Protein AF-0000000079328829 (afdb_homodimer)

Foldseek 3Di:
DPPVDCPVPCPVFPQFAWDPVVQVVVCVVQVHREIETPQEEEAEEALEHEAEAAAYEYEARGDDDPAYHYAYAYALEYEYEYHYEYEHGLEYEHTAHNAYEYAYHCEYAYHNEYEATDHYEYHEYQEYHYYQEYEHQFPVDWDADPNRTDDGGAYEAHYACEYEAANEYEYHPEYEAHQEYEYHNEYEDYYHYHQFYWGDVPIDTDDHNHHDD/DPDVPPPDPVPPQVQFAWDPVVQVVQCVVQVHREIETPQEEEAEEALEHEAEAAAHEYAARGDDDPAYHYAYAYALEYEYEYHYEYEHGLEYEYTAHVAYEYAYHCEYAYHNEYEATHHYEYHYYQEYHYYLEYEHQFPVDWDADPNRIDDGGAYEAEYYCEYEAANEYHYHNEYEADQEYEYHNEYEDYYHYHQFYWGDVPIDTDDHNHHDD

InterPro domains:
  IPR001451 Hexapeptide repeat [PF00132] (156-189)
  IPR011004 Trimeric LpxA-like superfamily [SSF51161] (84-206)
  IPR018357 Hexapeptide transferase, conserved site [PS00101] (164-192)
  IPR051159 Hexapeptide-repeat containing acetyltransferases [PTHR23416] (76-207)

Sequence (426 aa):
MNTLKRITKKIYFVFCKISIIKSLYYSVKFKAKIFIGKGTKLNLHKNSKIIVNKGKLFIGCRFSLPFKTVVDIYENGKLIVNGRVEICKGTKVMIGNDAILKIGNNSYINENSRIQCREEIQVGEECAISWNVNILDTDEHILIIDGVKKQSVKKVVIGDKVWIGSKATILKGVEIGNGAVIAAGAFVSKNVSTNCLVGGIPAKTIYENVTWNMNTLKRITKKIYFVFCKISIIKSLYYSVKFKAKIFIGKGTKLNLHKNSKIIVNKGKLFIGCRFSLPFKTVVDIYENGKLIVNGRVEICKGTKVMIGNDAILKIGNNSYINENSRIQCREEIQVGEECAISWNVNILDTDEHILIIDGVKKQSVKKVVIGDKVWIGSKATILKGVEIGNGAVIAAGAFVSKNVSTNCLVGGIPAKTIYENVTWN

Nearest PDB structures (foldseek):
  3jqy-assembly1_C  TM=6.789E-01  e=5.423E-12  Escherichia coli
  3jqy-assembly1_A  TM=6.643E-01  e=2.915E-12  Escherichia coli
  2ic7-assembly1_B  TM=8.152E-01  e=1.033E-08  Geobacillus kaustophilus
  3hjj-assembly1_A  TM=7.940E-01  e=2.300E-07  Bacillus anthracis
  6ag8-assembly1_C  TM=5.847E-01  e=2.359E-06  Escherichia coli K-12

Solvent-accessible surface area (backbone atoms only — not comparable to full-atom values): 19356 Å² total; per-residue (Å²): 133,79,76,81,67,75,84,69,74,76,62,79,63,42,82,34,56,63,31,63,66,57,14,50,51,50,14,60,74,47,72,31,55,39,43,31,8,59,66,44,44,76,47,75,38,65,74,36,45,58,45,57,46,82,44,35,40,35,37,20,33,44,49,88,54,72,43,51,15,37,39,37,27,27,43,48,5,35,42,38,34,34,23,39,34,38,38,20,21,29,21,38,36,40,28,27,61,64,5,39,40,37,38,22,36,57,18,39,38,30,36,48,17,37,38,43,27,57,50,32,35,40,39,28,32,48,20,46,34,36,37,42,25,39,41,28,14,46,65,91,49,79,50,68,58,94,83,40,77,44,85,35,65,31,51,26,40,38,32,36,40,24,38,36,28,39,49,16,34,42,33,41,55,20,40,37,28,41,33,14,33,38,34,59,56,12,32,34,70,55,66,40,57,58,14,24,29,30,34,21,76,68,42,40,81,75,45,65,56,33,43,71,95,142,71,72,99,65,65,76,77,67,75,59,79,68,40,80,33,54,63,30,64,67,58,14,50,50,50,15,61,75,47,70,29,56,38,43,32,8,58,66,46,44,76,47,75,38,63,74,37,48,58,44,54,45,82,42,36,40,36,38,17,33,45,45,81,55,90,41,39,15,37,40,39,28,27,43,48,4,34,41,39,35,33,24,38,33,38,37,21,22,29,21,37,36,39,28,26,59,64,4,40,41,36,39,21,35,59,18,40,38,30,38,48,17,37,36,43,27,57,49,32,36,38,38,28,32,46,20,46,35,35,36,41,24,36,42,28,14,46,68,90,39,40,44,23,50,74,85,40,75,46,86,34,66,33,51,25,39,36,33,36,41,24,38,37,27,40,47,15,33,39,33,41,53,20,40,36,26,42,34,16,34,38,33,59,53,12,32,34,69,57,68,41,56,58,15,22,30,30,33,42,55,64,43,39,81,74,46,69,83,46,78,83,135

Structure (mmCIF, N/CA/C/O backbone):
data_AF-0000000079328829-model_v1
#
loop_
_entity.id
_entity.type
_entity.pdbx_description
1 polymer 'Hexapeptide transferase'
#
loop_
_atom_site.group_PDB
_atom_site.id
_atom_site.type_symbol
_atom_site.label_atom_id
_atom_site.label_alt_id
_atom_site.label_comp_id
_atom_site.label_asym_id
_atom_site.label_entity_id
_atom_site.label_seq_id
_atom_site.pdbx_PDB_ins_code
_atom_site.Cartn_x
_atom_site.Cartn_y
_atom_site.Cartn_z
_atom_site.occupancy
_atom_site.B_iso_or_equiv
_atom_site.auth_seq_id
_atom_site.auth_comp_id
_atom_site.auth_asym_id
_atom_site.auth_atom_id
_atom_site.pdbx_PDB_model_num
ATOM 1 N N . MET A 1 1 ? -9.664 13.109 -30.281 1 24.39 1 MET A N 1
ATOM 2 C CA . MET A 1 1 ? -11.047 12.922 -29.844 1 24.39 1 MET A CA 1
ATOM 3 C C . MET A 1 1 ? -11.234 11.547 -29.219 1 24.39 1 MET A C 1
ATOM 5 O O . MET A 1 1 ? -11.969 11.406 -28.234 1 24.39 1 MET A O 1
ATOM 9 N N . ASN A 1 2 ? -10.859 10.5 -29.953 1 25.45 2 ASN A N 1
ATOM 10 C CA . ASN A 1 2 ? -10.922 9.047 -29.875 1 25.45 2 ASN A CA 1
ATOM 11 C C . ASN A 1 2 ? -10.141 8.523 -28.672 1 25.45 2 ASN A C 1
ATOM 13 O O . ASN A 1 2 ? -10.336 7.383 -28.25 1 25.45 2 ASN A O 1
ATOM 17 N N . THR A 1 3 ? -8.953 9.047 -28.531 1 24.91 3 THR A N 1
ATOM 18 C CA . THR A 1 3 ? -7.82 8.57 -27.75 1 24.91 3 THR A CA 1
ATOM 19 C C . THR A 1 3 ? -8.109 8.695 -26.25 1 24.91 3 THR A C 1
ATOM 21 O O . THR A 1 3 ? -7.281 8.305 -25.422 1 24.91 3 THR A O 1
ATOM 24 N N . LEU A 1 4 ? -8.805 9.703 -25.828 1 23.83 4 LEU A N 1
ATOM 25 C CA . LEU A 1 4 ? -9.086 9.953 -24.422 1 23.83 4 LEU A CA 1
ATOM 26 C C . LEU A 1 4 ? -9.914 8.82 -23.828 1 23.83 4 LEU A C 1
ATOM 28 O O . LEU A 1 4 ? -11.133 8.961 -23.672 1 23.83 4 LEU A O 1
ATOM 32 N N . LYS A 1 5 ? -10.211 7.645 -24.547 1 27.16 5 LYS A N 1
ATOM 33 C CA . LYS A 1 5 ? -10.664 6.328 -24.109 1 27.16 5 LYS A CA 1
ATOM 34 C C . LYS A 1 5 ? -10.242 6.047 -22.672 1 27.16 5 LYS A C 1
ATOM 36 O O . LYS A 1 5 ? -9.133 6.41 -22.266 1 27.16 5 LYS A O 1
ATOM 41 N N . ARG A 1 6 ? -11.164 5.59 -21.75 1 27.27 6 ARG A N 1
ATOM 42 C CA . ARG A 1 6 ? -11.961 5.105 -20.641 1 27.27 6 ARG A CA 1
ATOM 43 C C . ARG A 1 6 ? -11.258 3.961 -19.922 1 27.27 6 ARG A C 1
ATOM 45 O O . ARG A 1 6 ? -11.68 2.807 -20 1 27.27 6 ARG A O 1
ATOM 52 N N . ILE A 1 7 ? -10.07 3.701 -20.172 1 25.78 7 ILE A N 1
ATOM 53 C CA . ILE A 1 7 ? -9.297 2.816 -19.312 1 25.78 7 ILE A CA 1
ATOM 54 C C . ILE A 1 7 ? -9.656 3.068 -17.844 1 25.78 7 ILE A C 1
ATOM 56 O O . ILE A 1 7 ? -9.266 4.086 -17.266 1 25.78 7 ILE A O 1
ATOM 60 N N . THR A 1 8 ? -10.875 3.412 -17.516 1 27.41 8 THR A N 1
ATOM 61 C CA . THR A 1 8 ? -11.742 3.283 -16.344 1 27.41 8 THR A CA 1
ATOM 62 C C . THR A 1 8 ? -11.312 2.102 -15.477 1 27.41 8 THR A C 1
ATOM 64 O O . THR A 1 8 ? -11.414 0.949 -15.898 1 27.41 8 THR A O 1
ATOM 67 N N . LYS A 1 9 ? -10.219 2.123 -14.938 1 29.95 9 LYS A N 1
ATOM 68 C CA . LYS A 1 9 ? -9.586 1.535 -13.758 1 29.95 9 LYS A CA 1
ATOM 69 C C . LYS A 1 9 ? -10.633 1.024 -12.766 1 29.95 9 LYS A C 1
ATOM 71 O O . LYS A 1 9 ? -11.367 1.813 -12.172 1 29.95 9 LYS A O 1
ATOM 76 N N . LYS A 1 10 ? -11.359 -0.016 -12.992 1 32.34 10 LYS A N 1
ATOM 77 C CA . LYS A 1 10 ? -12.086 -0.918 -12.102 1 32.34 10 LYS A CA 1
ATOM 78 C C . LYS A 1 10 ? -11.398 -1.014 -10.742 1 32.34 10 LYS A C 1
ATOM 80 O O . LYS A 1 10 ? -10.391 -1.701 -10.594 1 32.34 10 LYS A O 1
ATOM 85 N N . ILE A 1 11 ? -10.977 0.03 -10.25 1 36.12 11 ILE A N 1
ATOM 86 C CA . ILE A 1 11 ? -10.695 -0.001 -8.82 1 36.12 11 ILE A CA 1
ATOM 87 C C . ILE A 1 11 ? -11.688 -0.923 -8.117 1 36.12 11 ILE A C 1
ATOM 89 O O . ILE A 1 11 ? -12.898 -0.702 -8.172 1 36.12 11 ILE A O 1
ATOM 93 N N . TYR A 1 12 ? -11.469 -2.109 -8.211 1 36.09 12 TYR A N 1
ATOM 94 C CA . TYR A 1 12 ? -12.219 -3.1 -7.441 1 36.09 12 TYR A CA 1
ATOM 95 C C . TYR A 1 12 ? -12.781 -2.49 -6.164 1 36.09 12 TYR A C 1
ATOM 97 O O . TYR A 1 12 ? -12.055 -2.301 -5.188 1 36.09 12 TYR A O 1
ATOM 105 N N . PHE A 1 13 ? -13.633 -1.47 -6.414 1 39.47 13 PHE A N 1
ATOM 106 C CA . PHE A 1 13 ? -14.367 -0.847 -5.324 1 39.47 13 PHE A CA 1
ATOM 107 C C . PHE A 1 13 ? -15.172 -1.887 -4.551 1 39.47 13 PHE A C 1
ATOM 109 O O . PHE A 1 13 ? -16.188 -2.393 -5.047 1 39.47 13 PHE A O 1
ATOM 116 N N . VAL A 1 14 ? -14.438 -2.617 -3.848 1 45.09 14 VAL A N 1
ATOM 117 C CA . VAL A 1 14 ? -15.266 -3.326 -2.877 1 45.09 14 VAL A CA 1
ATOM 118 C C . VAL A 1 14 ? -16.219 -2.348 -2.207 1 45.09 14 VAL A C 1
ATOM 120 O O . VAL A 1 14 ? -15.828 -1.254 -1.802 1 45.09 14 VAL A O 1
ATOM 123 N N . PHE A 1 15 ? -17.453 -2.537 -2.568 1 48.88 15 PHE A N 1
ATOM 124 C CA . PHE A 1 15 ? -18.578 -1.752 -2.068 1 48.88 15 PHE A CA 1
ATOM 125 C C . PHE A 1 15 ? -18.391 -1.428 -0.59 1 48.88 15 PHE A C 1
ATOM 127 O O . PHE A 1 15 ? -18.328 -2.332 0.246 1 48.88 15 PHE A O 1
ATOM 134 N N . CYS A 1 16 ? -17.781 -0.294 -0.402 1 57.69 16 CYS A N 1
ATOM 135 C CA . CYS A 1 16 ? -17.672 0.332 0.911 1 57.69 16 CYS A CA 1
ATOM 136 C C . CYS A 1 16 ? -19.047 0.66 1.479 1 57.69 16 CYS A C 1
ATOM 138 O O . CYS A 1 16 ? -19.906 1.167 0.763 1 57.69 16 CYS A O 1
ATOM 140 N N . LYS A 1 17 ? -19.312 0.078 2.547 1 73.81 17 LYS A N 1
ATOM 141 C CA . LYS A 1 17 ? -20.562 0.432 3.213 1 73.81 17 LYS A CA 1
ATOM 142 C C . LYS A 1 17 ? -20.5 1.854 3.766 1 73.81 17 LYS A C 1
ATOM 144 O O . LYS A 1 17 ? -19.641 2.176 4.578 1 73.81 17 LYS A O 1
ATOM 149 N N . ILE A 1 18 ? -21.203 2.777 3.064 1 89 18 ILE A N 1
ATOM 150 C CA . ILE A 1 18 ? -21.375 4.164 3.48 1 89 18 ILE A CA 1
ATOM 151 C C . ILE A 1 18 ? -22.344 4.242 4.656 1 89 18 ILE A C 1
ATOM 153 O O . ILE A 1 18 ? -23.359 3.531 4.68 1 89 18 ILE A O 1
ATOM 157 N N . SER A 1 19 ? -21.953 5.008 5.664 1 92.12 19 SER A N 1
ATOM 158 C CA . SER A 1 19 ? -22.875 5.359 6.734 1 92.12 19 SER A CA 1
ATOM 159 C C . SER A 1 19 ? -23.766 6.539 6.34 1 92.12 19 SER A C 1
ATOM 161 O O . SER A 1 19 ? -23.344 7.695 6.422 1 92.12 19 SER A O 1
ATOM 163 N N . ILE A 1 20 ? -24.922 6.301 6.082 1 94.44 20 ILE A N 1
ATOM 164 C CA . ILE A 1 20 ? -25.844 7.316 5.57 1 94.44 20 ILE A CA 1
ATOM 165 C C . ILE A 1 20 ? -26.078 8.391 6.633 1 94.44 20 ILE A C 1
ATOM 167 O O . ILE A 1 20 ? -26.047 9.586 6.336 1 94.44 20 ILE A O 1
ATOM 171 N N . ILE A 1 21 ? -26.219 7.969 7.77 1 96.12 21 ILE A N 1
ATOM 172 C CA . ILE A 1 21 ? -26.547 8.867 8.867 1 96.12 21 ILE A CA 1
ATOM 173 C C . ILE A 1 21 ? -25.391 9.828 9.117 1 96.12 21 ILE A C 1
ATOM 175 O O . ILE A 1 21 ? -25.578 11.039 9.203 1 96.12 21 ILE A O 1
ATOM 179 N N . LYS A 1 22 ? -24.219 9.328 9.172 1 95.56 22 LYS A N 1
ATOM 180 C CA . LYS A 1 22 ? -23.047 10.18 9.398 1 95.56 22 LYS A CA 1
ATOM 181 C C . LYS A 1 22 ? -22.812 11.117 8.211 1 95.56 22 LYS A C 1
ATOM 183 O O . LYS A 1 22 ? -22.469 12.281 8.398 1 95.56 22 LYS A O 1
ATOM 188 N N . SER A 1 23 ? -22.953 10.531 7.102 1 96.94 23 SER A N 1
ATOM 189 C CA . SER A 1 23 ? -22.75 11.344 5.902 1 96.94 23 SER A CA 1
ATOM 190 C C . SER A 1 23 ? -23.703 12.531 5.867 1 96.94 23 SER A C 1
ATOM 192 O O . SER A 1 23 ? -23.281 13.656 5.586 1 96.94 23 SER A O 1
ATOM 194 N N . LEU A 1 24 ? -24.922 12.281 6.203 1 97.31 24 LEU A N 1
ATOM 195 C CA . LEU A 1 24 ? -25.906 13.352 6.242 1 97.31 24 LEU A CA 1
ATOM 196 C C . LEU A 1 24 ? -25.578 14.359 7.34 1 97.31 24 LEU A C 1
ATOM 198 O O . LEU A 1 24 ? -25.625 15.57 7.117 1 97.31 24 LEU A O 1
ATOM 202 N N . TYR A 1 25 ? -25.281 13.883 8.469 1 97.94 25 TYR A N 1
ATOM 203 C CA . TYR A 1 25 ? -24.953 14.734 9.609 1 97.94 25 TYR A CA 1
ATOM 204 C C . TYR A 1 25 ? -23.844 15.711 9.266 1 97.94 25 TYR A C 1
ATOM 206 O O . TYR A 1 25 ? -23.984 16.922 9.438 1 97.94 25 TYR A O 1
ATOM 214 N N . TYR A 1 26 ? -22.75 15.188 8.75 1 97.75 26 TYR A N 1
ATOM 215 C CA . TYR A 1 26 ? -21.578 16.031 8.516 1 97.75 26 TYR A CA 1
ATOM 216 C C . TYR A 1 26 ? -21.781 16.922 7.301 1 97.75 26 TYR A C 1
ATOM 218 O O . TYR A 1 26 ? -21.266 18.047 7.246 1 97.75 26 TYR A O 1
ATOM 226 N N . SER A 1 27 ? -22.516 16.438 6.336 1 98 27 SER A N 1
ATOM 227 C CA . SER A 1 27 ? -22.828 17.281 5.188 1 98 27 SER A CA 1
ATOM 228 C C . SER A 1 27 ? -23.625 18.516 5.605 1 98 27 SER A C 1
ATOM 230 O O . SER A 1 27 ? -23.391 19.609 5.094 1 98 27 SER A O 1
ATOM 232 N N . VAL A 1 28 ? -24.547 18.297 6.488 1 98.12 28 VAL A N 1
ATOM 233 C CA . VAL A 1 28 ? -25.344 19.406 6.984 1 98.12 28 VAL A CA 1
ATOM 234 C C . VAL A 1 28 ? -24.484 20.312 7.863 1 98.12 28 VAL A C 1
ATOM 236 O O . VAL A 1 28 ? -24.5 21.531 7.699 1 98.12 28 VAL A O 1
ATOM 239 N N . LYS A 1 29 ? -23.766 19.734 8.75 1 97.5 29 LYS A N 1
ATOM 240 C CA . LYS A 1 29 ? -22.969 20.484 9.703 1 97.5 29 LYS A CA 1
ATOM 241 C C . LYS A 1 29 ? -22.016 21.438 8.984 1 97.5 29 LYS A C 1
ATOM 243 O O . LYS A 1 29 ? -21.812 22.578 9.422 1 97.5 29 LYS A O 1
ATOM 248 N N . PHE A 1 30 ? -21.484 20.891 7.906 1 98 30 PHE A N 1
ATOM 249 C CA . PHE A 1 30 ? -20.438 21.672 7.273 1 98 30 PHE A CA 1
ATOM 250 C C . PHE A 1 30 ? -20.906 22.266 5.953 1 98 30 PHE A C 1
ATOM 252 O O . PHE A 1 30 ? -20.141 22.875 5.219 1 98 30 PHE A O 1
ATOM 259 N N . LYS A 1 31 ? -22.141 22.047 5.637 1 97.62 31 LYS A N 1
ATOM 260 C CA . LYS A 1 31 ? -22.766 22.562 4.418 1 97.62 31 LYS A CA 1
ATOM 261 C C . LYS A 1 31 ? -21.969 22.156 3.184 1 97.62 31 LYS A C 1
ATOM 263 O O . LYS A 1 31 ? -21.609 23 2.357 1 97.62 31 LYS A O 1
ATOM 268 N N . ALA A 1 32 ? -21.672 20.906 3.145 1 97.94 32 ALA A N 1
ATOM 269 C CA . ALA A 1 32 ? -20.859 20.328 2.076 1 97.94 32 ALA A CA 1
ATOM 270 C C . ALA A 1 32 ? -21.234 18.875 1.823 1 97.94 32 ALA A C 1
ATOM 272 O O . ALA A 1 32 ? -21.875 18.234 2.662 1 97.94 32 ALA A O 1
ATOM 273 N N . LYS A 1 33 ? -20.844 18.359 0.633 1 97.88 33 LYS A N 1
ATOM 274 C CA . LYS A 1 33 ? -21.078 16.953 0.331 1 97.88 33 LYS A CA 1
ATOM 275 C C . LYS A 1 33 ? -19.969 16.078 0.922 1 97.88 33 LYS A C 1
ATOM 277 O O . LYS A 1 33 ? -18.875 15.984 0.359 1 97.88 33 LYS A O 1
ATOM 282 N N . ILE A 1 34 ? -20.297 15.43 1.987 1 98.06 34 ILE A N 1
ATOM 283 C CA . ILE A 1 34 ? -19.344 14.602 2.709 1 98.06 34 ILE A CA 1
ATOM 284 C C . ILE A 1 34 ? -19.906 13.195 2.889 1 98.06 34 ILE A C 1
ATOM 286 O O . ILE A 1 34 ? -21.016 13.023 3.391 1 98.06 34 ILE A O 1
ATOM 290 N N . PHE A 1 35 ? -19.172 12.234 2.451 1 96.75 35 PHE A N 1
ATOM 291 C CA . PHE A 1 35 ? -19.547 10.828 2.566 1 96.75 35 PHE A CA 1
ATOM 292 C C . PHE A 1 35 ? -18.625 10.102 3.535 1 96.75 35 PHE A C 1
ATOM 294 O O . PHE A 1 35 ? -17.406 10.148 3.395 1 96.75 35 PHE A O 1
ATOM 301 N N . ILE A 1 36 ? -19.234 9.406 4.449 1 95.81 36 ILE A N 1
ATOM 302 C CA . ILE A 1 36 ? -18.469 8.742 5.512 1 95.81 36 ILE A CA 1
ATOM 303 C C . ILE A 1 36 ? -18.688 7.234 5.43 1 95.81 36 ILE A C 1
ATOM 305 O O . ILE A 1 36 ? -19.828 6.762 5.371 1 95.81 36 ILE A O 1
ATOM 309 N N . GLY A 1 37 ? -17.516 6.609 5.406 1 92.62 37 GLY A N 1
ATOM 310 C CA . GLY A 1 37 ? -17.609 5.156 5.422 1 92.62 37 GLY A CA 1
ATOM 311 C C . GLY A 1 37 ? -17.938 4.594 6.789 1 92.62 37 GLY A C 1
ATOM 312 O O . GLY A 1 37 ? -17.656 5.223 7.809 1 92.62 37 GLY A O 1
ATOM 313 N N . LYS A 1 38 ? -18.5 3.354 6.75 1 88.5 38 LYS A N 1
ATOM 314 C CA . LYS A 1 38 ? -18.75 2.68 8.023 1 88.5 38 LYS A CA 1
ATOM 315 C C . LYS A 1 38 ? -17.453 2.449 8.789 1 88.5 38 LYS A C 1
ATOM 317 O O . LYS A 1 38 ? -16.438 2.088 8.195 1 88.5 38 LYS A O 1
ATOM 322 N N . GLY A 1 39 ? -17.469 2.734 10.047 1 86.19 39 GLY A N 1
ATOM 323 C CA . GLY A 1 39 ? -16.312 2.512 10.891 1 86.19 39 GLY A CA 1
ATOM 324 C C . GLY A 1 39 ? -15.391 3.721 10.977 1 86.19 39 GLY A C 1
ATOM 325 O O . GLY A 1 39 ? -14.375 3.686 11.664 1 86.19 39 GLY A O 1
ATOM 326 N N . THR A 1 40 ? -15.766 4.715 10.328 1 92.69 40 THR A N 1
ATOM 327 C CA . THR A 1 40 ? -14.953 5.926 10.328 1 92.69 40 THR A CA 1
ATOM 328 C C . THR A 1 40 ? -15.32 6.82 11.516 1 92.69 40 THR A C 1
ATOM 330 O O . THR A 1 40 ? -16.5 6.988 11.828 1 92.69 40 THR A O 1
ATOM 333 N N . LYS A 1 41 ? -14.328 7.352 12.133 1 94.94 41 LYS A N 1
ATOM 334 C CA . LYS A 1 41 ? -14.516 8.258 13.258 1 94.94 41 LYS A CA 1
ATOM 335 C C . LYS A 1 41 ? -13.961 9.648 12.953 1 94.94 41 LYS A C 1
ATOM 337 O O . LYS A 1 41 ? -12.797 9.773 12.555 1 94.94 41 LYS A O 1
ATOM 342 N N . LEU A 1 42 ? -14.742 10.641 13.164 1 97.06 42 LEU A N 1
ATOM 343 C CA . LEU A 1 42 ? -14.32 12.039 13.109 1 97.06 42 LEU A CA 1
ATOM 344 C C . LEU A 1 42 ? -14.344 12.672 14.492 1 97.06 42 LEU A C 1
ATOM 346 O O . LEU A 1 42 ? -15.398 12.781 15.109 1 97.06 42 LEU A O 1
ATOM 350 N N . ASN A 1 43 ? -13.18 13.023 14.93 1 98.25 43 ASN A N 1
ATOM 351 C CA . ASN A 1 43 ? -13.07 13.766 16.188 1 98.25 43 ASN A CA 1
ATOM 352 C C . ASN A 1 43 ? -12.828 15.25 15.945 1 98.25 43 ASN A C 1
ATOM 354 O O . ASN A 1 43 ? -11.734 15.648 15.531 1 98.25 43 ASN A O 1
ATOM 358 N N . LEU A 1 44 ? -13.852 16.031 16.281 1 98.5 44 LEU A N 1
ATOM 359 C CA . LEU A 1 44 ? -13.828 17.453 15.977 1 98.5 44 LEU A CA 1
ATOM 360 C C . LEU A 1 44 ? -13.789 18.281 17.25 1 98.5 44 LEU A C 1
ATOM 362 O O . LEU A 1 44 ? -14.664 18.141 18.109 1 98.5 44 LEU A O 1
ATOM 366 N N . HIS A 1 45 ? -12.766 19.125 17.344 1 98.5 45 HIS A N 1
ATOM 367 C CA . HIS A 1 45 ? -12.633 20 18.516 1 98.5 45 HIS A CA 1
ATOM 368 C C . HIS A 1 45 ? -13.195 21.391 18.219 1 98.5 45 HIS A C 1
ATOM 370 O O . HIS A 1 45 ? -13.781 21.609 17.156 1 98.5 45 HIS A O 1
ATOM 376 N N . LYS A 1 46 ? -13.023 22.25 19.219 1 98.38 46 LYS A N 1
ATOM 377 C CA . LYS A 1 46 ? -13.633 23.578 19.156 1 98.38 46 LYS A CA 1
ATOM 378 C C . LYS A 1 46 ? -13.211 24.312 17.906 1 98.38 46 LYS A C 1
ATOM 380 O O . LYS A 1 46 ? -12.023 24.391 17.578 1 98.38 46 LYS A O 1
ATOM 385 N N . ASN A 1 47 ? -14.188 24.719 17.109 1 98.38 47 ASN A N 1
ATOM 386 C CA . ASN A 1 47 ? -14.016 25.609 15.969 1 98.38 47 ASN A CA 1
ATOM 387 C C . ASN A 1 47 ? -13.289 24.906 14.82 1 98.38 47 ASN A C 1
ATOM 389 O O . ASN A 1 47 ? -12.727 25.562 13.945 1 98.38 47 ASN A O 1
ATOM 393 N N . SER A 1 48 ? -13.188 23.609 14.93 1 98.44 48 SER A N 1
ATOM 394 C CA . SER A 1 48 ? -12.648 22.875 13.789 1 98.44 48 SER A CA 1
ATOM 395 C C . SER A 1 48 ? -13.586 22.953 12.586 1 98.44 48 SER A C 1
ATOM 397 O O . SER A 1 48 ? -14.797 23.141 12.75 1 98.44 48 SER A O 1
ATOM 399 N N . LYS A 1 49 ? -12.992 22.859 11.375 1 98.56 49 LYS A N 1
ATOM 400 C CA . LYS A 1 49 ? -13.82 23.031 10.18 1 98.56 49 LYS A CA 1
ATOM 401 C C . LYS A 1 49 ? -13.422 22.047 9.086 1 98.56 49 LYS A C 1
ATOM 403 O O . LYS A 1 49 ? -12.242 21.703 8.945 1 98.56 49 LYS A O 1
ATOM 408 N N . ILE A 1 50 ? -14.359 21.594 8.352 1 98.75 50 ILE A N 1
ATOM 409 C CA . ILE A 1 50 ? -14.188 20.938 7.062 1 98.75 50 ILE A CA 1
ATOM 410 C C . ILE A 1 50 ? -14.828 21.781 5.957 1 98.75 50 ILE A C 1
ATOM 412 O O . ILE A 1 50 ? -16.016 22.078 6.008 1 98.75 50 ILE A O 1
ATOM 416 N N . ILE A 1 51 ? -14.023 22.141 5.09 1 98.75 51 ILE A N 1
ATOM 417 C CA . ILE A 1 51 ? -14.477 22.984 3.992 1 98.75 51 ILE A CA 1
ATOM 418 C C . ILE A 1 51 ? -14.328 22.25 2.67 1 98.75 51 ILE A C 1
ATOM 420 O O . ILE A 1 51 ? -13.234 21.781 2.33 1 98.75 51 ILE A O 1
ATOM 424 N N . VAL A 1 52 ? -15.398 22.062 1.929 1 98.5 52 VAL A N 1
ATOM 425 C CA . VAL A 1 52 ? -15.391 21.422 0.617 1 98.5 52 VAL A CA 1
ATOM 426 C C . VAL A 1 52 ? -15.82 22.422 -0.45 1 98.5 52 VAL A C 1
ATOM 428 O O . VAL A 1 52 ? -16.984 22.828 -0.498 1 98.5 52 VAL A O 1
ATOM 431 N N . ASN A 1 53 ? -14.836 22.734 -1.258 1 97.62 53 ASN A N 1
ATOM 432 C CA . ASN A 1 53 ? -15.109 23.688 -2.32 1 97.62 53 ASN A CA 1
ATOM 433 C C . ASN A 1 53 ? -15.445 23 -3.635 1 97.62 53 ASN A C 1
ATOM 435 O O . ASN A 1 53 ? -14.586 22.359 -4.25 1 97.62 53 ASN A O 1
ATOM 439 N N . LYS A 1 54 ? -16.672 23.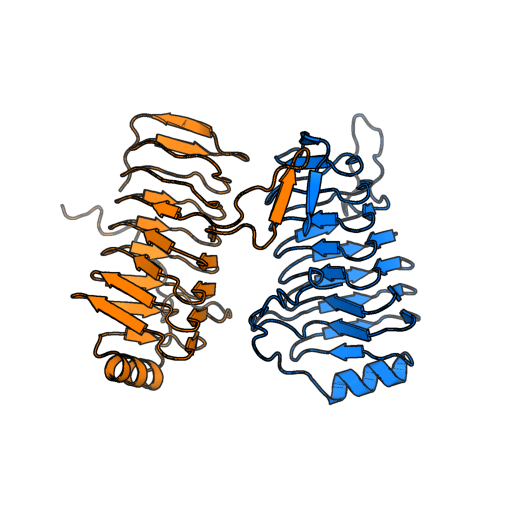125 -4.117 1 94.12 54 LYS A N 1
ATOM 440 C CA . LYS A 1 54 ? -17.141 22.656 -5.418 1 94.12 54 LYS A CA 1
ATOM 441 C C . LYS A 1 54 ? -16.828 21.188 -5.625 1 94.12 54 LYS A C 1
ATOM 443 O O . LYS A 1 54 ? -16.281 20.797 -6.66 1 94.12 54 LYS A O 1
ATOM 448 N N . GLY A 1 55 ? -17.141 20.391 -4.734 1 96.69 55 GLY A N 1
ATOM 449 C CA . GLY A 1 55 ? -16.859 18.984 -4.914 1 96.69 55 GLY A CA 1
ATOM 450 C C . GLY A 1 55 ? -17.422 18.125 -3.799 1 96.69 55 GLY A C 1
ATOM 451 O O . GLY A 1 55 ? -18.5 18.406 -3.268 1 96.69 55 GLY A O 1
ATOM 452 N N . LYS A 1 56 ? -16.797 16.938 -3.625 1 97.88 56 LYS A N 1
ATOM 453 C CA . LYS A 1 56 ? -17.219 15.93 -2.654 1 97.88 56 LYS A CA 1
ATOM 454 C C . LYS A 1 56 ? -16.031 15.352 -1.898 1 97.88 56 LYS A C 1
ATOM 456 O O . LYS A 1 56 ? -14.945 15.18 -2.469 1 97.88 56 LYS A O 1
ATOM 461 N N . LEU A 1 57 ? -16.281 15.086 -0.662 1 98.06 57 LEU A N 1
ATOM 462 C CA . LEU A 1 57 ? -15.266 14.461 0.18 1 98.06 57 LEU A CA 1
ATOM 463 C C . LEU A 1 57 ? -15.719 13.078 0.645 1 98.06 57 LEU A C 1
ATOM 465 O O . LEU A 1 57 ? -16.812 12.938 1.214 1 98.06 57 LEU A O 1
ATOM 469 N N . PHE A 1 58 ? -14.891 12.117 0.28 1 96.81 58 PHE A N 1
ATOM 470 C CA . PHE A 1 58 ? -15.125 10.758 0.746 1 96.81 58 PHE A CA 1
ATOM 471 C C . PHE A 1 58 ? -14.109 10.367 1.815 1 96.81 58 PHE A C 1
ATOM 473 O O . PHE A 1 58 ? -12.906 10.453 1.592 1 96.81 58 PHE A O 1
ATOM 480 N N . ILE A 1 59 ? -14.586 9.906 2.957 1 96.56 59 ILE A N 1
ATOM 481 C CA . ILE A 1 59 ? -13.688 9.469 4.023 1 96.56 59 ILE A CA 1
ATOM 482 C C . ILE A 1 59 ? -14.039 8.047 4.445 1 96.56 59 ILE A C 1
ATOM 484 O O . ILE A 1 59 ? -15.133 7.793 4.961 1 96.56 59 ILE A O 1
ATOM 488 N N . GLY A 1 60 ? -13.039 7.207 4.203 1 93.19 60 GLY A N 1
ATOM 489 C CA . GLY A 1 60 ? -13.18 5.832 4.652 1 93.19 60 GLY A CA 1
ATOM 490 C C . GLY A 1 60 ? -14.227 5.055 3.873 1 93.19 60 GLY A C 1
ATOM 491 O O . GLY A 1 60 ? -14.883 4.16 4.418 1 93.19 60 GLY A O 1
ATOM 492 N N . CYS A 1 61 ? -14.453 5.406 2.699 1 89.12 61 CYS A N 1
ATOM 493 C CA . CYS A 1 61 ? -15.547 4.809 1.939 1 89.12 61 CYS A CA 1
ATOM 494 C C . CYS A 1 61 ? -15.047 3.65 1.083 1 89.12 61 CYS A C 1
ATOM 496 O O . CYS A 1 61 ? -15.82 2.76 0.725 1 89.12 61 CYS A O 1
ATOM 498 N N . ARG A 1 62 ? -13.82 3.699 0.83 1 77.19 62 ARG A N 1
ATOM 499 C CA . ARG A 1 62 ? -13.328 2.715 -0.126 1 77.19 62 ARG A CA 1
ATOM 500 C C . ARG A 1 62 ? -12.453 1.671 0.566 1 77.19 62 ARG A C 1
ATOM 502 O O . ARG A 1 62 ? -11.742 1.984 1.521 1 77.19 62 ARG A O 1
ATOM 509 N N . PHE A 1 63 ? -12.641 0.393 0.098 1 66.62 63 PHE A N 1
ATOM 510 C CA . PHE A 1 63 ? -11.875 -0.785 0.48 1 66.62 63 PHE A CA 1
ATOM 511 C C . PHE A 1 63 ? -12.445 -1.425 1.736 1 66.62 63 PHE A C 1
ATOM 513 O O . PHE A 1 63 ? -13.289 -0.828 2.416 1 66.62 63 PHE A O 1
ATOM 520 N N . SER A 1 64 ? -12.336 -2.695 1.781 1 56.94 64 SER A N 1
ATOM 521 C CA . SER A 1 64 ? -12.875 -3.471 2.893 1 56.94 64 SER A CA 1
ATOM 522 C C . SER A 1 64 ? -11.805 -3.764 3.938 1 56.94 64 SER A C 1
ATOM 524 O O . SER A 1 64 ? -11.039 -4.719 3.795 1 56.94 64 SER A O 1
ATOM 526 N N . LEU A 1 65 ? -11.461 -2.709 4.605 1 60.72 65 LEU A N 1
ATOM 527 C CA . LEU A 1 65 ? -10.492 -2.977 5.664 1 60.72 65 LEU A CA 1
ATOM 528 C C . LEU A 1 65 ? -11.148 -2.875 7.039 1 60.72 65 LEU A C 1
ATOM 530 O O . LEU A 1 65 ? -12.094 -2.098 7.227 1 60.72 65 LEU A O 1
ATOM 534 N N . PRO A 1 66 ? -10.758 -3.85 7.805 1 57.38 66 PRO A N 1
ATOM 535 C CA . PRO A 1 66 ? -11.336 -3.828 9.148 1 57.38 66 PRO A CA 1
ATOM 536 C C . PRO A 1 66 ? -10.875 -2.623 9.969 1 57.38 66 PRO A C 1
ATOM 538 O O . PRO A 1 66 ? -11.391 -2.387 11.062 1 57.38 66 PRO A O 1
ATOM 541 N N . PHE A 1 67 ? -10.016 -1.893 9.242 1 65.75 67 PHE A N 1
ATOM 542 C CA . PHE A 1 67 ? -9.453 -0.825 10.062 1 65.75 67 PHE A CA 1
ATOM 543 C C . PHE A 1 67 ? -10.328 0.42 10.008 1 65.75 67 PHE A C 1
ATOM 545 O O . PHE A 1 67 ? -10.953 0.7 8.977 1 65.75 67 PHE A O 1
ATOM 552 N N . LYS A 1 68 ? -10.336 0.925 11.195 1 78.75 68 LYS A N 1
ATOM 553 C CA . LYS A 1 68 ? -11.117 2.158 11.305 1 78.75 68 LYS A CA 1
ATOM 554 C C . LYS A 1 68 ? -10.344 3.342 10.727 1 78.75 68 LYS A C 1
ATOM 556 O O . LYS A 1 68 ? -9.125 3.428 10.867 1 78.75 68 LYS A O 1
ATOM 561 N N . THR A 1 69 ? -11.023 4.109 9.922 1 91 69 THR A N 1
ATOM 562 C CA . THR A 1 69 ? -10.516 5.406 9.492 1 91 69 THR A CA 1
ATOM 563 C C . THR A 1 69 ? -10.773 6.469 10.562 1 91 69 THR A C 1
ATOM 565 O O . THR A 1 69 ? -11.875 6.559 11.102 1 91 69 THR A O 1
ATOM 568 N N . VAL A 1 70 ? -9.719 7.215 10.945 1 96.06 70 VAL A N 1
ATOM 569 C CA . VAL A 1 70 ? -9.859 8.227 11.992 1 96.06 70 VAL A CA 1
ATOM 570 C C . VAL A 1 70 ? -9.352 9.57 11.469 1 96.06 70 VAL A C 1
ATOM 572 O O . VAL A 1 70 ? -8.25 9.656 10.922 1 96.06 70 VAL A O 1
ATOM 575 N N . VAL A 1 71 ? -10.133 10.586 11.633 1 98.06 71 VAL A N 1
ATOM 576 C CA . VAL A 1 71 ? -9.75 11.961 11.336 1 98.06 71 VAL A CA 1
ATOM 577 C C . VAL A 1 71 ? -9.922 12.828 12.586 1 98.06 71 VAL A C 1
ATOM 579 O O . VAL A 1 71 ? -11.039 13 13.086 1 98.06 71 VAL A O 1
ATOM 582 N N . ASP A 1 72 ? -8.828 13.305 13.086 1 98.75 72 ASP A N 1
ATOM 583 C CA . ASP A 1 72 ? -8.805 14.219 14.227 1 98.75 72 ASP A CA 1
ATOM 584 C C . ASP A 1 72 ? -8.523 15.648 13.773 1 98.75 72 ASP A C 1
ATOM 586 O O . ASP A 1 72 ? -7.473 15.922 13.195 1 98.75 72 ASP A O 1
ATOM 590 N N . ILE A 1 73 ? -9.477 16.484 14.062 1 98.81 73 ILE A N 1
ATOM 591 C CA . ILE A 1 73 ? -9.242 17.906 13.812 1 98.81 73 ILE A CA 1
ATOM 592 C C . ILE A 1 73 ? -9.312 18.688 15.133 1 98.81 73 ILE A C 1
ATOM 594 O O . ILE A 1 73 ? -10.375 18.812 15.727 1 98.81 73 ILE A O 1
ATOM 598 N N . TYR A 1 74 ? -8.195 19.203 15.508 1 98.81 74 TYR A N 1
ATOM 599 C CA . TYR A 1 74 ? -8.086 19.859 16.812 1 98.81 74 TYR A CA 1
ATOM 600 C C . TYR A 1 74 ? -8.547 21.312 16.719 1 98.81 74 TYR A C 1
ATOM 602 O O . TYR A 1 74 ? -9.133 21.719 15.719 1 98.81 74 TYR A O 1
ATOM 610 N N . GLU A 1 75 ? -8.352 22.062 17.828 1 98.88 75 GLU A N 1
ATOM 611 C CA . GLU A 1 75 ? -8.922 23.406 17.953 1 98.88 75 GLU A CA 1
ATOM 612 C C . GLU A 1 75 ? -8.492 24.297 16.797 1 98.88 75 GLU A C 1
ATOM 614 O O . GLU A 1 75 ? -7.305 24.391 16.484 1 98.88 75 GLU A O 1
ATOM 619 N N . ASN A 1 76 ? -9.445 24.781 16.125 1 98.81 76 ASN A N 1
ATOM 620 C CA . ASN A 1 76 ? -9.273 25.734 15.023 1 98.81 76 ASN A CA 1
ATOM 621 C C . ASN A 1 76 ? -8.609 25.078 13.812 1 98.81 76 ASN A C 1
ATOM 623 O O . ASN A 1 76 ? -8.172 25.766 12.891 1 98.81 76 ASN A O 1
ATOM 627 N N . GLY A 1 77 ? -8.469 23.781 13.828 1 98.88 77 GLY A N 1
ATOM 628 C CA . GLY A 1 77 ? -7.938 23.094 12.672 1 98.88 77 GLY A CA 1
ATOM 629 C C . GLY A 1 77 ? -8.891 23.062 11.492 1 98.88 77 GLY A C 1
ATOM 630 O O . GLY A 1 77 ? -10.109 23.156 11.672 1 98.88 77 GLY A O 1
ATOM 631 N N . LYS A 1 78 ? -8.297 22.891 10.297 1 98.94 78 LYS A N 1
ATOM 632 C CA . LYS A 1 78 ? -9.148 22.922 9.117 1 98.94 78 LYS A CA 1
ATOM 633 C C . LYS A 1 78 ? -8.719 21.875 8.094 1 98.94 78 LYS A C 1
ATOM 635 O O . LYS A 1 78 ? -7.535 21.75 7.789 1 98.94 78 LYS A O 1
ATOM 640 N N . LEU A 1 79 ? -9.656 21.156 7.633 1 98.88 79 LEU A N 1
ATOM 641 C CA . LEU A 1 79 ? -9.523 20.359 6.422 1 98.88 79 LEU A CA 1
ATOM 642 C C . LEU A 1 79 ? -10.188 21.047 5.238 1 98.88 79 LEU A C 1
ATOM 644 O O . LEU A 1 79 ? -11.398 21.266 5.238 1 98.88 79 LEU A O 1
ATOM 648 N N . ILE A 1 80 ? -9.398 21.422 4.285 1 98.88 80 ILE A N 1
ATOM 649 C CA . ILE A 1 80 ? -9.914 22.125 3.117 1 98.88 80 ILE A CA 1
ATOM 650 C C . ILE A 1 80 ? -9.75 21.25 1.875 1 98.88 80 ILE A C 1
ATOM 652 O O . ILE A 1 80 ? -8.633 20.875 1.525 1 98.88 80 ILE A O 1
ATOM 656 N N . VAL A 1 81 ? -10.836 20.984 1.188 1 98.31 81 VAL A N 1
ATOM 657 C CA . VAL A 1 81 ? -10.859 20.141 -0.007 1 98.31 81 VAL A CA 1
ATOM 658 C C . VAL A 1 81 ? -11.391 20.953 -1.189 1 98.31 81 VAL A C 1
ATOM 660 O O . VAL A 1 81 ? -12.391 21.672 -1.062 1 98.31 81 VAL A O 1
ATOM 663 N N . ASN A 1 82 ? -10.703 20.844 -2.244 1 98 82 ASN A N 1
ATOM 664 C CA . ASN A 1 82 ? -11.172 21.422 -3.496 1 98 82 ASN A CA 1
ATOM 665 C C . ASN A 1 82 ? -11.539 20.359 -4.516 1 98 82 ASN A C 1
ATOM 667 O O . ASN A 1 82 ? -10.688 19.562 -4.926 1 98 82 ASN A O 1
ATOM 671 N N . GLY A 1 83 ? -12.766 20.344 -4.895 1 97.88 83 GLY A N 1
ATOM 672 C CA . GLY A 1 83 ? -13.234 19.312 -5.809 1 97.88 83 GLY A CA 1
ATOM 673 C C . GLY A 1 83 ? -13.477 17.969 -5.133 1 97.88 83 GLY A C 1
ATOM 674 O O . GLY A 1 83 ? -13.977 17.938 -4.004 1 97.88 83 GLY A O 1
ATOM 675 N N . ARG A 1 84 ? -13.18 16.906 -5.867 1 98.31 84 ARG A N 1
ATOM 676 C CA . ARG A 1 84 ? -13.43 15.562 -5.363 1 98.31 84 ARG A CA 1
ATOM 677 C C . ARG A 1 84 ? -12.18 14.977 -4.715 1 98.31 84 ARG A C 1
ATOM 679 O O . ARG A 1 84 ? -11.125 14.891 -5.355 1 98.31 84 ARG A O 1
ATOM 686 N N . VAL A 1 85 ? -12.305 14.57 -3.492 1 98.19 85 VAL A N 1
ATOM 687 C CA . VAL A 1 85 ? -11.172 14.016 -2.771 1 98.19 85 VAL A CA 1
ATOM 688 C C . VAL A 1 85 ? -11.602 12.758 -2.018 1 98.19 85 VAL A C 1
ATOM 690 O O . VAL A 1 85 ? -12.711 12.688 -1.495 1 98.19 85 VAL A O 1
ATOM 693 N N . GLU A 1 86 ? -10.703 11.805 -1.98 1 97 86 GLU A N 1
ATOM 694 C CA . GLU A 1 86 ? -10.977 10.562 -1.262 1 97 86 GLU A CA 1
ATOM 695 C C . GLU A 1 86 ? -9.875 10.25 -0.254 1 97 86 GLU A C 1
ATOM 697 O O . GLU A 1 86 ? -8.695 10.219 -0.608 1 97 86 GLU A O 1
ATOM 702 N N . ILE A 1 87 ? -10.234 10.031 0.965 1 97.06 87 ILE A N 1
ATOM 703 C CA . ILE A 1 87 ? -9.391 9.477 2.02 1 97.06 87 ILE A CA 1
ATOM 704 C C . ILE A 1 87 ? -9.852 8.062 2.365 1 97.06 87 ILE A C 1
ATOM 706 O O . ILE A 1 87 ? -10.906 7.883 2.988 1 97.06 87 ILE A O 1
ATOM 710 N N . CYS A 1 88 ? -9.055 7.117 2.082 1 93.81 88 CYS A N 1
ATOM 711 C CA . CYS A 1 88 ? -9.523 5.738 2.061 1 93.81 88 CYS A CA 1
ATOM 712 C C . CYS A 1 88 ? -9.414 5.102 3.441 1 93.81 88 CYS A C 1
ATOM 714 O O . CYS A 1 88 ? -8.891 5.711 4.371 1 93.81 88 CYS A O 1
ATOM 716 N N . LYS A 1 89 ? -9.961 3.949 3.516 1 90.31 89 LYS A N 1
ATOM 717 C CA . LYS A 1 89 ? -10.148 3.262 4.789 1 90.31 89 LYS A CA 1
ATOM 718 C C . LYS A 1 89 ? -8.812 3.016 5.484 1 90.31 89 LYS A C 1
ATOM 720 O O . LYS A 1 89 ? -7.812 2.723 4.828 1 90.31 89 LYS A O 1
ATOM 725 N N . GLY A 1 90 ? -8.891 3.076 6.793 1 90.44 90 GLY A N 1
ATOM 726 C CA . GLY A 1 90 ? -7.73 2.766 7.613 1 90.44 90 GLY A CA 1
ATOM 727 C C . GLY A 1 90 ? -6.797 3.947 7.805 1 90.44 90 GLY A C 1
ATOM 728 O O . GLY A 1 90 ? -5.895 3.902 8.641 1 90.44 90 GLY A O 1
ATOM 729 N N . THR A 1 91 ? -6.984 4.977 7.023 1 94.69 91 THR A N 1
ATOM 730 C CA . THR A 1 91 ? -6.109 6.141 7.074 1 94.69 91 THR A CA 1
ATOM 731 C C . THR A 1 91 ? -6.352 6.945 8.352 1 94.69 91 THR A C 1
ATOM 733 O O . THR A 1 91 ? -7.496 7.121 8.766 1 94.69 91 THR A O 1
ATOM 736 N N . LYS A 1 92 ? -5.297 7.402 8.914 1 97.19 92 LYS A N 1
ATOM 737 C CA . LYS A 1 92 ? -5.34 8.273 10.078 1 97.19 92 LYS A CA 1
ATOM 738 C C . LYS A 1 92 ? -4.871 9.688 9.734 1 97.19 92 LYS A C 1
ATOM 740 O O . LYS A 1 92 ? -3.746 9.875 9.266 1 97.19 92 LYS A O 1
ATOM 745 N N . VAL A 1 93 ? -5.758 10.609 10 1 98.69 93 VAL A N 1
ATOM 746 C CA . VAL A 1 93 ? -5.445 12.008 9.742 1 98.69 93 VAL A CA 1
ATOM 747 C C . VAL A 1 93 ? -5.531 12.812 11.039 1 98.69 93 VAL A C 1
ATOM 749 O O . VAL A 1 93 ? -6.562 12.789 11.719 1 98.69 93 VAL A O 1
ATOM 752 N N . MET A 1 94 ? -4.48 13.43 11.375 1 98.88 94 MET A N 1
ATOM 753 C CA . MET A 1 94 ? -4.465 14.336 12.516 1 98.88 94 MET A CA 1
ATOM 754 C C . MET A 1 94 ? -4.137 15.758 12.07 1 98.88 94 MET A C 1
ATOM 756 O O . MET A 1 94 ? -3.084 16 11.477 1 98.88 94 MET A O 1
ATOM 760 N N . ILE A 1 95 ? -5.047 16.656 12.328 1 98.88 95 ILE A N 1
ATOM 761 C CA . ILE A 1 95 ? -4.852 18.078 12.094 1 98.88 95 ILE A CA 1
ATOM 762 C C . ILE A 1 95 ? -4.801 18.828 13.422 1 98.88 95 ILE A C 1
ATOM 764 O O . ILE A 1 95 ? -5.816 18.953 14.117 1 98.88 95 ILE A O 1
ATOM 768 N N . GLY A 1 96 ? -3.686 19.312 13.703 1 98.81 96 GLY A N 1
ATOM 769 C CA . GLY A 1 96 ? -3.436 19.922 15 1 98.81 96 GLY A CA 1
ATOM 770 C C . GLY A 1 96 ? -4.109 21.266 15.172 1 98.81 96 GLY A C 1
ATOM 771 O O . GLY A 1 96 ? -4.852 21.719 14.297 1 98.81 96 GLY A O 1
ATOM 772 N N . ASN A 1 97 ? -3.867 21.859 16.375 1 98.81 97 ASN A N 1
ATOM 773 C CA . ASN A 1 97 ? -4.422 23.188 16.672 1 98.81 97 ASN A CA 1
ATOM 774 C C . ASN A 1 97 ? -3.979 24.219 15.633 1 98.81 97 ASN A C 1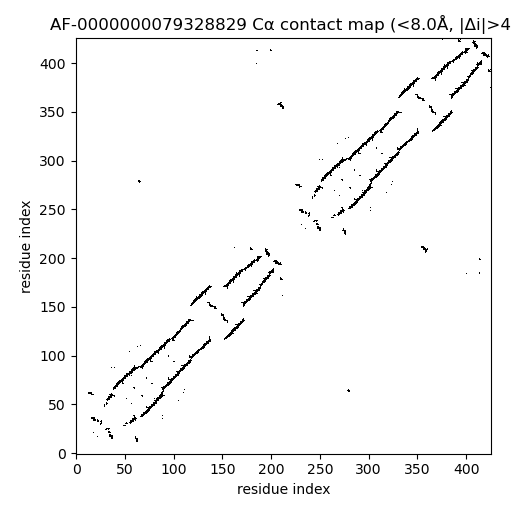
ATOM 776 O O . ASN A 1 97 ? -2.789 24.328 15.328 1 98.81 97 ASN A O 1
ATOM 780 N N . ASP A 1 98 ? -4.926 24.844 15.039 1 98.88 98 ASP A N 1
ATOM 781 C CA . ASP A 1 98 ? -4.707 25.953 14.109 1 98.88 98 ASP A CA 1
ATOM 782 C C . ASP A 1 98 ? -4.047 25.469 12.82 1 98.88 98 ASP A C 1
ATOM 784 O O . ASP A 1 98 ? -3.594 26.281 12.008 1 98.88 98 ASP A O 1
ATOM 788 N N . ALA A 1 99 ? -3.914 24.156 12.641 1 98.94 99 ALA A N 1
ATOM 789 C CA . ALA A 1 99 ? -3.26 23.594 11.461 1 98.94 99 ALA A CA 1
ATOM 790 C C . ALA A 1 99 ? -4.227 23.5 10.289 1 98.94 99 ALA A C 1
ATOM 792 O O . ALA A 1 99 ? -5.445 23.578 10.469 1 98.94 99 ALA A O 1
ATOM 793 N N . ILE A 1 100 ? -3.65 23.375 9.086 1 98.94 100 ILE A N 1
ATOM 794 C CA . ILE A 1 100 ? -4.473 23.328 7.883 1 98.94 100 ILE A CA 1
ATOM 795 C C . ILE A 1 100 ? -3.992 22.203 6.965 1 98.94 100 ILE A C 1
ATOM 797 O O . ILE A 1 100 ? -2.814 22.156 6.602 1 98.94 100 ILE A O 1
ATOM 801 N N . LEU A 1 101 ? -4.84 21.328 6.648 1 98.94 101 LEU A N 1
ATOM 802 C CA . LEU A 1 101 ? -4.625 20.344 5.598 1 98.94 101 LEU A CA 1
ATOM 803 C C . LEU A 1 101 ? -5.441 20.688 4.355 1 98.94 101 LEU A C 1
ATOM 805 O O . LEU A 1 101 ? -6.668 20.797 4.422 1 98.94 101 LEU A O 1
ATOM 809 N N . LYS A 1 102 ? -4.773 20.875 3.262 1 98.94 102 LYS A N 1
ATOM 810 C CA . LYS A 1 102 ? -5.426 21.188 1.99 1 98.94 102 LYS A CA 1
ATOM 811 C C . LYS A 1 102 ? -5.207 20.062 0.977 1 98.94 102 LYS A C 1
ATOM 813 O O . LYS A 1 102 ? -4.082 19.594 0.801 1 98.94 102 LYS A O 1
ATOM 818 N N . ILE A 1 103 ? -6.234 19.641 0.346 1 98.88 103 ILE A N 1
ATOM 819 C CA . ILE A 1 103 ? -6.129 18.625 -0.688 1 98.88 103 ILE A CA 1
ATOM 820 C C . ILE A 1 103 ? -6.879 19.078 -1.939 1 98.88 103 ILE A C 1
ATOM 822 O O . ILE A 1 103 ? -8.039 19.5 -1.86 1 98.88 103 ILE A O 1
ATOM 826 N N . GLY A 1 104 ? -6.215 18.922 -3.109 1 98.88 104 GLY A N 1
ATOM 827 C CA . GLY A 1 104 ? -6.762 19.422 -4.363 1 98.88 104 GLY A CA 1
ATOM 828 C C . GLY A 1 104 ? -7.633 18.406 -5.078 1 98.88 104 GLY A C 1
ATOM 829 O O . GLY A 1 104 ? -7.719 17.25 -4.656 1 98.88 104 GLY A O 1
ATOM 830 N N . ASN A 1 105 ? -8.172 18.859 -6.203 1 98.75 105 ASN A N 1
ATOM 831 C CA . ASN A 1 105 ? -9.188 18.125 -6.949 1 98.75 105 ASN A CA 1
ATOM 832 C C . ASN A 1 105 ? -8.641 16.812 -7.508 1 98.75 105 ASN A C 1
ATOM 834 O O . ASN A 1 105 ? -7.535 16.781 -8.055 1 98.75 105 ASN A O 1
ATOM 838 N N . ASN A 1 106 ? -9.445 15.727 -7.289 1 98.44 106 ASN A N 1
ATOM 839 C CA . ASN A 1 106 ? -9.18 14.414 -7.859 1 98.44 106 ASN A CA 1
ATOM 840 C C . ASN A 1 106 ? -7.93 13.781 -7.258 1 98.44 106 ASN A C 1
ATOM 842 O O . ASN A 1 106 ? -7.211 13.047 -7.938 1 98.44 106 ASN A O 1
ATOM 846 N N . SER A 1 107 ? -7.555 14.18 -6.109 1 98.69 107 SER A N 1
ATOM 847 C CA . SER A 1 107 ? -6.5 13.516 -5.344 1 98.69 107 SER A CA 1
ATOM 848 C C . SER A 1 107 ? -7.086 12.516 -4.352 1 98.69 107 SER A C 1
ATOM 850 O O . SER A 1 107 ? -8.219 12.688 -3.885 1 98.69 107 SER A O 1
ATOM 852 N N . TYR A 1 108 ? -6.312 11.5 -4.133 1 97.69 108 TYR A N 1
ATOM 853 C CA . TYR A 1 108 ? -6.758 10.531 -3.133 1 97.69 108 TYR A CA 1
ATOM 854 C C . TYR A 1 108 ? -5.594 10.062 -2.273 1 97.69 108 TYR A C 1
ATOM 856 O O . TYR A 1 108 ? -4.438 10.109 -2.703 1 97.69 108 TYR A O 1
ATOM 864 N N . ILE A 1 109 ? -5.914 9.672 -1.054 1 97.75 109 ILE A N 1
ATOM 865 C CA . ILE A 1 109 ? -5.008 9.016 -0.113 1 97.75 109 ILE A CA 1
ATOM 866 C C . ILE A 1 109 ? -5.488 7.594 0.161 1 97.75 109 ILE A C 1
ATOM 868 O O . ILE A 1 109 ? -6.531 7.395 0.784 1 97.75 109 ILE A O 1
ATOM 872 N N . ASN A 1 110 ? -4.695 6.68 -0.233 1 94.94 110 ASN A N 1
ATOM 873 C CA . ASN A 1 110 ? -5.121 5.281 -0.186 1 94.94 110 ASN A CA 1
ATOM 874 C C . ASN A 1 110 ? -4.973 4.699 1.216 1 94.94 110 ASN A C 1
ATOM 876 O O . ASN A 1 110 ? -4.59 5.406 2.15 1 94.94 110 ASN A O 1
ATOM 880 N N . GLU A 1 111 ? -5.25 3.52 1.368 1 91.25 111 GLU A N 1
ATOM 881 C CA . GLU A 1 111 ? -5.559 2.861 2.635 1 91.25 111 GLU A CA 1
ATOM 882 C C . GLU A 1 111 ? -4.363 2.902 3.584 1 91.25 111 GLU A C 1
ATOM 884 O O . GLU A 1 111 ? -3.213 2.891 3.143 1 91.25 111 GLU A O 1
ATOM 889 N N . ASN A 1 112 ? -4.68 2.953 4.84 1 92.38 112 ASN A N 1
ATOM 890 C CA . ASN A 1 112 ? -3.766 2.756 5.961 1 92.38 112 ASN A CA 1
ATOM 891 C C . ASN A 1 112 ? -2.619 3.762 5.934 1 92.38 112 ASN A C 1
ATOM 893 O O . ASN A 1 112 ? -1.494 3.439 6.316 1 92.38 112 ASN A O 1
ATOM 897 N N . SER A 1 113 ? -2.869 4.895 5.402 1 96.44 113 SER A N 1
ATOM 8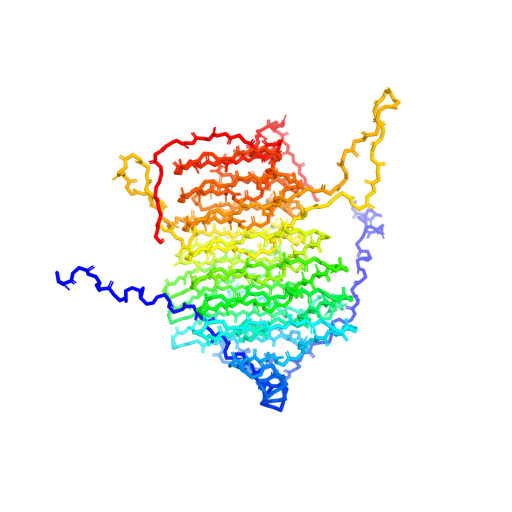98 C CA . SER A 1 113 ? -1.868 5.957 5.406 1 96.44 113 SER A CA 1
ATOM 899 C C . SER A 1 113 ? -2.018 6.855 6.629 1 96.44 113 SER A C 1
ATOM 901 O O . SER A 1 113 ? -2.961 6.703 7.406 1 96.44 113 SER A O 1
ATOM 903 N N . ARG A 1 114 ? -1.016 7.699 6.805 1 98.38 114 ARG A N 1
ATOM 904 C CA . ARG A 1 114 ? -1.021 8.586 7.965 1 98.38 114 ARG A CA 1
ATOM 905 C C . ARG A 1 114 ? -0.623 10.008 7.57 1 98.38 114 ARG A C 1
ATOM 907 O O . ARG A 1 114 ? 0.401 10.211 6.914 1 98.38 114 ARG A O 1
ATOM 914 N N . ILE A 1 115 ? -1.451 10.93 7.965 1 98.88 115 ILE A N 1
ATOM 915 C CA . ILE A 1 115 ? -1.15 12.352 7.824 1 98.88 115 ILE A CA 1
ATOM 916 C C . ILE A 1 115 ? -1.07 13 9.203 1 98.88 115 ILE A C 1
ATOM 918 O O . ILE A 1 115 ? -2.047 12.992 9.961 1 98.88 115 ILE A O 1
ATOM 922 N N . GLN A 1 116 ? 0.051 13.461 9.539 1 98.88 116 GLN A N 1
ATOM 923 C CA . GLN A 1 116 ? 0.258 14.242 10.758 1 98.88 116 GLN A CA 1
ATOM 924 C C . GLN A 1 116 ? 0.547 15.703 10.43 1 98.88 116 GLN A C 1
ATOM 926 O O . GLN A 1 116 ? 1.651 16.047 10 1 98.88 116 GLN A O 1
ATOM 931 N N . CYS A 1 117 ? -0.434 16.5 10.68 1 98.88 117 CYS A N 1
ATOM 932 C CA . CYS A 1 117 ? -0.385 17.906 10.289 1 98.88 117 CYS A CA 1
ATOM 933 C C . CYS A 1 117 ? -0.399 18.812 11.516 1 98.88 117 CYS A C 1
ATOM 935 O O . CYS A 1 117 ? -1.433 18.969 12.172 1 98.88 117 CYS A O 1
ATOM 937 N N . ARG A 1 118 ? 0.721 19.391 11.766 1 98.81 118 ARG A N 1
ATOM 938 C CA . ARG A 1 118 ? 0.825 20.25 12.945 1 98.81 118 ARG A CA 1
ATOM 939 C C . ARG A 1 118 ? 0.802 21.719 12.555 1 98.81 118 ARG A C 1
ATOM 941 O O . ARG A 1 118 ? 0.54 22.594 13.391 1 98.81 118 ARG A O 1
ATOM 948 N N . GLU A 1 119 ? 1.11 21.984 11.336 1 98.69 119 GLU A N 1
ATOM 949 C CA . GLU A 1 119 ? 1.073 23.344 10.844 1 98.69 119 GLU A CA 1
ATOM 950 C C . GLU A 1 119 ? 0.314 23.438 9.516 1 98.69 119 GLU A C 1
ATOM 952 O O . GLU A 1 119 ? -0.805 23.953 9.469 1 98.69 119 GLU A O 1
ATOM 957 N N . GLU A 1 120 ? 0.956 22.828 8.461 1 98.94 120 GLU A N 1
ATOM 958 C CA . GLU A 1 120 ? 0.3 22.891 7.16 1 98.94 120 GLU A CA 1
ATOM 959 C C . GLU A 1 120 ? 0.822 21.797 6.227 1 98.94 120 GLU A C 1
ATOM 961 O O . GLU A 1 120 ? 2.035 21.625 6.078 1 98.94 120 GLU A O 1
ATOM 966 N N . ILE A 1 121 ? -0.037 21.062 5.672 1 98.94 121 ILE A N 1
ATOM 967 C CA . ILE A 1 121 ? 0.24 20.125 4.586 1 98.94 121 ILE A CA 1
ATOM 968 C C . ILE A 1 121 ? -0.674 20.422 3.4 1 98.94 121 ILE A C 1
ATOM 970 O O . ILE A 1 121 ? -1.887 20.578 3.566 1 98.94 121 ILE A O 1
ATOM 974 N N . GLN A 1 122 ? -0.086 20.594 2.24 1 98.94 122 GLN A N 1
ATOM 975 C CA . GLN A 1 122 ? -0.828 20.812 1.004 1 98.94 122 GLN A CA 1
ATOM 976 C C . GLN A 1 122 ? -0.583 19.688 0 1 98.94 122 GLN A C 1
ATOM 978 O O . GLN A 1 122 ? 0.566 19.344 -0.284 1 98.94 122 GLN A O 1
ATOM 983 N N . VAL A 1 123 ? -1.619 19.125 -0.476 1 98.94 123 VAL A N 1
ATOM 984 C CA . VAL A 1 123 ? -1.586 18.156 -1.574 1 98.94 123 VAL A CA 1
ATOM 985 C C . VAL A 1 123 ? -2.271 18.75 -2.803 1 98.94 123 VAL A C 1
ATOM 987 O O . VAL A 1 123 ? -3.424 19.188 -2.73 1 98.94 123 VAL A O 1
ATOM 990 N N . GLY A 1 124 ? -1.62 18.797 -3.889 1 98.88 124 GLY A N 1
ATOM 991 C CA . GLY A 1 124 ? -2.148 19.391 -5.109 1 98.88 124 GLY A CA 1
ATOM 992 C C . GLY A 1 124 ? -3.266 18.578 -5.73 1 98.88 124 GLY A C 1
ATOM 993 O O . GLY A 1 124 ? -3.906 17.766 -5.051 1 98.88 124 GLY A O 1
ATOM 994 N N . GLU A 1 125 ? -3.529 18.875 -7.027 1 98.81 125 GLU A N 1
ATOM 995 C CA . GLU A 1 125 ? -4.59 18.203 -7.777 1 98.81 125 GLU A CA 1
ATOM 996 C C . GLU A 1 125 ? -4.066 16.953 -8.484 1 98.81 125 GLU A C 1
ATOM 998 O O . GLU A 1 125 ? -2.879 16.875 -8.805 1 98.81 125 GLU A O 1
ATOM 1003 N N . GLU A 1 126 ? -4.984 15.969 -8.633 1 98.69 126 GLU A N 1
ATOM 1004 C CA . GLU A 1 126 ? -4.719 14.773 -9.43 1 98.69 126 GLU A CA 1
ATOM 1005 C C . GLU A 1 126 ? -3.535 13.992 -8.867 1 98.69 126 GLU A C 1
ATOM 1007 O O . GLU A 1 126 ? -2.711 13.477 -9.625 1 98.69 126 GLU A O 1
ATOM 1012 N N . CYS A 1 127 ? -3.408 14.008 -7.574 1 98.88 127 CYS A N 1
ATOM 1013 C CA . CYS A 1 127 ? -2.352 13.234 -6.934 1 98.88 127 CYS A CA 1
ATOM 1014 C C . CYS A 1 127 ? -2.832 11.828 -6.594 1 98.88 127 CYS A C 1
ATOM 1016 O O . CYS A 1 127 ? -3.998 11.633 -6.238 1 98.88 127 CYS A O 1
ATOM 1018 N N . ALA A 1 128 ? -1.954 10.891 -6.777 1 98.69 128 ALA A N 1
ATOM 1019 C CA . ALA A 1 128 ? -2.16 9.5 -6.379 1 98.69 128 ALA A CA 1
ATOM 1020 C C . ALA A 1 128 ? -1.246 9.125 -5.219 1 98.69 128 ALA A C 1
ATOM 1022 O O . ALA A 1 128 ? -0.053 8.883 -5.414 1 98.69 128 ALA A O 1
ATOM 1023 N N . ILE A 1 129 ? -1.801 9.047 -4.035 1 98.69 129 ILE A N 1
ATOM 1024 C CA . ILE A 1 129 ? -1.053 8.633 -2.854 1 98.69 129 ILE A CA 1
ATOM 1025 C C . ILE A 1 129 ? -1.405 7.191 -2.498 1 98.69 129 ILE A C 1
ATOM 1027 O O . ILE A 1 129 ? -2.531 6.906 -2.086 1 98.69 129 ILE A O 1
ATOM 1031 N N . SER A 1 130 ? -0.446 6.32 -2.658 1 97.69 130 SER A N 1
ATOM 1032 C CA . SER A 1 130 ? -0.684 4.891 -2.494 1 97.69 130 SER A CA 1
ATOM 1033 C C . SER A 1 130 ? -0.913 4.531 -1.03 1 97.69 130 SER A C 1
ATOM 1035 O O . SER A 1 130 ? -1.234 5.402 -0.216 1 97.69 130 SER A O 1
ATOM 1037 N N . TRP A 1 131 ? -0.904 3.168 -0.738 1 94.31 131 TRP A N 1
ATOM 1038 C CA . TRP A 1 131 ? -1.244 2.713 0.606 1 94.31 131 TRP A CA 1
ATOM 1039 C C . TRP A 1 131 ? -0.026 2.766 1.522 1 94.31 131 TRP A C 1
ATOM 1041 O O . TRP A 1 131 ? 1.114 2.736 1.053 1 94.31 131 TRP A O 1
ATOM 1051 N N . ASN A 1 132 ? -0.294 2.914 2.811 1 96.31 132 ASN A N 1
ATOM 1052 C CA . ASN A 1 132 ? 0.721 2.887 3.859 1 96.31 132 ASN A CA 1
ATOM 1053 C C . ASN A 1 132 ? 1.736 4.016 3.686 1 96.31 132 ASN A C 1
ATOM 1055 O O . ASN A 1 132 ? 2.928 3.824 3.932 1 96.31 132 ASN A O 1
ATOM 1059 N N . VAL A 1 133 ? 1.287 5.148 3.246 1 98.56 133 VAL A N 1
ATOM 1060 C CA . VAL A 1 133 ? 2.145 6.32 3.092 1 98.56 133 VAL A CA 1
ATOM 1061 C C . VAL A 1 133 ? 2.064 7.188 4.348 1 98.56 133 VAL A C 1
ATOM 1063 O O . VAL A 1 133 ? 1.001 7.309 4.961 1 98.56 133 VAL A O 1
ATOM 1066 N N . ASN A 1 134 ? 3.189 7.773 4.715 1 98.88 134 ASN A N 1
ATOM 1067 C CA . ASN A 1 134 ? 3.242 8.758 5.789 1 98.88 134 ASN A CA 1
ATOM 1068 C C . ASN A 1 134 ? 3.576 10.148 5.254 1 98.88 134 ASN A C 1
ATOM 1070 O O . ASN A 1 134 ? 4.562 10.32 4.535 1 98.88 134 ASN A O 1
ATOM 1074 N N . ILE A 1 135 ? 2.76 11.102 5.59 1 98.94 135 ILE A N 1
ATOM 1075 C CA . ILE A 1 135 ? 3.064 12.508 5.34 1 98.94 135 ILE A CA 1
ATOM 1076 C C . ILE A 1 135 ? 3.07 13.281 6.656 1 98.94 135 ILE A C 1
ATOM 1078 O O . ILE A 1 135 ? 2.025 13.445 7.289 1 98.94 135 ILE A O 1
ATOM 1082 N N . LEU A 1 136 ? 4.258 13.734 7.051 1 98.88 136 LEU A N 1
ATOM 1083 C CA . LEU A 1 136 ? 4.477 14.312 8.375 1 98.88 136 LEU A CA 1
ATOM 1084 C C . LEU A 1 136 ? 5.117 15.695 8.266 1 98.88 136 LEU A C 1
ATOM 1086 O O . LEU A 1 136 ? 6.219 15.828 7.723 1 98.88 136 LEU A O 1
ATOM 1090 N N . ASP A 1 137 ? 4.477 16.672 8.828 1 98.88 137 ASP A N 1
ATOM 1091 C CA . ASP A 1 137 ? 5.121 17.984 8.828 1 98.88 137 ASP A CA 1
ATOM 1092 C C . ASP A 1 137 ? 5.785 18.266 10.172 1 98.88 137 ASP A C 1
ATOM 1094 O O . ASP A 1 137 ? 6.039 19.422 10.516 1 98.88 137 ASP A O 1
ATOM 1098 N N . THR A 1 138 ? 6.027 17.172 10.906 1 98.69 138 THR A N 1
ATOM 1099 C CA . THR A 1 138 ? 6.535 17.328 12.258 1 98.69 138 THR A CA 1
ATOM 1100 C C . THR A 1 138 ? 7.434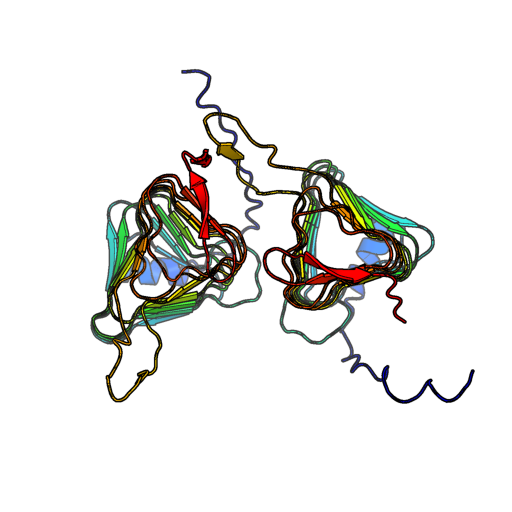 16.156 12.641 1 98.69 138 THR A C 1
ATOM 1102 O O . THR A 1 138 ? 7.238 15.039 12.164 1 98.69 138 THR A O 1
ATOM 1105 N N . ASP A 1 139 ? 8.344 16.516 13.516 1 97 139 ASP A N 1
ATOM 1106 C CA . ASP A 1 139 ? 9.125 15.469 14.164 1 97 139 ASP A CA 1
ATOM 1107 C C . ASP A 1 139 ? 8.5 15.07 15.508 1 97 139 ASP A C 1
ATOM 1109 O O . ASP A 1 139 ? 8.922 14.094 16.125 1 97 139 ASP A O 1
ATOM 1113 N N . GLU A 1 140 ? 7.531 15.812 15.961 1 94.62 140 GLU A N 1
ATOM 1114 C CA . GLU A 1 140 ? 6.793 15.625 17.203 1 94.62 140 GLU A CA 1
ATOM 1115 C C . GLU A 1 140 ? 7.664 15.938 18.422 1 94.62 140 GLU A C 1
ATOM 1117 O O . GLU A 1 140 ? 7.152 16.141 19.516 1 94.62 140 GLU A O 1
ATOM 1122 N N . HIS A 1 141 ? 8.977 15.844 18.234 1 96.06 141 HIS A N 1
ATOM 1123 C CA . HIS A 1 141 ? 9.93 16.188 19.281 1 96.06 141 HIS A CA 1
ATOM 1124 C C . HIS A 1 141 ? 10.977 17.172 18.781 1 96.06 141 HIS A C 1
ATOM 1126 O O . HIS A 1 141 ? 11.18 17.297 17.578 1 96.06 141 HIS A O 1
ATOM 1132 N N . ILE A 1 142 ? 11.578 17.797 19.703 1 96.06 142 ILE A N 1
ATOM 1133 C CA . ILE A 1 142 ? 12.602 18.781 19.359 1 96.06 142 ILE A CA 1
ATOM 1134 C C . ILE A 1 142 ? 13.969 18.094 19.344 1 96.06 142 ILE A C 1
ATOM 1136 O O . ILE A 1 142 ? 14.391 17.484 20.328 1 96.06 142 ILE A O 1
ATOM 1140 N N . LEU A 1 143 ? 14.648 18.188 18.219 1 95.94 143 LEU A N 1
ATOM 1141 C CA . LEU A 1 143 ? 16.016 17.688 18.078 1 95.94 143 LEU A CA 1
ATOM 1142 C C . LEU A 1 143 ? 17.016 18.797 18.312 1 95.94 143 LEU A C 1
ATOM 1144 O O . LEU A 1 143 ? 16.875 19.906 17.781 1 95.94 143 LEU A O 1
ATOM 1148 N N . ILE A 1 144 ? 18.016 18.562 19.172 1 97.19 144 ILE A N 1
ATOM 1149 C CA . ILE A 1 144 ? 19.094 19.516 19.438 1 97.19 144 ILE A CA 1
ATOM 1150 C C . ILE A 1 144 ? 20.422 18.922 18.969 1 97.19 144 ILE A C 1
ATOM 1152 O O . ILE A 1 144 ? 20.828 17.859 19.422 1 97.19 144 ILE A O 1
ATOM 1156 N N . ILE A 1 145 ? 21.016 19.656 18.062 1 96.19 145 ILE A N 1
ATOM 1157 C CA . ILE A 1 145 ? 22.328 19.25 17.547 1 96.19 145 ILE A CA 1
ATOM 1158 C C . ILE A 1 145 ? 23.359 20.328 17.891 1 96.19 145 ILE A C 1
ATOM 1160 O O . ILE A 1 145 ? 23.25 21.469 17.453 1 96.19 145 ILE A O 1
ATOM 1164 N N . ASP A 1 146 ? 24.359 19.859 18.625 1 97.25 146 ASP A N 1
ATOM 1165 C CA . ASP A 1 146 ? 25.406 20.766 19.047 1 97.25 146 ASP A CA 1
ATOM 1166 C C . ASP A 1 146 ? 24.828 22.016 19.719 1 97.25 146 ASP A C 1
ATOM 1168 O O . ASP A 1 146 ? 25.219 23.141 19.391 1 97.25 146 ASP A O 1
ATOM 1172 N N . GLY A 1 147 ? 23.828 21.797 20.406 1 96.44 147 GLY A N 1
ATOM 1173 C CA . GLY A 1 147 ? 23.219 22.844 21.203 1 96.44 147 GLY A CA 1
ATOM 1174 C C . GLY A 1 147 ? 22.219 23.688 20.406 1 96.44 147 GLY A C 1
ATOM 1175 O O . GLY A 1 147 ? 21.625 24.609 20.953 1 96.44 147 GLY A O 1
ATOM 1176 N N . VAL A 1 148 ? 22.125 23.422 19.25 1 96.56 148 VAL A N 1
ATOM 1177 C CA . VAL A 1 148 ? 21.234 24.219 18.391 1 96.56 148 VAL A CA 1
ATOM 1178 C C . VAL A 1 148 ? 19.922 23.469 18.188 1 96.56 148 VAL A C 1
ATOM 1180 O O . VAL A 1 148 ? 19.922 22.344 17.703 1 96.56 148 VAL A O 1
ATOM 1183 N N . LYS A 1 149 ? 18.875 24.109 18.594 1 96.19 149 LYS A N 1
ATOM 1184 C CA . LYS A 1 149 ? 17.547 23.547 18.391 1 96.19 149 LYS A CA 1
ATOM 1185 C C . LYS A 1 149 ? 17.172 23.531 16.906 1 96.19 149 LYS A C 1
ATOM 1187 O O . LYS A 1 149 ? 17.297 24.547 16.219 1 96.19 149 LYS A O 1
ATOM 1192 N N . LYS A 1 150 ? 16.672 22.328 16.531 1 95.06 150 LYS A N 1
ATOM 1193 C CA . LYS A 1 150 ? 16.234 22.203 15.141 1 95.06 150 LYS A CA 1
ATOM 1194 C C . LYS A 1 150 ? 14.727 22.422 15.023 1 95.06 150 LYS A C 1
ATOM 1196 O O . LYS A 1 150 ? 13.977 22.094 15.945 1 95.06 150 LYS A O 1
ATOM 1201 N N . GLN A 1 151 ? 14.344 23.031 13.969 1 95 151 GLN A N 1
ATOM 1202 C CA . GLN A 1 151 ? 12.914 23.203 13.719 1 95 151 GLN A CA 1
ATOM 1203 C C . GLN A 1 151 ? 12.203 21.859 13.664 1 95 151 GLN A C 1
ATOM 1205 O O . GLN A 1 151 ? 12.594 20.969 12.906 1 95 151 GLN A O 1
ATOM 1210 N N . SER A 1 152 ? 11.18 21.719 14.492 1 96.88 152 SER A N 1
ATO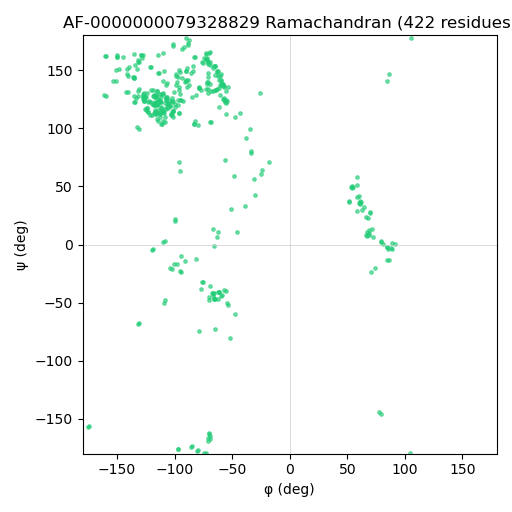M 1211 C CA . SER A 1 152 ? 10.516 20.422 14.617 1 96.88 152 SER A CA 1
ATOM 1212 C C . SER A 1 152 ? 9.258 20.359 13.758 1 96.88 152 SER A C 1
ATOM 1214 O O . SER A 1 152 ? 8.711 19.281 13.539 1 96.88 152 SER A O 1
ATOM 1216 N N . VAL A 1 153 ? 8.719 21.469 13.305 1 98.44 153 VAL A N 1
ATOM 1217 C CA . VAL A 1 153 ? 7.535 21.547 12.461 1 98.44 153 VAL A CA 1
ATOM 1218 C C . VAL A 1 153 ? 7.836 22.391 11.227 1 98.44 153 VAL A C 1
ATOM 1220 O O . VAL A 1 153 ? 8.414 23.484 11.336 1 98.44 153 VAL A O 1
ATOM 1223 N N . LYS A 1 154 ? 7.551 21.828 10.07 1 98.62 154 LYS A N 1
ATOM 1224 C CA . LYS A 1 154 ? 7.73 22.562 8.828 1 98.62 154 LYS A CA 1
ATOM 1225 C C . LYS A 1 154 ? 6.75 22.094 7.762 1 98.62 154 LYS A C 1
ATOM 1227 O O . LYS A 1 154 ? 6.547 20.891 7.586 1 98.62 154 LYS A O 1
ATOM 1232 N N . LYS A 1 155 ? 6.281 23.062 7.062 1 98.75 155 LYS A N 1
ATOM 1233 C CA . LYS A 1 155 ? 5.23 22.828 6.082 1 98.75 155 LYS A CA 1
ATOM 1234 C C . LYS A 1 155 ? 5.684 21.828 5.02 1 98.75 155 LYS A C 1
ATOM 1236 O O . LYS A 1 155 ? 6.848 21.828 4.613 1 98.75 155 LYS A O 1
ATOM 1241 N N . VAL A 1 156 ? 4.754 20.938 4.605 1 98.94 156 VAL A N 1
ATOM 1242 C CA . VAL A 1 156 ? 4.965 20.031 3.48 1 98.94 156 VAL A CA 1
ATOM 1243 C C . VAL A 1 156 ? 4.078 20.453 2.311 1 98.94 156 VAL A C 1
ATOM 1245 O O . VAL A 1 156 ? 2.883 20.688 2.484 1 98.94 156 VAL A O 1
ATOM 1248 N N . VAL A 1 157 ? 4.656 20.578 1.146 1 99 157 VAL A N 1
ATOM 1249 C CA . VAL A 1 157 ? 3.908 20.953 -0.049 1 99 157 VAL A CA 1
ATOM 1250 C C . VAL A 1 157 ? 4.109 19.906 -1.136 1 99 157 VAL A C 1
ATOM 1252 O O . VAL A 1 157 ? 5.23 19.672 -1.588 1 99 157 VAL A O 1
ATOM 1255 N N . ILE A 1 158 ? 3.053 19.266 -1.534 1 98.94 158 ILE A N 1
ATOM 1256 C CA . ILE A 1 158 ? 3.027 18.328 -2.65 1 98.94 158 ILE A CA 1
ATOM 1257 C C . ILE A 1 158 ? 2.338 18.984 -3.852 1 98.94 158 ILE A C 1
ATOM 1259 O O . ILE A 1 158 ? 1.172 19.375 -3.768 1 98.94 158 ILE A O 1
ATOM 1263 N N . GLY A 1 159 ? 3.016 19.078 -4.938 1 98.94 159 GLY A N 1
ATOM 1264 C CA . GLY A 1 159 ? 2.477 19.719 -6.129 1 98.94 159 GLY A CA 1
ATOM 1265 C C . GLY A 1 159 ? 1.38 18.906 -6.793 1 98.94 159 GLY A C 1
ATOM 1266 O O . GLY A 1 159 ? 0.823 17.984 -6.184 1 98.94 159 GLY A O 1
ATOM 1267 N N . ASP A 1 160 ? 1.045 19.312 -8.07 1 98.94 160 ASP A N 1
ATOM 1268 C CA . ASP A 1 160 ? -0.012 18.656 -8.828 1 98.94 160 ASP A CA 1
ATOM 1269 C C . ASP A 1 160 ? 0.519 17.406 -9.531 1 98.94 160 ASP A C 1
ATOM 1271 O O . ASP A 1 160 ? 1.693 17.344 -9.906 1 98.94 160 ASP A O 1
ATOM 1275 N N . LYS A 1 161 ? -0.398 16.422 -9.68 1 98.81 161 LYS A N 1
ATOM 1276 C CA . LYS A 1 161 ? -0.103 15.227 -10.469 1 98.81 161 LYS A CA 1
ATOM 1277 C C . LYS A 1 161 ? 1.118 14.492 -9.922 1 98.81 161 LYS A C 1
ATOM 1279 O O . LYS A 1 161 ? 2.016 14.125 -10.68 1 98.81 161 LYS A O 1
ATOM 1284 N N . VAL A 1 162 ? 1.207 14.406 -8.656 1 98.94 162 VAL A N 1
ATOM 1285 C CA . VAL A 1 162 ? 2.283 13.664 -8.008 1 98.94 162 VAL A CA 1
ATOM 1286 C C . VAL A 1 162 ? 1.809 12.258 -7.668 1 98.94 162 VAL A C 1
ATOM 1288 O O . VAL A 1 162 ? 0.685 12.07 -7.199 1 98.94 162 VAL A O 1
ATOM 1291 N N . TRP A 1 163 ? 2.654 11.297 -7.961 1 98.88 163 TRP A N 1
ATOM 1292 C CA . TRP A 1 163 ? 2.445 9.914 -7.562 1 98.88 163 TRP A CA 1
ATOM 1293 C C . TRP A 1 163 ? 3.389 9.523 -6.43 1 98.88 163 TRP A C 1
ATOM 1295 O O . TRP A 1 163 ? 4.609 9.578 -6.586 1 98.88 163 TRP A O 1
ATOM 1305 N N . ILE A 1 164 ? 2.789 9.133 -5.277 1 98.88 164 ILE A N 1
ATOM 1306 C CA . ILE A 1 164 ? 3.58 8.648 -4.148 1 98.88 164 ILE A CA 1
ATOM 1307 C C . ILE A 1 164 ? 3.363 7.148 -3.969 1 98.88 164 ILE A C 1
ATOM 1309 O O . ILE A 1 164 ? 2.256 6.711 -3.646 1 98.88 164 ILE A O 1
ATOM 1313 N N . GLY A 1 165 ? 4.418 6.418 -4.141 1 98.5 165 GLY A N 1
ATOM 1314 C CA . GLY A 1 165 ? 4.344 4.969 -4.062 1 98.5 165 GLY A CA 1
ATOM 1315 C C . GLY A 1 165 ? 4.086 4.457 -2.66 1 98.5 165 GLY A C 1
ATOM 1316 O O . GLY A 1 165 ? 4.27 5.188 -1.684 1 98.5 165 GLY A O 1
ATOM 1317 N N . SER A 1 166 ? 3.723 3.193 -2.652 1 97.62 166 SER A N 1
ATOM 1318 C CA . SER A 1 166 ? 3.322 2.604 -1.379 1 97.62 166 SER A CA 1
ATOM 1319 C C . SER A 1 166 ? 4.473 2.617 -0.378 1 97.62 166 SER A C 1
ATOM 1321 O O . SER A 1 166 ? 5.637 2.473 -0.76 1 97.62 166 SER A O 1
ATOM 1323 N N . LYS A 1 167 ? 4.137 2.814 0.922 1 97.88 167 LYS A N 1
ATOM 1324 C CA . LYS A 1 167 ? 5.035 2.725 2.07 1 97.88 167 LYS A CA 1
ATOM 1325 C C . LYS A 1 167 ? 6.074 3.842 2.041 1 97.88 167 LYS A C 1
ATOM 1327 O O . LYS A 1 167 ? 7.059 3.801 2.783 1 97.88 167 LYS A O 1
ATOM 1332 N N . ALA A 1 168 ? 5.934 4.828 1.197 1 98.75 168 ALA A N 1
ATOM 1333 C CA . ALA A 1 168 ? 6.832 5.977 1.213 1 98.75 168 ALA A CA 1
ATOM 1334 C C . ALA A 1 168 ? 6.527 6.898 2.393 1 98.75 168 ALA A C 1
ATOM 1336 O O . ALA A 1 168 ? 5.441 6.832 2.973 1 98.75 168 ALA A O 1
ATOM 1337 N N . THR A 1 169 ? 7.488 7.703 2.715 1 98.88 169 THR A N 1
ATOM 1338 C CA . THR A 1 169 ? 7.352 8.695 3.779 1 98.88 169 THR A CA 1
ATOM 1339 C C . THR A 1 169 ? 7.84 10.062 3.312 1 98.88 169 THR A C 1
ATOM 1341 O O . THR A 1 169 ? 8.945 10.18 2.77 1 98.88 169 THR A O 1
ATOM 1344 N N . ILE A 1 170 ? 6.988 11.086 3.482 1 98.94 170 ILE A N 1
ATOM 1345 C CA . ILE A 1 170 ? 7.344 12.477 3.211 1 98.94 170 ILE A CA 1
ATOM 1346 C C . ILE A 1 170 ? 7.562 13.219 4.527 1 98.94 170 ILE A C 1
ATOM 1348 O O . ILE A 1 170 ? 6.656 13.297 5.363 1 98.94 170 ILE A O 1
ATOM 1352 N N . LEU A 1 171 ? 8.719 13.805 4.68 1 98.81 171 LEU A N 1
ATOM 1353 C CA . LEU A 1 171 ? 9.078 14.391 5.969 1 98.81 171 LEU A CA 1
ATOM 1354 C C . LEU A 1 171 ? 8.891 15.906 5.949 1 98.81 171 LEU A C 1
ATOM 1356 O O . LEU A 1 171 ? 8.688 16.5 4.883 1 98.81 171 LEU A O 1
ATOM 1360 N N . LYS A 1 172 ? 9.016 16.438 7.129 1 98.75 172 LYS A N 1
ATOM 1361 C CA . LYS A 1 172 ? 8.742 17.859 7.316 1 98.75 172 LYS A CA 1
ATOM 1362 C C . LYS A 1 172 ? 9.625 18.719 6.41 1 98.75 172 LYS A C 1
ATOM 1364 O O . LYS A 1 172 ? 10.781 18.375 6.16 1 98.75 172 LYS A O 1
ATOM 1369 N N . GLY A 1 173 ? 8.984 19.734 5.855 1 98.75 173 GLY A N 1
ATOM 1370 C CA . GLY A 1 173 ? 9.734 20.734 5.121 1 98.75 173 GLY A CA 1
ATOM 1371 C C . GLY A 1 173 ? 9.906 20.391 3.652 1 98.75 173 GLY A C 1
ATOM 1372 O O . GLY A 1 173 ? 10.414 21.203 2.875 1 98.75 173 GLY A O 1
ATOM 1373 N N . VAL A 1 174 ? 9.469 19.25 3.205 1 98.88 174 VAL A N 1
ATOM 1374 C CA . VAL A 1 174 ? 9.68 18.781 1.842 1 98.88 174 VAL A CA 1
ATOM 1375 C C . VAL A 1 174 ? 8.695 19.469 0.897 1 98.88 174 VAL A C 1
ATOM 1377 O O . VAL A 1 174 ? 7.512 19.594 1.215 1 98.88 174 VAL A O 1
ATOM 1380 N N . GLU A 1 175 ? 9.195 19.906 -0.187 1 98.94 175 GLU A N 1
ATOM 1381 C CA . GLU A 1 175 ? 8.398 20.344 -1.328 1 98.94 175 GLU A CA 1
ATOM 1382 C C . GLU A 1 175 ? 8.578 19.406 -2.518 1 98.94 175 GLU A C 1
ATOM 1384 O O . GLU A 1 175 ? 9.695 19.172 -2.971 1 98.94 175 GLU A O 1
ATOM 1389 N N . ILE A 1 176 ? 7.484 18.875 -2.998 1 98.94 176 ILE A N 1
ATOM 1390 C CA . ILE A 1 176 ? 7.516 17.969 -4.145 1 98.94 176 ILE A CA 1
ATOM 1391 C C . ILE A 1 176 ? 6.945 18.688 -5.371 1 98.94 176 ILE A C 1
ATOM 1393 O O . ILE A 1 176 ? 5.809 19.156 -5.352 1 98.94 176 ILE A O 1
ATOM 1397 N N . GLY A 1 177 ? 7.703 18.734 -6.43 1 98.94 177 GLY A N 1
ATOM 1398 C CA . GLY A 1 177 ? 7.289 19.406 -7.648 1 98.94 177 GLY A CA 1
ATOM 1399 C C . GLY A 1 177 ? 6.207 18.656 -8.406 1 98.94 177 GLY A C 1
ATOM 1400 O O . GLY A 1 177 ? 6.016 17.453 -8.203 1 98.94 177 GLY A O 1
ATOM 1401 N N . ASN A 1 178 ? 5.582 19.422 -9.367 1 98.88 178 ASN A N 1
ATOM 1402 C CA . ASN A 1 178 ? 4.504 18.859 -10.164 1 98.88 178 ASN A CA 1
ATOM 1403 C C . ASN A 1 178 ? 4.98 17.641 -10.961 1 98.88 178 ASN A C 1
ATOM 1405 O O . ASN A 1 178 ? 6.094 17.641 -11.484 1 98.88 178 ASN A O 1
ATOM 1409 N N . GLY A 1 179 ? 4.168 16.594 -11 1 98.81 179 GLY A N 1
ATOM 1410 C CA . GLY A 1 179 ? 4.414 15.461 -11.875 1 98.81 179 GLY A CA 1
ATOM 1411 C C . GLY A 1 179 ? 5.453 14.508 -11.328 1 98.81 179 GLY A C 1
ATOM 1412 O O . GLY A 1 179 ? 5.766 13.492 -11.961 1 98.81 179 GLY A O 1
ATOM 1413 N N . ALA A 1 180 ? 5.98 14.75 -10.172 1 98.94 180 ALA A N 1
ATOM 1414 C CA . ALA A 1 180 ? 7.027 13.914 -9.594 1 98.94 180 ALA A CA 1
ATOM 1415 C C . ALA A 1 180 ? 6.48 12.547 -9.195 1 98.94 180 ALA A C 1
ATOM 1417 O O . ALA A 1 180 ? 5.277 12.398 -8.969 1 98.94 180 ALA A O 1
ATOM 1418 N N . VAL A 1 181 ? 7.355 11.625 -9.172 1 98.88 181 VAL A N 1
ATOM 1419 C CA . VAL A 1 181 ? 7.047 10.273 -8.734 1 98.88 181 VAL A CA 1
ATOM 1420 C C . VAL A 1 181 ? 7.961 9.883 -7.574 1 98.88 181 VAL A C 1
ATOM 1422 O O . VAL A 1 181 ? 9.188 9.977 -7.68 1 98.88 181 VAL A O 1
ATOM 1425 N N . ILE A 1 182 ? 7.352 9.508 -6.469 1 98.88 182 ILE A N 1
ATOM 1426 C CA . ILE A 1 182 ? 8.078 8.977 -5.32 1 98.88 182 ILE A CA 1
ATOM 1427 C C . ILE A 1 182 ? 7.988 7.449 -5.324 1 98.88 182 ILE A C 1
ATOM 1429 O O . ILE A 1 182 ? 6.898 6.883 -5.223 1 98.88 182 ILE A O 1
ATOM 1433 N N . ALA A 1 183 ? 9.117 6.785 -5.422 1 98.38 183 ALA A N 1
ATOM 1434 C CA . ALA A 1 183 ? 9.141 5.324 -5.484 1 98.38 183 ALA A CA 1
ATOM 1435 C C . ALA A 1 183 ? 8.625 4.711 -4.188 1 98.38 183 ALA A C 1
ATOM 1437 O O . ALA A 1 183 ? 8.703 5.332 -3.125 1 98.38 183 ALA A O 1
ATOM 1438 N N . ALA A 1 184 ? 8.117 3.525 -4.371 1 97.94 184 ALA A N 1
ATOM 1439 C CA . ALA A 1 184 ? 7.672 2.781 -3.199 1 97.94 184 ALA A CA 1
ATOM 1440 C C . ALA A 1 184 ? 8.781 2.672 -2.16 1 97.94 184 ALA A C 1
ATOM 1442 O O . ALA A 1 184 ? 9.945 2.439 -2.508 1 97.94 184 ALA A O 1
ATOM 1443 N N . GLY A 1 185 ? 8.414 2.902 -0.883 1 97.88 185 GLY A N 1
ATOM 1444 C CA . GLY A 1 185 ? 9.328 2.699 0.231 1 97.88 185 GLY A CA 1
ATOM 1445 C C . GLY A 1 185 ? 10.289 3.855 0.431 1 97.88 185 GLY A C 1
ATOM 1446 O O . GLY A 1 185 ? 11.094 3.844 1.364 1 97.88 185 GLY A O 1
ATOM 1447 N N . ALA A 1 186 ? 10.211 4.848 -0.354 1 98.56 186 ALA A N 1
ATOM 1448 C CA . ALA A 1 186 ? 11.172 5.941 -0.295 1 98.56 186 ALA A CA 1
ATOM 1449 C C . ALA A 1 186 ? 10.969 6.789 0.956 1 98.56 186 ALA A C 1
ATOM 1451 O O . ALA A 1 186 ? 9.836 6.965 1.412 1 98.56 186 ALA A O 1
ATOM 1452 N N . PHE A 1 187 ? 12.023 7.316 1.456 1 98.69 187 PHE A N 1
ATOM 1453 C CA . PHE A 1 187 ? 12.008 8.312 2.521 1 98.69 187 PHE A CA 1
ATOM 1454 C C . PHE A 1 187 ? 12.5 9.664 2.01 1 98.69 187 PHE A C 1
ATOM 1456 O O . PHE A 1 187 ? 13.695 9.844 1.763 1 98.69 187 PHE A O 1
ATOM 1463 N N . VAL A 1 188 ? 11.609 10.609 1.908 1 98.88 188 VAL A N 1
ATOM 1464 C CA . VAL A 1 188 ? 11.906 11.883 1.264 1 98.88 188 VAL A CA 1
ATOM 1465 C C . VAL A 1 188 ? 12.148 12.953 2.324 1 98.88 188 VAL A C 1
ATOM 1467 O O . VAL A 1 188 ? 11.227 13.359 3.031 1 98.88 188 VAL A O 1
ATOM 1470 N N . SER A 1 189 ? 13.352 13.398 2.338 1 98.5 189 SER A N 1
ATOM 1471 C CA . SER A 1 189 ? 13.719 14.398 3.334 1 98.5 189 SER A CA 1
ATOM 1472 C C . SER A 1 189 ? 14.188 15.695 2.674 1 98.5 189 SER A C 1
ATOM 1474 O O . SER A 1 189 ? 14.469 16.672 3.359 1 98.5 189 SER A O 1
ATOM 1476 N N . LYS A 1 190 ? 14.266 15.641 1.389 1 98.62 190 LYS A N 1
ATOM 1477 C CA . LYS A 1 190 ? 14.648 16.812 0.618 1 98.62 190 LYS A CA 1
ATOM 1478 C C . LYS A 1 190 ? 13.656 17.078 -0.507 1 98.62 190 LYS A C 1
ATOM 1480 O O . LYS A 1 190 ? 12.906 16.188 -0.906 1 98.62 190 LYS A O 1
ATOM 1485 N N . ASN A 1 191 ? 13.781 18.281 -0.972 1 98.88 191 ASN A N 1
ATOM 1486 C CA . ASN A 1 191 ? 12.852 18.688 -2.027 1 98.88 191 ASN A CA 1
ATOM 1487 C C . ASN A 1 191 ? 13.023 17.828 -3.275 1 98.88 191 ASN A C 1
ATOM 1489 O O . ASN A 1 191 ? 14.125 17.344 -3.555 1 98.88 191 ASN A O 1
ATOM 1493 N N . VAL A 1 192 ? 11.977 17.625 -4.004 1 98.94 192 VAL A N 1
ATOM 1494 C CA . VAL A 1 192 ? 11.961 16.859 -5.242 1 98.94 192 VAL A CA 1
ATOM 1495 C C . VAL A 1 192 ? 11.562 17.75 -6.41 1 98.94 192 VAL A C 1
ATOM 1497 O O . VAL A 1 192 ? 10.539 18.438 -6.359 1 98.94 192 VAL A O 1
ATOM 1500 N N . SER A 1 193 ? 12.289 17.75 -7.418 1 98.81 193 SER A N 1
ATOM 1501 C CA . SER A 1 193 ? 12.031 18.594 -8.578 1 98.81 193 SER A CA 1
ATOM 1502 C C . SER A 1 193 ? 10.836 18.078 -9.375 1 98.81 193 SER A C 1
ATOM 1504 O O . SER A 1 193 ? 10.469 16.906 -9.266 1 98.81 193 SER A O 1
ATOM 1506 N N . THR A 1 194 ? 10.273 19 -10.172 1 98.81 194 THR A N 1
ATOM 1507 C CA . THR A 1 194 ? 9.18 18.656 -11.078 1 98.81 194 THR A CA 1
ATOM 1508 C C . THR A 1 194 ? 9.602 17.531 -12.023 1 98.81 194 THR A C 1
ATOM 1510 O O . THR A 1 194 ? 10.719 17.516 -12.531 1 98.81 194 THR A O 1
ATOM 1513 N N . ASN A 1 195 ? 8.703 16.594 -12.188 1 98.75 195 ASN A N 1
ATOM 1514 C CA . ASN A 1 195 ? 8.859 15.523 -13.164 1 98.75 195 ASN A CA 1
ATOM 1515 C C . ASN A 1 195 ? 10.109 14.688 -12.898 1 98.75 195 ASN A C 1
ATOM 1517 O O . ASN A 1 195 ? 10.789 14.273 -13.836 1 98.75 195 ASN A O 1
ATOM 1521 N N . CYS A 1 196 ? 10.438 14.484 -11.672 1 98.75 196 CYS A N 1
ATOM 1522 C CA . CYS A 1 196 ? 11.531 13.602 -11.289 1 98.75 196 CYS A CA 1
ATOM 1523 C C . CYS A 1 196 ? 11.016 12.383 -10.531 1 98.75 196 CYS A C 1
ATOM 1525 O O . CYS A 1 196 ? 9.984 12.461 -9.852 1 98.75 196 CYS A O 1
ATOM 1527 N N . LEU A 1 197 ? 11.672 11.391 -10.719 1 98.75 197 LEU A N 1
ATOM 1528 C CA . LEU A 1 197 ? 11.461 10.195 -9.906 1 98.75 197 LEU A CA 1
ATOM 1529 C C . LEU A 1 197 ? 12.547 10.055 -8.852 1 98.75 197 LEU A C 1
ATOM 1531 O O . LEU A 1 197 ? 13.742 10.07 -9.172 1 98.75 197 LEU A O 1
ATOM 1535 N N . VAL A 1 198 ? 12.125 9.922 -7.613 1 98.88 198 VAL A N 1
ATOM 1536 C CA . VAL A 1 198 ? 13.094 9.727 -6.543 1 98.88 198 VAL A CA 1
ATOM 1537 C C . VAL A 1 198 ? 12.805 8.414 -5.816 1 98.88 198 VAL A C 1
ATOM 1539 O O . VAL A 1 198 ? 11.672 7.926 -5.832 1 98.88 198 VAL A O 1
ATOM 1542 N N . GLY A 1 199 ? 13.797 7.781 -5.23 1 98.25 199 GLY A N 1
ATOM 1543 C CA . GLY A 1 199 ? 13.648 6.562 -4.457 1 98.25 199 GLY A CA 1
ATOM 1544 C C . GLY A 1 199 ? 14.812 6.312 -3.512 1 98.25 199 GLY A C 1
ATOM 1545 O O . GLY A 1 199 ? 15.844 6.984 -3.598 1 98.25 199 GLY A O 1
ATOM 1546 N N . GLY A 1 200 ? 14.539 5.418 -2.521 1 97.44 200 GLY A N 1
ATOM 1547 C CA . GLY A 1 200 ? 15.586 5.027 -1.586 1 97.44 200 GLY A CA 1
ATOM 1548 C C . GLY A 1 200 ? 15.43 5.672 -0.221 1 97.44 200 GLY A C 1
ATOM 1549 O O . GLY A 1 200 ? 14.469 6.402 0.022 1 97.44 200 GLY A O 1
ATOM 1550 N N . ILE A 1 201 ? 16.422 5.332 0.714 1 97.31 201 ILE A N 1
ATOM 1551 C CA . ILE A 1 201 ? 16.484 5.863 2.07 1 97.31 201 ILE A CA 1
ATOM 1552 C C . ILE A 1 201 ? 17.906 6.336 2.379 1 97.31 201 ILE A C 1
ATOM 1554 O O . ILE A 1 201 ? 18.797 5.523 2.641 1 97.31 201 ILE A O 1
ATOM 1558 N N . PRO A 1 202 ? 18.156 7.512 2.332 1 97.38 202 PRO A N 1
ATOM 1559 C CA . PRO A 1 202 ? 17.25 8.586 1.929 1 97.38 202 PRO A CA 1
ATOM 1560 C C . PRO A 1 202 ? 16.984 8.602 0.426 1 97.38 202 PRO A C 1
ATOM 1562 O O . PRO A 1 202 ? 17.766 8.055 -0.351 1 97.38 202 PRO A O 1
ATOM 1565 N N . ALA A 1 203 ? 15.898 9.242 0.097 1 98.38 203 ALA A N 1
ATOM 1566 C CA . ALA A 1 203 ? 15.516 9.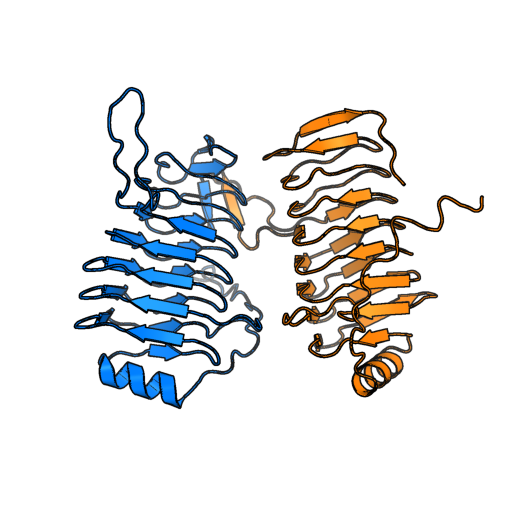281 -1.312 1 98.38 203 ALA A CA 1
ATOM 1567 C C . ALA A 1 203 ? 16.484 10.141 -2.123 1 98.38 203 ALA A C 1
ATOM 1569 O O . ALA A 1 203 ? 16.906 11.203 -1.666 1 98.38 203 ALA A O 1
ATOM 1570 N N . LYS A 1 204 ? 16.797 9.633 -3.283 1 98.19 204 LYS A N 1
ATOM 1571 C CA . LYS A 1 204 ? 17.609 10.344 -4.266 1 98.19 204 LYS A CA 1
ATOM 1572 C C . LYS A 1 204 ? 16.953 10.289 -5.648 1 98.19 204 LYS A C 1
ATOM 1574 O O . LYS A 1 204 ? 16.141 9.406 -5.926 1 98.19 204 LYS A O 1
ATOM 1579 N N . THR A 1 205 ? 17.359 11.289 -6.457 1 98.31 205 THR A N 1
ATOM 1580 C CA . THR A 1 205 ? 16.828 11.305 -7.82 1 98.31 205 THR A CA 1
ATOM 1581 C C . THR A 1 205 ? 17.297 10.078 -8.594 1 98.31 205 THR A C 1
ATOM 1583 O O . THR A 1 205 ? 18.484 9.758 -8.594 1 98.31 205 THR A O 1
ATOM 1586 N N . ILE A 1 206 ? 16.453 9.43 -9.258 1 97.5 206 ILE A N 1
ATOM 1587 C CA . ILE A 1 206 ? 16.75 8.266 -10.078 1 97.5 206 ILE A CA 1
ATOM 1588 C C . ILE A 1 206 ? 16.625 8.625 -11.555 1 97.5 206 ILE A C 1
ATOM 1590 O O . ILE A 1 206 ? 17.469 8.258 -12.375 1 97.5 206 ILE A O 1
ATOM 1594 N N . TYR A 1 207 ? 15.516 9.227 -11.867 1 97.56 207 TYR A N 1
ATOM 1595 C CA . TYR A 1 207 ? 15.266 9.648 -13.234 1 97.56 207 TYR A CA 1
ATOM 1596 C C . TYR A 1 207 ? 14.758 11.086 -13.273 1 97.56 207 TYR A C 1
ATOM 1598 O O . TYR A 1 207 ? 14.109 11.555 -12.328 1 97.56 207 TYR A O 1
ATOM 1606 N N . GLU A 1 208 ? 15.062 11.719 -14.344 1 97.62 208 GLU A N 1
ATOM 1607 C CA . GLU A 1 208 ? 14.477 13.016 -14.672 1 97.62 208 GLU A CA 1
ATOM 1608 C C . GLU A 1 208 ? 13.523 12.906 -15.859 1 97.62 208 GLU A C 1
ATOM 1610 O O . GLU A 1 208 ? 13.461 11.867 -16.516 1 97.62 208 GLU A O 1
ATOM 1615 N N . ASN A 1 209 ? 12.727 13.883 -16.047 1 97.69 209 ASN A N 1
ATOM 1616 C CA . ASN A 1 209 ? 11.797 13.945 -17.156 1 97.69 209 ASN A CA 1
ATOM 1617 C C . ASN A 1 209 ? 10.844 12.758 -17.172 1 97.69 209 ASN A C 1
ATOM 1619 O O . ASN A 1 209 ? 10.727 12.055 -18.172 1 97.69 209 ASN A O 1
ATOM 1623 N N . VAL A 1 210 ? 10.117 12.594 -16.125 1 98.31 210 VAL A N 1
ATOM 1624 C CA . VAL A 1 210 ? 9.156 11.508 -16.016 1 98.31 210 VAL A CA 1
ATOM 1625 C C . VAL A 1 210 ? 7.734 12.062 -16.078 1 98.31 210 VAL A C 1
ATOM 1627 O O . VAL A 1 210 ? 7.5 13.219 -15.727 1 98.31 210 VAL A O 1
ATOM 1630 N N . THR A 1 211 ? 6.832 11.312 -16.578 1 97.88 211 THR A N 1
ATOM 1631 C CA . THR A 1 211 ? 5.391 11.5 -16.484 1 97.88 211 THR A CA 1
ATOM 1632 C C . THR A 1 211 ? 4.691 10.18 -16.156 1 97.88 211 THR A C 1
ATOM 1634 O O . THR A 1 211 ? 5.32 9.117 -16.172 1 97.88 211 THR A O 1
ATOM 1637 N N . TRP A 1 212 ? 3.445 10.305 -15.727 1 97.31 212 TRP A N 1
ATOM 1638 C CA . TRP A 1 212 ? 2.723 9.078 -15.398 1 97.31 212 TRP A CA 1
ATOM 1639 C C . TRP A 1 212 ? 1.228 9.25 -15.648 1 97.31 212 TRP A C 1
ATOM 1641 O O . TRP A 1 212 ? 0.738 10.367 -15.797 1 97.31 212 TRP A O 1
ATOM 1651 N N . ASN A 1 213 ? 0.55 8.148 -15.719 1 91.38 213 ASN A N 1
ATOM 1652 C CA . ASN A 1 213 ? -0.901 8.156 -15.867 1 91.38 213 ASN A CA 1
ATOM 1653 C C . ASN A 1 213 ? -1.554 7.023 -15.078 1 91.38 213 ASN A C 1
ATOM 1655 O O . ASN A 1 213 ? -0.912 6.012 -14.797 1 91.38 213 ASN A O 1
ATOM 1659 N N . MET B 1 1 ? 17.922 -35.719 15.68 1 28.73 1 MET B N 1
ATOM 1660 C CA . MET B 1 1 ? 16.562 -36.125 15.289 1 28.73 1 MET B CA 1
ATOM 1661 C C . MET B 1 1 ? 15.531 -35.469 16.203 1 28.73 1 MET B C 1
ATOM 1663 O O . MET B 1 1 ? 14.484 -35.031 15.75 1 28.73 1 MET B O 1
ATOM 1667 N N . ASN B 1 2 ? 15.617 -35.688 17.562 1 31.33 2 ASN B N 1
ATOM 1668 C CA . ASN B 1 2 ? 14.672 -35.656 18.688 1 31.33 2 ASN B CA 1
ATOM 1669 C C . ASN B 1 2 ? 14.398 -34.25 19.141 1 31.33 2 ASN B C 1
ATOM 1671 O O . ASN B 1 2 ? 13.242 -33.844 19.344 1 31.33 2 ASN B O 1
ATOM 1675 N N . THR B 1 3 ? 15.391 -33.625 19.844 1 32.25 3 THR B N 1
ATOM 1676 C CA . THR B 1 3 ? 15.289 -32.594 20.891 1 32.25 3 THR B CA 1
ATOM 1677 C C . THR B 1 3 ? 15.008 -31.234 20.266 1 32.25 3 THR B C 1
ATOM 1679 O O . THR B 1 3 ? 14.602 -30.312 20.969 1 32.25 3 THR B O 1
ATOM 1682 N N . LEU B 1 4 ? 15.57 -30.875 19.125 1 30 4 LEU B N 1
ATOM 1683 C CA . LEU B 1 4 ? 15.453 -29.594 18.453 1 30 4 LEU B CA 1
ATOM 1684 C C . LEU B 1 4 ? 14.023 -29.359 17.953 1 30 4 LEU B C 1
ATOM 1686 O O . LEU B 1 4 ? 13.727 -29.562 16.781 1 30 4 LEU B O 1
ATOM 1690 N N . LYS B 1 5 ? 12.898 -30.125 18.344 1 37.03 5 LYS B N 1
ATOM 1691 C CA . LYS B 1 5 ? 11.453 -30.234 18.547 1 37.03 5 LYS B CA 1
ATOM 1692 C C . LYS B 1 5 ? 10.914 -29.031 19.312 1 37.03 5 LYS B C 1
ATOM 1694 O O . LYS B 1 5 ? 9.82 -28.547 19.031 1 37.03 5 LYS B O 1
ATOM 1699 N N . ARG B 1 6 ? 11.414 -28.734 20.625 1 34.47 6 ARG B N 1
ATOM 1700 C CA . ARG B 1 6 ? 10.922 -28.047 21.812 1 34.47 6 ARG B CA 1
ATOM 1701 C C . ARG B 1 6 ? 10.719 -26.562 21.531 1 34.47 6 ARG B C 1
ATOM 1703 O O . ARG B 1 6 ? 9.758 -25.953 22.016 1 34.47 6 ARG B O 1
ATOM 1710 N N . ILE B 1 7 ? 11.883 -25.812 21.406 1 29.92 7 ILE B N 1
ATOM 1711 C CA . ILE B 1 7 ? 11.844 -24.359 21.516 1 29.92 7 ILE B CA 1
ATOM 1712 C C . ILE B 1 7 ? 10.789 -23.781 20.578 1 29.92 7 ILE B C 1
ATOM 1714 O O . ILE B 1 7 ? 9.953 -22.984 21 1 29.92 7 ILE B O 1
ATOM 1718 N N . THR B 1 8 ? 11.219 -23.688 19.359 1 29.81 8 THR B N 1
ATOM 1719 C CA . THR B 1 8 ? 10.758 -22.562 18.547 1 29.81 8 THR B CA 1
ATOM 1720 C C . THR B 1 8 ? 9.266 -22.672 18.266 1 29.81 8 THR B C 1
ATOM 1722 O O . THR B 1 8 ? 8.594 -21.672 18.031 1 29.81 8 THR B O 1
ATOM 1725 N N . LYS B 1 9 ? 8.812 -23.875 17.969 1 32.28 9 LYS B N 1
ATOM 1726 C CA . LYS B 1 9 ? 7.59 -23.922 17.172 1 32.28 9 LYS B CA 1
ATOM 1727 C C . LYS B 1 9 ? 6.359 -23.719 18.047 1 32.28 9 LYS B C 1
ATOM 1729 O O . LYS B 1 9 ? 5.242 -24.062 17.656 1 32.28 9 LYS B O 1
ATOM 1734 N N . LYS B 1 10 ? 6.469 -23.781 19.375 1 33.81 10 LYS B N 1
ATOM 1735 C CA . LYS B 1 10 ? 5.207 -23.516 20.062 1 33.81 10 LYS B CA 1
ATOM 1736 C C . LYS B 1 10 ? 4.574 -22.219 19.562 1 33.81 10 LYS B C 1
ATOM 1738 O O . LYS B 1 10 ? 4.91 -21.141 20.047 1 33.81 10 LYS B O 1
ATOM 1743 N N . ILE B 1 11 ? 4.711 -21.781 18.422 1 37.06 11 ILE B N 1
ATOM 1744 C CA . ILE B 1 11 ? 4.047 -20.688 17.719 1 37.06 11 ILE B CA 1
ATOM 1745 C C . ILE B 1 11 ? 2.588 -20.609 18.172 1 37.06 11 ILE B C 1
ATOM 1747 O O . ILE B 1 11 ? 1.851 -21.594 18.094 1 37.06 11 ILE B O 1
ATOM 1751 N N . TYR B 1 12 ? 2.25 -19.703 19.078 1 38.97 12 TYR B N 1
ATOM 1752 C CA . TYR B 1 12 ? 0.974 -19.281 19.656 1 38.97 12 TYR B CA 1
ATOM 1753 C C . TYR B 1 12 ? -0.151 -19.438 18.641 1 38.97 12 TYR B C 1
ATOM 1755 O O . TYR B 1 12 ? -0.292 -18.609 17.734 1 38.97 12 TYR B O 1
ATOM 1763 N N . PHE B 1 13 ? -0.283 -20.609 18.172 1 41.66 13 PHE B N 1
ATOM 1764 C CA . PHE B 1 13 ? -1.492 -20.906 17.406 1 41.66 13 PHE B CA 1
ATOM 1765 C C . PHE B 1 13 ? -2.732 -20.422 18.156 1 41.66 13 PHE B C 1
ATOM 1767 O O . PHE B 1 13 ? -3.203 -21.094 19.078 1 41.66 13 PHE B O 1
ATOM 1774 N N . VAL B 1 14 ? -2.75 -19.156 18.422 1 45.5 14 VAL B N 1
ATOM 1775 C CA . VAL B 1 14 ? -4.062 -18.719 18.875 1 45.5 14 VAL B CA 1
ATOM 1776 C C . VAL B 1 14 ? -5.152 -19.344 18.016 1 45.5 14 VAL B C 1
ATOM 1778 O O . VAL B 1 14 ? -5.016 -19.438 16.797 1 45.5 14 VAL B O 1
ATOM 1781 N N . PHE B 1 15 ? -5.945 -20.203 18.594 1 49.31 15 PHE B N 1
ATOM 1782 C CA . PHE B 1 15 ? -7.109 -20.891 18.047 1 49.31 15 PHE B CA 1
ATOM 1783 C C . PHE B 1 15 ? -7.848 -20 17.047 1 49.31 15 PHE B C 1
ATOM 1785 O O . PHE B 1 15 ? -8.406 -18.969 17.422 1 49.31 15 PHE B O 1
ATOM 1792 N N . CYS B 1 16 ? -7.344 -19.969 15.891 1 57.88 16 CYS B N 1
ATOM 1793 C CA . CYS B 1 16 ? -8.062 -19.359 14.773 1 57.88 16 CYS B CA 1
ATOM 1794 C C . CYS B 1 16 ? -9.438 -20 14.609 1 57.88 16 CYS B C 1
ATOM 1796 O O . CYS B 1 16 ? -9.578 -21.219 14.648 1 57.88 16 CYS B O 1
ATOM 1798 N N . LYS B 1 17 ? -10.398 -19.234 14.875 1 74.19 17 LYS B N 1
ATOM 1799 C CA . LYS B 1 17 ? -11.75 -19.75 14.672 1 74.19 17 LYS B CA 1
ATOM 1800 C C . LYS B 1 17 ? -12.047 -19.953 13.188 1 74.19 17 LYS B C 1
ATOM 1802 O O . LYS B 1 17 ? -11.938 -19.016 12.391 1 74.19 17 LYS B O 1
ATOM 1807 N N . ILE B 1 18 ? -12.047 -21.25 12.781 1 88.81 18 ILE B N 1
ATOM 1808 C CA . ILE B 1 18 ? -12.438 -21.672 11.445 1 88.81 18 ILE B CA 1
ATOM 1809 C C . ILE B 1 18 ? -13.945 -21.516 11.266 1 88.81 18 ILE B C 1
ATOM 1811 O O . ILE B 1 18 ? -14.719 -21.797 12.188 1 88.81 18 ILE B O 1
ATOM 1815 N N . SER B 1 19 ? -14.312 -20.875 10.156 1 92.31 19 SER B N 1
ATOM 1816 C CA . SER B 1 19 ? -15.711 -20.891 9.758 1 92.31 19 SER B CA 1
ATOM 1817 C C . SER B 1 19 ? -16.094 -22.188 9.062 1 92.31 19 SER B C 1
ATOM 1819 O O . SER B 1 19 ? -15.828 -22.359 7.863 1 92.31 19 SER B O 1
ATOM 1821 N N . ILE B 1 20 ? -16.734 -23 9.742 1 94.44 20 ILE B N 1
ATOM 1822 C CA . ILE B 1 20 ? -17.047 -24.328 9.242 1 94.44 20 ILE B CA 1
ATOM 1823 C C . ILE B 1 20 ? -17.938 -24.219 7.996 1 94.44 20 ILE B C 1
ATOM 1825 O O . ILE B 1 20 ? -17.703 -24.906 7 1 94.44 20 ILE B O 1
ATOM 1829 N N . ILE B 1 21 ? -18.828 -23.344 8.062 1 96.06 21 ILE B N 1
ATOM 1830 C CA . ILE B 1 21 ? -19.797 -23.188 6.992 1 96.06 21 ILE B CA 1
ATOM 1831 C C . ILE B 1 21 ? -19.094 -22.719 5.719 1 96.06 21 ILE B C 1
ATOM 1833 O O . ILE B 1 21 ? -19.297 -23.297 4.648 1 96.06 21 ILE B O 1
ATOM 1837 N N . LYS B 1 22 ? -18.281 -21.797 5.844 1 95.62 22 LYS B N 1
ATOM 1838 C CA . LYS B 1 22 ? -17.562 -21.281 4.676 1 95.62 22 LYS B CA 1
ATOM 1839 C C . LYS B 1 22 ? -16.594 -22.344 4.133 1 95.62 22 LYS B C 1
ATOM 1841 O O . LYS B 1 22 ? -16.453 -22.484 2.918 1 95.62 22 LYS B O 1
ATOM 1846 N N . SER B 1 23 ? -15.977 -22.953 5.055 1 96.88 23 SER B N 1
ATOM 1847 C CA . SER B 1 23 ? -15.016 -23.969 4.641 1 96.88 23 SER B CA 1
ATOM 1848 C C . SER B 1 23 ? -15.688 -25.078 3.836 1 96.88 23 SER B C 1
ATOM 1850 O O . SER B 1 23 ? -15.172 -25.484 2.789 1 96.88 23 SER B O 1
ATOM 1852 N N . LEU B 1 24 ? -16.797 -25.484 4.324 1 97.5 24 LEU B N 1
ATOM 1853 C CA . LEU B 1 24 ? -17.547 -26.516 3.613 1 97.5 24 LEU B CA 1
ATOM 1854 C C . LEU B 1 24 ? -18.031 -26 2.262 1 97.5 24 LEU B C 1
ATOM 1856 O O . LEU B 1 24 ? -17.906 -26.703 1.248 1 97.5 24 LEU B O 1
ATOM 1860 N N . TYR B 1 25 ? -18.578 -24.859 2.297 1 97.94 25 TYR B N 1
ATOM 1861 C CA . TYR B 1 25 ? -19.109 -24.266 1.073 1 97.94 25 TYR B CA 1
ATOM 1862 C C . TYR B 1 25 ? -18.031 -24.219 -0.017 1 97.94 25 TYR B C 1
ATOM 1864 O O . TYR B 1 25 ? -18.266 -24.703 -1.131 1 97.94 25 TYR B O 1
ATOM 1872 N N . TYR B 1 26 ? -16.891 -23.703 0.316 1 98 26 TYR B N 1
ATOM 1873 C CA . TYR B 1 26 ? -15.867 -23.5 -0.704 1 98 26 TYR B CA 1
ATOM 1874 C C . TYR B 1 26 ? -15.195 -24.812 -1.073 1 98 26 TYR B C 1
ATOM 1876 O O . TYR B 1 26 ? -14.773 -25 -2.217 1 98 26 TYR B O 1
ATOM 1884 N N . SER B 1 27 ? -15.07 -25.703 -0.149 1 97.94 27 SER B N 1
ATOM 1885 C CA . SER B 1 27 ? -14.523 -27.016 -0.466 1 97.94 27 SER B CA 1
ATOM 1886 C C . SER B 1 27 ? -15.391 -27.75 -1.486 1 97.94 27 SER B C 1
ATOM 1888 O O . SER B 1 27 ? -14.867 -28.406 -2.391 1 97.94 27 SER B O 1
ATOM 1890 N N . VAL B 1 28 ? -16.688 -27.625 -1.289 1 98.12 28 VAL B N 1
ATOM 1891 C CA . VAL B 1 28 ? -17.609 -28.25 -2.225 1 98.12 28 VAL B CA 1
ATOM 1892 C C . VAL B 1 28 ? -17.562 -27.516 -3.566 1 98.12 28 VAL B C 1
ATOM 1894 O O . VAL B 1 28 ? -17.453 -28.156 -4.621 1 98.12 28 VAL B O 1
ATOM 1897 N N . LYS B 1 29 ? -17.594 -26.234 -3.48 1 97.56 29 LYS B N 1
ATOM 1898 C CA . LYS B 1 29 ? -17.641 -25.422 -4.691 1 97.56 29 LYS B CA 1
ATOM 1899 C C . LYS B 1 29 ? -16.453 -25.719 -5.602 1 97.56 29 LYS B C 1
ATOM 1901 O O . LYS B 1 29 ? -16.594 -25.781 -6.824 1 97.56 29 LYS B O 1
ATOM 1906 N N . PHE B 1 30 ? -15.344 -25.906 -4.93 1 97.94 30 PHE B N 1
ATOM 1907 C CA . PHE B 1 30 ? -14.133 -26 -5.738 1 97.94 30 PHE B CA 1
ATOM 1908 C C . PHE B 1 30 ? -13.594 -27.422 -5.73 1 97.94 30 PHE B C 1
ATOM 1910 O O . PHE B 1 30 ? -12.516 -27.688 -6.27 1 97.94 30 PHE B O 1
ATOM 1917 N N . LYS B 1 31 ? -14.297 -28.297 -5.07 1 97.56 31 LYS B N 1
ATOM 1918 C CA . LYS B 1 31 ? -13.922 -29.703 -4.988 1 97.56 31 LYS B CA 1
ATOM 1919 C C . LYS B 1 31 ? -12.5 -29.859 -4.461 1 97.56 31 LYS B C 1
ATOM 1921 O O . LYS B 1 31 ? -11.672 -30.547 -5.078 1 97.56 31 LYS B O 1
ATOM 1926 N N . ALA B 1 32 ? -12.281 -29.203 -3.428 1 97.94 32 ALA B N 1
ATOM 1927 C CA . ALA B 1 32 ? -10.961 -29.172 -2.803 1 97.94 32 ALA B CA 1
ATOM 1928 C C . ALA B 1 32 ? -11.07 -28.969 -1.295 1 97.94 32 ALA B C 1
ATOM 1930 O O . ALA B 1 32 ? -12.117 -28.531 -0.798 1 97.94 32 ALA B O 1
ATOM 1931 N N . LYS B 1 33 ? -9.992 -29.297 -0.561 1 97.75 33 LYS B N 1
ATOM 1932 C CA . LYS B 1 33 ? -9.961 -29.047 0.875 1 97.75 33 LYS B CA 1
ATOM 1933 C C . LYS B 1 33 ? -9.555 -27.594 1.16 1 97.75 33 LYS B C 1
ATOM 1935 O O . LYS B 1 33 ? -8.367 -27.25 1.106 1 97.75 33 LYS B O 1
ATOM 1940 N N . ILE B 1 34 ? -10.492 -26.797 1.505 1 98.06 34 ILE B N 1
ATOM 1941 C CA . ILE B 1 34 ? -10.281 -25.375 1.755 1 98.06 34 ILE B CA 1
ATOM 1942 C C . ILE B 1 34 ? -10.828 -25 3.131 1 98.06 34 ILE B C 1
ATOM 1944 O O . ILE B 1 34 ? -11.984 -25.297 3.445 1 98.06 34 ILE B O 1
ATOM 1948 N N . PHE B 1 35 ? -10.039 -24.422 3.926 1 96.75 35 PHE B N 1
ATOM 1949 C CA . PHE B 1 35 ? -10.414 -23.984 5.266 1 96.75 35 PHE B CA 1
ATOM 1950 C C . PHE B 1 35 ? -10.383 -22.453 5.363 1 96.75 35 PHE B C 1
ATOM 1952 O O . PHE B 1 35 ? -9.383 -21.828 5.023 1 96.75 35 PHE B O 1
ATOM 1959 N N . ILE B 1 36 ? -11.445 -21.906 5.848 1 95.56 36 ILE B N 1
ATOM 1960 C CA . ILE B 1 36 ? -11.602 -20.453 5.898 1 95.56 36 ILE B CA 1
ATOM 1961 C C . ILE B 1 36 ? -11.703 -20 7.352 1 95.56 36 ILE B C 1
ATOM 1963 O O . ILE B 1 36 ? -12.508 -20.531 8.125 1 95.56 36 ILE B O 1
ATOM 1967 N N . GLY B 1 37 ? -10.836 -19.062 7.637 1 92.5 37 GLY B N 1
ATOM 1968 C CA . GLY B 1 37 ? -10.914 -18.484 8.969 1 92.5 37 GLY B CA 1
ATOM 1969 C C . GLY B 1 37 ? -12.086 -17.531 9.133 1 92.5 37 GLY B C 1
ATOM 1970 O O . GLY B 1 37 ? -12.555 -16.938 8.164 1 92.5 37 GLY B O 1
ATOM 1971 N N . LYS B 1 38 ? -12.484 -17.391 10.422 1 88.56 38 LYS B N 1
ATOM 1972 C CA . LYS B 1 38 ? -13.508 -16.391 10.703 1 88.56 38 LYS B CA 1
ATOM 1973 C C . LYS B 1 38 ? -13.047 -15 10.312 1 88.56 38 LYS B C 1
ATOM 1975 O O . LYS B 1 38 ? -11.883 -14.641 10.539 1 88.56 38 LYS B O 1
ATOM 1980 N N . GLY B 1 39 ? -13.914 -14.234 9.688 1 84.06 39 GLY B N 1
ATOM 1981 C CA . GLY B 1 39 ? -13.594 -12.875 9.297 1 84.06 39 GLY B CA 1
ATOM 1982 C C . GLY B 1 39 ? -12.961 -12.773 7.922 1 84.06 39 GLY B C 1
ATOM 1983 O O . GLY B 1 39 ? -12.625 -11.68 7.465 1 84.06 39 GLY B O 1
ATOM 1984 N N . THR B 1 40 ? -12.836 -13.883 7.309 1 90.94 40 THR B N 1
ATOM 1985 C CA . THR B 1 40 ? -12.242 -13.898 5.977 1 90.94 40 THR B CA 1
ATOM 1986 C C . THR B 1 40 ? -13.312 -13.703 4.906 1 90.94 40 THR B C 1
ATOM 1988 O O . THR B 1 40 ? -14.391 -14.297 4.988 1 90.94 40 THR B O 1
ATOM 1991 N N . LYS B 1 41 ? -12.984 -12.891 4.012 1 91.25 41 LYS B N 1
ATOM 1992 C CA . LYS B 1 41 ? -13.891 -12.641 2.896 1 91.25 41 LYS B CA 1
ATOM 1993 C C . LYS B 1 41 ? -13.273 -13.078 1.574 1 91.25 41 LYS B C 1
ATOM 1995 O O . LYS B 1 41 ? -12.156 -12.688 1.243 1 91.25 41 LYS B O 1
ATOM 2000 N N . LEU B 1 42 ? -13.977 -13.867 0.821 1 95.06 42 LEU B N 1
ATOM 2001 C CA . LEU B 1 42 ? -13.625 -14.242 -0.545 1 95.06 42 LEU B CA 1
ATOM 2002 C C . LEU B 1 42 ? -14.578 -13.594 -1.547 1 95.06 42 LEU B C 1
ATOM 2004 O O . LEU B 1 42 ? -15.773 -13.883 -1.539 1 95.06 42 LEU B O 1
ATOM 2008 N N . ASN B 1 43 ? -14.023 -12.727 -2.32 1 95.19 43 ASN B N 1
ATOM 2009 C CA . ASN B 1 43 ? -14.797 -12.141 -3.41 1 95.19 43 ASN B CA 1
ATOM 2010 C C . ASN B 1 43 ? -14.453 -12.789 -4.75 1 95.19 43 ASN B C 1
ATOM 2012 O O . ASN B 1 43 ? -13.375 -12.57 -5.293 1 95.19 43 ASN B O 1
ATOM 2016 N N . LEU B 1 44 ? -15.445 -13.547 -5.23 1 97.88 44 LEU B N 1
ATOM 2017 C CA . LEU B 1 44 ? -15.227 -14.344 -6.438 1 97.88 44 LEU B CA 1
ATOM 2018 C C . LEU B 1 44 ? -16.062 -13.82 -7.594 1 97.88 44 LEU B C 1
ATOM 2020 O O . LEU B 1 44 ? -17.297 -13.727 -7.484 1 97.88 44 LEU B O 1
ATOM 2024 N N . HIS B 1 45 ? -15.359 -13.484 -8.672 1 97.75 45 HIS B N 1
ATOM 2025 C CA . HIS B 1 45 ? -16.047 -12.992 -9.867 1 97.75 45 HIS B CA 1
ATOM 2026 C C . HIS B 1 45 ? -16.266 -14.109 -10.875 1 97.75 45 HIS B C 1
ATOM 2028 O O . HIS B 1 45 ? -15.969 -15.273 -10.594 1 97.75 45 HIS B O 1
ATOM 2034 N N . LYS B 1 46 ? -16.797 -13.719 -11.969 1 98.06 46 LYS B N 1
ATOM 2035 C CA . LYS B 1 46 ? -17.203 -14.688 -12.984 1 98.06 46 LYS B CA 1
ATOM 2036 C C . LYS B 1 46 ? -16.047 -15.586 -13.391 1 98.06 46 LYS B C 1
ATOM 2038 O O . LYS B 1 46 ? -14.953 -15.094 -13.695 1 98.06 46 LYS B O 1
ATOM 2043 N N . ASN B 1 47 ? -16.234 -16.875 -13.273 1 98.25 47 ASN B N 1
ATOM 2044 C CA . ASN B 1 47 ? -15.328 -17.906 -13.766 1 98.25 47 ASN B CA 1
ATOM 2045 C C . ASN B 1 47 ? -14.016 -17.922 -12.984 1 98.25 47 ASN B C 1
ATOM 2047 O O . ASN B 1 47 ? -13 -18.438 -13.469 1 98.25 47 ASN B O 1
ATOM 2051 N N . SER B 1 48 ? -14.031 -17.234 -11.898 1 98.31 48 SER B N 1
ATOM 2052 C CA . SER B 1 48 ? -12.867 -17.359 -11.031 1 98.31 48 SER B CA 1
ATOM 2053 C C . SER B 1 48 ? -12.742 -18.766 -10.469 1 98.31 48 SER B C 1
ATOM 2055 O O . SER B 1 48 ? -13.734 -19.484 -10.336 1 98.31 48 SER B O 1
ATOM 2057 N N . LYS B 1 49 ? -11.438 -19.203 -10.117 1 98.56 49 LYS B N 1
ATOM 2058 C CA . LYS B 1 49 ? -11.234 -20.562 -9.664 1 98.56 49 LYS B CA 1
ATOM 2059 C C . LYS B 1 49 ? -10.203 -20.625 -8.539 1 98.56 49 LYS B C 1
ATOM 2061 O O . LYS B 1 49 ? -9.25 -19.859 -8.523 1 98.56 49 LYS B O 1
ATOM 2066 N N . ILE B 1 50 ? -10.438 -21.516 -7.703 1 98.75 50 ILE B N 1
ATOM 2067 C CA . ILE B 1 50 ? -9.438 -21.984 -6.75 1 98.75 50 ILE B CA 1
ATOM 2068 C C . ILE B 1 50 ? -9.156 -23.469 -6.984 1 98.75 50 ILE B C 1
ATOM 2070 O O . ILE B 1 50 ? -10.07 -24.297 -6.926 1 98.75 50 ILE B O 1
ATOM 2074 N N . ILE B 1 51 ? -7.957 -23.734 -7.277 1 98.81 51 ILE B N 1
ATOM 2075 C CA . ILE B 1 51 ? -7.539 -25.094 -7.578 1 98.81 51 ILE B CA 1
ATOM 2076 C C . ILE B 1 51 ? -6.531 -25.562 -6.531 1 98.81 51 ILE B C 1
ATOM 2078 O O . ILE B 1 51 ? -5.496 -24.922 -6.328 1 98.81 51 ILE B O 1
ATOM 2082 N N . VAL B 1 52 ? -6.867 -26.641 -5.848 1 98.5 52 VAL B N 1
ATOM 2083 C CA . VAL B 1 52 ? -5.973 -27.234 -4.859 1 98.5 52 VAL B CA 1
ATOM 2084 C C . VAL B 1 52 ? -5.566 -28.641 -5.312 1 98.5 52 VAL B C 1
ATOM 2086 O O . VAL B 1 52 ? -6.391 -29.547 -5.328 1 98.5 52 VAL B O 1
ATOM 2089 N N . ASN B 1 53 ? -4.27 -28.672 -5.621 1 97.56 53 ASN B N 1
ATOM 2090 C CA . ASN B 1 53 ? -3.742 -29.953 -6.078 1 97.56 53 ASN B CA 1
ATOM 2091 C C . ASN B 1 53 ? -3.094 -30.719 -4.938 1 97.56 53 ASN B C 1
ATOM 2093 O O . ASN B 1 53 ? -2.043 -30.328 -4.426 1 97.56 53 ASN B O 1
ATOM 2097 N N . LYS B 1 54 ? -3.695 -31.859 -4.547 1 93.31 54 LYS B N 1
ATOM 2098 C CA . LYS B 1 54 ? -3.152 -32.812 -3.592 1 93.31 54 LYS B CA 1
ATOM 2099 C C . LYS B 1 54 ? -2.783 -32.125 -2.277 1 93.31 54 LYS B C 1
ATOM 2101 O O . LYS B 1 54 ? -1.678 -32.312 -1.764 1 93.31 54 LYS B O 1
ATOM 2106 N N . GLY B 1 55 ? -3.58 -31.438 -1.767 1 96.5 55 GLY B N 1
ATOM 2107 C CA . GLY B 1 55 ? -3.27 -30.781 -0.504 1 96.5 55 GLY B CA 1
ATOM 2108 C C . GLY B 1 55 ? -4.441 -30.016 0.073 1 96.5 55 GLY B C 1
ATOM 2109 O O . GLY B 1 55 ? -5.59 -30.438 -0.045 1 96.5 55 GLY B O 1
ATOM 2110 N N . LYS B 1 56 ? -4.105 -29.016 0.934 1 97.88 56 LYS B N 1
ATOM 2111 C CA . LYS B 1 56 ? -5.082 -28.219 1.658 1 97.88 56 LYS B CA 1
ATOM 2112 C C . LYS B 1 56 ? -4.723 -26.734 1.602 1 97.88 56 LYS B C 1
ATOM 2114 O O . LYS B 1 56 ? -3.543 -26.375 1.633 1 97.88 56 LYS B O 1
ATOM 2119 N N . LEU B 1 57 ? -5.719 -25.953 1.503 1 98.06 57 LEU B N 1
ATOM 2120 C CA . LEU B 1 57 ? -5.551 -24.5 1.522 1 98.06 57 LEU B CA 1
ATOM 2121 C C . LEU B 1 57 ? -6.207 -23.891 2.758 1 98.06 57 LEU B C 1
ATOM 2123 O O . LEU B 1 57 ? -7.391 -24.125 3.012 1 98.06 57 LEU B O 1
ATOM 2127 N N . PHE B 1 58 ? -5.391 -23.219 3.527 1 96.81 58 PHE B N 1
ATOM 2128 C CA . PHE B 1 58 ? -5.887 -22.484 4.684 1 96.81 58 PHE B CA 1
ATOM 2129 C C . PHE B 1 58 ? -5.855 -20.984 4.422 1 96.81 58 PHE B C 1
ATOM 2131 O O . PHE B 1 58 ? -4.809 -20.422 4.086 1 96.81 58 PHE B O 1
ATOM 2138 N N . ILE B 1 59 ? -6.957 -20.281 4.598 1 96.38 59 ILE B N 1
ATOM 2139 C CA . ILE B 1 59 ? -7.016 -18.844 4.41 1 96.38 59 ILE B CA 1
ATOM 2140 C C . ILE B 1 59 ? -7.555 -18.172 5.676 1 96.38 59 ILE B C 1
ATOM 2142 O O . ILE B 1 59 ? -8.703 -18.391 6.055 1 96.38 59 ILE B O 1
ATOM 2146 N N . GLY B 1 60 ? -6.684 -17.406 6.242 1 93.31 60 GLY B N 1
ATOM 2147 C CA . GLY B 1 60 ? -7.086 -16.609 7.395 1 93.31 60 GLY B CA 1
ATOM 2148 C C . GLY B 1 60 ? -7.344 -17.453 8.633 1 93.31 60 GLY B C 1
ATOM 2149 O O . GLY B 1 60 ? -8.195 -17.109 9.453 1 93.31 60 GLY B O 1
ATOM 2150 N N . CYS B 1 61 ? -6.75 -18.531 8.742 1 90.62 61 CYS B N 1
ATOM 2151 C CA . CYS B 1 61 ? -7.066 -19.469 9.82 1 90.62 61 CYS B CA 1
ATOM 2152 C C . CYS B 1 61 ? -6.133 -19.266 11.008 1 90.62 61 CYS B C 1
ATOM 2154 O O . CYS B 1 61 ? -6.473 -19.625 12.133 1 90.62 61 CYS B O 1
ATOM 2156 N N . ARG B 1 62 ? -5.09 -18.734 10.664 1 79.88 62 ARG B N 1
ATOM 2157 C CA . ARG B 1 62 ? -4.09 -18.656 11.727 1 79.88 62 ARG B CA 1
ATOM 2158 C C . ARG B 1 62 ? -3.941 -17.234 12.242 1 79.88 62 ARG B C 1
ATOM 2160 O O . ARG B 1 62 ? -4.031 -16.281 11.469 1 79.88 62 ARG B O 1
ATOM 2167 N N . PHE B 1 63 ? -3.801 -17.078 13.594 1 71.12 63 PHE B N 1
ATOM 2168 C CA . PHE B 1 63 ? -3.529 -15.867 14.344 1 71.12 63 PHE B CA 1
ATOM 2169 C C . PHE B 1 63 ? -4.816 -15.102 14.625 1 71.12 63 PHE B C 1
ATOM 2171 O O . PHE B 1 63 ? -5.84 -15.336 13.977 1 71.12 63 PHE B O 1
ATOM 2178 N N . SER B 1 64 ? -4.941 -14.539 15.797 1 59.91 64 SER B N 1
ATOM 2179 C CA . SER B 1 64 ? -6.121 -13.805 16.234 1 59.91 64 SER B CA 1
ATOM 2180 C C . SER B 1 64 ? -5.965 -12.305 15.992 1 59.91 64 SER B C 1
ATOM 2182 O O . SER B 1 64 ? -5.414 -11.586 16.828 1 59.91 64 SER B O 1
ATOM 2184 N N . LEU B 1 65 ? -5.855 -12.008 14.75 1 62.28 65 LEU B N 1
ATOM 2185 C CA . LEU B 1 65 ? -5.82 -10.562 14.523 1 62.28 65 LEU B CA 1
ATOM 2186 C C . LEU B 1 65 ? -7.191 -10.047 14.094 1 62.28 65 LEU B C 1
ATOM 2188 O O . LEU B 1 65 ? -7.961 -10.766 13.461 1 62.28 65 LEU B O 1
ATOM 2192 N N . PRO B 1 66 ? -7.445 -8.953 14.703 1 60.03 66 PRO B N 1
ATOM 2193 C CA . PRO B 1 66 ? -8.75 -8.359 14.383 1 60.03 66 PRO B CA 1
ATOM 2194 C C . PRO B 1 66 ? -8.883 -7.984 12.914 1 60.03 66 PRO B C 1
ATOM 2196 O O . PRO B 1 66 ? -9.922 -7.48 12.492 1 60.03 66 PRO B O 1
ATOM 2199 N N . PHE B 1 67 ? -7.855 -8.492 12.172 1 68.19 67 PHE B N 1
ATOM 2200 C CA . PHE B 1 67 ? -7.898 -8.031 10.789 1 68.19 67 PHE B CA 1
ATOM 2201 C C . PHE B 1 67 ? -8.555 -9.078 9.891 1 68.19 67 PHE B C 1
ATOM 2203 O O . PHE B 1 67 ? -8.375 -10.281 10.102 1 68.19 67 PHE B O 1
ATOM 2210 N N . LYS B 1 68 ? -9.344 -8.461 9.016 1 77.56 68 LYS B N 1
ATOM 2211 C CA . LYS B 1 68 ? -10.016 -9.344 8.062 1 77.56 68 LYS B CA 1
ATOM 2212 C C . LYS B 1 68 ? -9.07 -9.766 6.945 1 77.56 68 LYS B C 1
ATOM 2214 O O . LYS B 1 68 ? -8.25 -8.969 6.488 1 77.56 68 LYS B O 1
ATOM 2219 N N . THR B 1 69 ? -9.086 -11.031 6.641 1 89.31 69 THR B N 1
ATOM 2220 C CA . THR B 1 69 ? -8.414 -11.555 5.457 1 89.31 69 THR B CA 1
ATOM 2221 C C . THR B 1 69 ? -9.32 -11.438 4.23 1 89.31 69 THR B C 1
ATOM 2223 O O . THR B 1 69 ? -10.5 -11.781 4.293 1 89.31 69 THR B O 1
ATOM 2226 N N . VAL B 1 70 ? -8.781 -10.82 3.193 1 92.12 70 VAL B N 1
ATOM 2227 C CA . VAL B 1 70 ? -9.586 -10.641 1.99 1 92.12 70 VAL B CA 1
ATOM 2228 C C . VAL B 1 70 ? -8.867 -11.25 0.79 1 92.12 70 VAL B C 1
ATOM 2230 O O . VAL B 1 70 ? -7.68 -10.984 0.565 1 92.12 70 VAL B O 1
ATOM 2233 N N . VAL B 1 71 ? -9.562 -12.055 0.029 1 96.19 71 VAL B N 1
ATOM 2234 C CA . VAL B 1 71 ? -9.086 -12.602 -1.236 1 96.19 71 VAL B CA 1
ATOM 2235 C C . VAL B 1 71 ? -10.055 -12.234 -2.357 1 96.19 71 VAL B C 1
ATOM 2237 O O . VAL B 1 71 ? -11.211 -12.648 -2.346 1 96.19 71 VAL B O 1
ATOM 2240 N N . ASP B 1 72 ? -9.586 -11.438 -3.244 1 96.75 72 ASP B N 1
ATOM 2241 C CA . ASP B 1 72 ? -10.344 -11.047 -4.43 1 96.75 72 ASP B CA 1
ATOM 2242 C C . ASP B 1 72 ? -9.836 -11.781 -5.668 1 96.75 72 ASP B C 1
ATOM 2244 O O . ASP B 1 72 ? -8.664 -11.648 -6.039 1 96.75 72 ASP B O 1
ATOM 2248 N N . ILE B 1 73 ? -10.734 -12.539 -6.242 1 98.56 73 ILE B N 1
ATOM 2249 C CA . ILE B 1 73 ? -10.398 -13.172 -7.516 1 98.56 73 ILE B CA 1
ATOM 2250 C C . ILE B 1 73 ? -11.336 -12.664 -8.609 1 98.56 73 ILE B C 1
ATOM 2252 O O . ILE B 1 73 ? -12.531 -12.977 -8.602 1 98.56 73 ILE B O 1
ATOM 2256 N N . TYR B 1 74 ? -10.758 -11.961 -9.531 1 98.38 74 TYR B N 1
ATOM 2257 C CA . TYR B 1 74 ? -11.555 -11.312 -10.562 1 98.38 74 TYR B CA 1
ATOM 2258 C C . TYR B 1 74 ? -11.836 -12.266 -11.719 1 98.38 74 TYR B C 1
ATOM 2260 O O . TYR B 1 74 ? -11.586 -13.469 -11.609 1 98.38 74 TYR B O 1
ATOM 2268 N N . GLU B 1 75 ? -12.43 -11.711 -12.719 1 98.75 75 GLU B N 1
ATOM 2269 C CA . GLU B 1 75 ? -12.938 -12.539 -13.812 1 98.75 75 GLU B CA 1
ATOM 2270 C C . GLU B 1 75 ? -11.836 -13.43 -14.383 1 98.75 75 GLU B C 1
ATOM 2272 O O . GLU B 1 75 ? -10.742 -12.953 -14.695 1 98.75 75 GLU B O 1
ATOM 2277 N N . ASN B 1 76 ? -12.086 -14.688 -14.383 1 98.75 76 ASN B N 1
ATOM 2278 C CA . ASN B 1 76 ? -11.211 -15.711 -14.945 1 98.75 76 ASN B CA 1
ATOM 2279 C C . ASN B 1 76 ? -9.898 -15.82 -14.164 1 98.75 76 ASN B C 1
ATOM 2281 O O . ASN B 1 76 ? -8.945 -16.453 -14.625 1 98.75 76 ASN B O 1
ATOM 2285 N N . GLY B 1 77 ? -9.812 -15.141 -13.07 1 98.81 77 GLY B N 1
ATOM 2286 C CA . GLY B 1 77 ? -8.633 -15.281 -12.227 1 98.81 77 GLY B CA 1
ATOM 2287 C C . GLY B 1 77 ? -8.539 -16.641 -11.555 1 98.81 77 GLY B C 1
ATOM 2288 O O . GLY B 1 77 ? -9.555 -17.312 -11.344 1 98.81 77 GLY B O 1
ATOM 2289 N N . LYS B 1 78 ? -7.266 -17.031 -11.156 1 98.94 78 LYS B N 1
ATOM 2290 C CA . LYS B 1 78 ? -7.09 -18.359 -10.57 1 98.94 78 LYS B CA 1
ATOM 2291 C C . LYS B 1 78 ? -6.074 -18.328 -9.438 1 98.94 78 LYS B C 1
ATOM 2293 O O . LYS B 1 78 ? -5 -17.75 -9.57 1 98.94 78 LYS B O 1
ATOM 2298 N N . LEU B 1 79 ? -6.488 -18.906 -8.414 1 98.88 79 LEU B N 1
ATOM 2299 C CA . LEU B 1 79 ? -5.566 -19.297 -7.352 1 98.88 79 LEU B CA 1
ATOM 2300 C C . LEU B 1 79 ? -5.25 -20.797 -7.422 1 98.88 79 LEU B C 1
ATOM 2302 O O . LEU B 1 79 ? -6.137 -21.625 -7.262 1 98.88 79 LEU B O 1
ATOM 2306 N N . ILE B 1 80 ? -4.008 -21.109 -7.695 1 98.88 80 ILE B N 1
ATOM 2307 C CA . ILE B 1 80 ? -3.596 -22.516 -7.828 1 98.88 80 ILE B CA 1
ATOM 2308 C C . ILE B 1 80 ? -2.625 -22.875 -6.703 1 98.88 80 ILE B C 1
ATOM 2310 O O . ILE B 1 80 ? -1.563 -22.25 -6.574 1 98.88 80 ILE B O 1
ATOM 2314 N N . VAL B 1 81 ? -2.986 -23.844 -5.945 1 98.25 81 VAL B N 1
ATOM 2315 C CA . VAL B 1 81 ? -2.191 -24.312 -4.812 1 98.25 81 VAL B CA 1
ATOM 2316 C C . VAL B 1 81 ? -1.779 -25.766 -5.023 1 98.25 81 VAL B C 1
ATOM 2318 O O . VAL B 1 81 ? -2.598 -26.594 -5.422 1 98.25 81 VAL B O 1
ATOM 2321 N N . ASN B 1 82 ? -0.538 -26 -4.789 1 97.88 82 ASN B N 1
ATOM 2322 C CA . ASN B 1 82 ? -0.026 -27.359 -4.797 1 97.88 82 ASN B CA 1
ATOM 2323 C C . ASN B 1 82 ? 0.403 -27.812 -3.402 1 97.88 82 ASN B C 1
ATOM 2325 O O . ASN B 1 82 ? 1.312 -27.219 -2.811 1 97.88 82 ASN B O 1
ATOM 2329 N N . GLY B 1 83 ? -0.274 -28.828 -2.938 1 97.81 83 GLY B N 1
ATOM 2330 C CA . GLY B 1 83 ? 0.003 -29.297 -1.588 1 97.81 83 GLY B CA 1
ATOM 2331 C C . GLY B 1 83 ? -0.655 -28.438 -0.517 1 97.81 83 GLY B C 1
ATOM 2332 O O . GLY B 1 83 ? -1.79 -28 -0.685 1 97.81 83 GLY B O 1
ATOM 2333 N N . ARG B 1 84 ? 0.072 -28.328 0.596 1 98.25 84 ARG B N 1
ATOM 2334 C CA . ARG B 1 84 ? -0.46 -27.578 1.733 1 98.25 84 ARG B CA 1
ATOM 2335 C C . ARG B 1 84 ? 0.017 -26.125 1.712 1 98.25 84 ARG B C 1
ATOM 2337 O O . ARG B 1 84 ? 1.222 -25.859 1.7 1 98.25 84 ARG B O 1
ATOM 2344 N N . VAL B 1 85 ? -0.888 -25.188 1.739 1 98.06 85 VAL B N 1
ATOM 2345 C CA . VAL B 1 85 ? -0.546 -23.766 1.698 1 98.06 85 VAL B CA 1
ATOM 2346 C C . VAL B 1 85 ? -1.377 -23.016 2.729 1 98.06 85 VAL B C 1
ATOM 2348 O O . VAL B 1 85 ? -2.549 -23.328 2.945 1 98.06 85 VAL B O 1
ATOM 2351 N N . GLU B 1 86 ? -0.748 -22.031 3.311 1 96.94 86 GLU B N 1
ATOM 2352 C CA . GLU B 1 86 ? -1.438 -21.203 4.297 1 96.94 86 GLU B CA 1
ATOM 2353 C C . GLU B 1 86 ? -1.311 -19.719 3.959 1 96.94 86 GLU B C 1
ATOM 2355 O O . GLU B 1 86 ? -0.204 -19.219 3.756 1 96.94 86 GLU B O 1
ATOM 2360 N N . ILE B 1 87 ? -2.414 -19.031 3.889 1 96.75 87 ILE B N 1
ATOM 2361 C CA . ILE B 1 87 ? -2.502 -17.578 3.832 1 96.75 87 ILE B CA 1
ATOM 2362 C C . ILE B 1 87 ? -3.074 -17.047 5.145 1 96.75 87 ILE B C 1
ATOM 2364 O O . ILE B 1 87 ? -4.27 -17.188 5.414 1 96.75 87 ILE B O 1
ATOM 2368 N N . CYS B 1 88 ? -2.316 -16.359 5.859 1 93.75 88 CYS B N 1
ATOM 2369 C CA . CYS B 1 88 ? -2.656 -16.094 7.25 1 93.75 88 CYS B CA 1
ATOM 2370 C C . CYS B 1 88 ? -3.508 -14.828 7.359 1 93.75 88 CYS B C 1
ATOM 2372 O O . CYS B 1 88 ? -3.725 -14.133 6.367 1 93.75 88 CYS B O 1
ATOM 2374 N N . LYS B 1 89 ? -3.957 -14.617 8.531 1 90.81 89 LYS B N 1
ATOM 2375 C CA . LYS B 1 89 ? -4.961 -13.594 8.805 1 90.81 89 LYS B CA 1
ATOM 2376 C C . LYS B 1 89 ? -4.457 -12.203 8.422 1 90.81 89 LYS B C 1
ATOM 2378 O O . LYS B 1 89 ? -3.273 -11.898 8.594 1 90.81 89 LYS B O 1
ATOM 2383 N N . GLY B 1 90 ? -5.402 -11.398 7.945 1 89.38 90 GLY B N 1
ATOM 2384 C CA . GLY B 1 90 ? -5.098 -10.008 7.652 1 89.38 90 GLY B CA 1
ATOM 2385 C C . GLY B 1 90 ? -4.527 -9.805 6.262 1 89.38 90 GLY B C 1
ATOM 2386 O O . GLY B 1 90 ? -4.422 -8.672 5.793 1 89.38 90 GLY B O 1
ATOM 2387 N N . THR B 1 91 ? -4.137 -10.883 5.625 1 93.19 91 THR B N 1
ATOM 2388 C CA . THR B 1 91 ? -3.52 -10.797 4.309 1 93.19 91 THR B CA 1
ATOM 2389 C C . THR B 1 91 ? -4.555 -10.422 3.248 1 93.19 91 THR B C 1
ATOM 2391 O O . THR B 1 91 ? -5.68 -10.922 3.273 1 93.19 91 THR B O 1
ATOM 2394 N N . LYS B 1 92 ? -4.141 -9.555 2.377 1 93.62 92 LYS B N 1
ATOM 2395 C CA . LYS B 1 92 ? -4.957 -9.164 1.229 1 93.62 92 LYS B CA 1
ATOM 2396 C C . LYS B 1 92 ? -4.383 -9.727 -0.069 1 93.62 92 LYS B C 1
ATOM 2398 O O . LYS B 1 92 ? -3.23 -9.453 -0.416 1 93.62 92 LYS B O 1
ATOM 2403 N N . VAL B 1 93 ? -5.223 -10.492 -0.731 1 97.44 93 VAL B N 1
ATOM 2404 C CA . VAL B 1 93 ? -4.816 -11.07 -2.008 1 97.44 93 VAL B CA 1
ATOM 2405 C C . VAL B 1 93 ? -5.758 -10.594 -3.111 1 97.44 93 VAL B C 1
ATOM 2407 O O . VAL B 1 93 ? -6.977 -10.758 -3.014 1 97.44 93 VAL B O 1
ATOM 2410 N N . MET B 1 94 ? -5.215 -9.977 -4.047 1 97.56 94 MET B N 1
ATOM 2411 C CA . MET B 1 94 ? -5.98 -9.594 -5.234 1 97.56 94 MET B CA 1
ATOM 2412 C C . MET B 1 94 ? -5.434 -10.297 -6.477 1 97.56 94 MET B C 1
ATOM 2414 O O . MET B 1 94 ? -4.254 -10.156 -6.805 1 97.56 94 MET B O 1
ATOM 2418 N N . ILE B 1 95 ? -6.289 -11.062 -7.105 1 98.81 95 ILE B N 1
ATOM 2419 C CA . ILE B 1 95 ? -5.984 -11.711 -8.383 1 98.81 95 ILE B CA 1
ATOM 2420 C C . ILE B 1 95 ? -6.852 -11.102 -9.484 1 98.81 95 ILE B C 1
ATOM 2422 O O . ILE B 1 95 ? -8.062 -11.32 -9.516 1 98.81 95 ILE B O 1
ATOM 2426 N N . GLY B 1 96 ? -6.215 -10.438 -10.375 1 98.5 96 GLY B N 1
ATOM 2427 C CA . GLY B 1 96 ? -6.914 -9.672 -11.398 1 98.5 96 GLY B CA 1
ATOM 2428 C C . GLY B 1 96 ? -7.531 -10.539 -12.469 1 98.5 96 GLY B C 1
ATOM 2429 O O . GLY B 1 96 ? -7.48 -11.773 -12.391 1 98.5 96 GLY B O 1
ATOM 2430 N N . ASN B 1 97 ? -8.172 -9.82 -13.414 1 98.69 97 ASN B N 1
ATOM 2431 C CA . ASN B 1 97 ? -8.773 -10.539 -14.531 1 98.69 97 ASN B CA 1
ATOM 2432 C C . ASN B 1 97 ? -7.746 -11.391 -15.273 1 98.69 97 ASN B C 1
ATOM 2434 O O . ASN B 1 97 ? -6.664 -10.906 -15.617 1 98.69 97 ASN B O 1
ATOM 2438 N N . ASP B 1 98 ? -8.039 -12.664 -15.414 1 98.81 98 ASP B N 1
ATOM 2439 C CA . ASP B 1 98 ? -7.25 -13.617 -16.188 1 98.81 98 ASP B CA 1
ATOM 2440 C C . ASP B 1 98 ? -5.887 -13.859 -15.539 1 98.81 98 ASP B C 1
ATOM 2442 O O . ASP B 1 98 ? -5 -14.461 -16.141 1 98.81 98 ASP B O 1
ATOM 2446 N N . ALA B 1 99 ? -5.68 -13.32 -14.352 1 98.88 99 ALA B N 1
ATOM 2447 C CA . ALA B 1 99 ? -4.398 -13.461 -13.664 1 98.88 99 ALA B CA 1
ATOM 2448 C C . ALA B 1 99 ? -4.309 -14.797 -12.938 1 98.88 99 ALA B C 1
ATOM 2450 O O . ALA B 1 99 ? -5.324 -15.445 -12.695 1 98.88 99 ALA B O 1
ATOM 2451 N N . ILE B 1 100 ? -3.07 -15.227 -12.586 1 98.94 100 ILE B N 1
ATOM 2452 C CA . ILE B 1 100 ? -2.854 -16.516 -11.945 1 98.94 100 ILE B CA 1
ATOM 2453 C C . ILE B 1 100 ? -1.874 -16.359 -10.781 1 98.94 100 ILE B C 1
ATOM 2455 O O . ILE B 1 100 ? -0.758 -15.859 -10.969 1 98.94 100 ILE B O 1
ATOM 2459 N N . LEU B 1 101 ? -2.289 -16.719 -9.656 1 98.94 101 LEU B N 1
ATOM 2460 C CA . LEU B 1 101 ? -1.418 -16.859 -8.492 1 98.94 101 LEU B CA 1
ATOM 2461 C C . LEU B 1 101 ? -1.171 -18.344 -8.18 1 98.94 101 LEU B C 1
ATOM 2463 O O . LEU B 1 101 ? -2.115 -19.094 -7.93 1 98.94 101 LEU B O 1
ATOM 2467 N N . LYS B 1 102 ? 0.077 -18.75 -8.203 1 98.94 102 LYS B N 1
ATOM 2468 C CA . LYS B 1 102 ? 0.468 -20.125 -7.895 1 98.94 102 LYS B CA 1
ATOM 2469 C C . LYS B 1 102 ? 1.319 -20.172 -6.629 1 98.94 102 LYS B C 1
ATOM 2471 O O . LYS B 1 102 ? 2.266 -19.406 -6.473 1 98.94 102 LYS B O 1
ATOM 2476 N N . ILE B 1 103 ? 0.979 -21.062 -5.77 1 98.94 103 ILE B N 1
ATOM 2477 C CA . ILE B 1 103 ? 1.762 -21.25 -4.551 1 98.94 103 ILE B CA 1
ATOM 2478 C C . ILE B 1 103 ? 2.064 -22.734 -4.352 1 98.94 103 ILE B C 1
ATOM 2480 O O . ILE B 1 103 ? 1.164 -23.562 -4.422 1 98.94 103 ILE B O 1
ATOM 2484 N N . GLY B 1 104 ? 3.348 -23.031 -4.07 1 98.81 104 GLY B N 1
ATOM 2485 C CA . GLY B 1 104 ? 3.805 -24.406 -3.971 1 98.81 104 GLY B CA 1
ATOM 2486 C C . GLY B 1 104 ? 3.65 -25 -2.578 1 98.81 104 GLY B C 1
ATOM 2487 O O . GLY B 1 104 ? 3.309 -24.281 -1.636 1 98.81 104 GLY B O 1
ATOM 2488 N N . ASN B 1 105 ? 3.971 -26.266 -2.469 1 98.75 105 ASN B N 1
ATOM 2489 C CA . ASN B 1 105 ? 3.732 -27.078 -1.276 1 98.75 105 ASN B CA 1
ATOM 2490 C C . ASN B 1 105 ? 4.52 -26.547 -0.079 1 98.75 105 ASN B C 1
ATOM 2492 O O . ASN B 1 105 ? 5.699 -26.219 -0.205 1 98.75 105 ASN B O 1
ATOM 2496 N N . ASN B 1 106 ? 3.771 -26.469 1.046 1 98.31 106 ASN B N 1
ATOM 2497 C CA . ASN B 1 106 ? 4.359 -26.125 2.338 1 98.31 106 ASN B CA 1
ATOM 2498 C C . ASN B 1 106 ? 4.871 -24.688 2.361 1 98.31 106 ASN B C 1
ATOM 2500 O O . ASN B 1 106 ? 5.867 -24.391 3.025 1 98.31 106 ASN B O 1
ATOM 2504 N N . SER B 1 107 ? 4.379 -23.859 1.573 1 98.69 107 SER B N 1
ATOM 2505 C CA . SER B 1 107 ? 4.629 -22.422 1.637 1 98.69 107 SER B CA 1
ATOM 2506 C C . SER B 1 107 ? 3.521 -21.703 2.4 1 98.69 107 SER B C 1
ATOM 2508 O O . SER B 1 107 ? 2.375 -22.156 2.418 1 98.69 107 SER B O 1
ATOM 2510 N N . TYR B 1 108 ? 3.908 -20.609 3.033 1 97.75 108 TYR B N 1
ATOM 2511 C CA . TYR B 1 108 ? 2.898 -19.812 3.725 1 97.75 108 TYR B CA 1
ATOM 2512 C C . TYR B 1 108 ? 3.176 -18.328 3.562 1 97.75 108 TYR B C 1
ATOM 2514 O O . TYR B 1 108 ? 4.316 -17.922 3.328 1 97.75 108 TYR B O 1
ATOM 2522 N N . ILE B 1 109 ? 2.152 -17.578 3.59 1 97.62 109 ILE B N 1
ATOM 2523 C CA . ILE B 1 109 ? 2.188 -16.109 3.633 1 97.62 109 ILE B CA 1
ATOM 2524 C C . ILE B 1 109 ? 1.649 -15.625 4.977 1 97.62 109 ILE B C 1
ATOM 2526 O O . ILE B 1 109 ? 0.46 -15.773 5.266 1 97.62 109 ILE B O 1
ATOM 2530 N N . ASN B 1 110 ? 2.504 -15.039 5.719 1 95.12 110 ASN B N 1
ATOM 2531 C CA . ASN B 1 110 ? 2.15 -14.688 7.09 1 95.12 110 ASN B CA 1
ATOM 2532 C C . ASN B 1 110 ? 1.322 -13.406 7.145 1 95.12 110 ASN B C 1
ATOM 2534 O O . ASN B 1 110 ? 0.976 -12.836 6.105 1 95.12 110 ASN B O 1
ATOM 2538 N N . GLU B 1 111 ? 0.997 -12.938 8.258 1 92.31 111 GLU B N 1
ATOM 2539 C CA . GLU B 1 111 ? -0.096 -12.016 8.547 1 92.31 111 GLU B CA 1
ATOM 2540 C C . GLU B 1 111 ? 0.131 -10.656 7.887 1 92.31 111 GLU B C 1
ATOM 2542 O O . GLU B 1 111 ? 1.273 -10.227 7.727 1 92.31 111 GLU B O 1
ATOM 2547 N N . ASN B 1 112 ? -0.974 -10.062 7.477 1 91.38 112 ASN B N 1
ATOM 2548 C CA . ASN B 1 112 ? -1.045 -8.664 7.066 1 91.38 112 ASN B CA 1
ATOM 2549 C C . ASN B 1 112 ? -0.182 -8.398 5.836 1 91.38 112 ASN B C 1
ATOM 2551 O O . ASN B 1 112 ? 0.414 -7.328 5.711 1 91.38 112 ASN B O 1
ATOM 2555 N N . SER B 1 113 ? -0.036 -9.383 5.027 1 95.38 113 SER B N 1
ATOM 2556 C CA . SER B 1 113 ? 0.713 -9.219 3.787 1 95.38 113 SER B CA 1
ATOM 2557 C C . SER B 1 113 ? -0.209 -8.867 2.627 1 95.38 113 SER B C 1
ATOM 2559 O O . SER B 1 113 ? -1.432 -8.836 2.785 1 95.38 113 SER B O 1
ATOM 2561 N N . ARG B 1 114 ? 0.393 -8.469 1.553 1 96.69 114 ARG B N 1
ATOM 2562 C CA . ARG B 1 114 ? -0.384 -8.062 0.386 1 96.69 114 ARG B CA 1
ATOM 2563 C C . ARG B 1 114 ? 0.174 -8.688 -0.888 1 96.69 114 ARG B C 1
ATOM 2565 O O . ARG B 1 114 ? 1.374 -8.594 -1.155 1 96.69 114 ARG B O 1
ATOM 2572 N N . ILE B 1 115 ? -0.681 -9.344 -1.61 1 98.5 115 ILE B N 1
ATOM 2573 C CA . ILE B 1 115 ? -0.366 -9.859 -2.938 1 98.5 115 ILE B CA 1
ATOM 2574 C C . ILE B 1 115 ? -1.24 -9.172 -3.982 1 98.5 115 ILE B C 1
ATOM 2576 O O . ILE B 1 115 ? -2.469 -9.258 -3.93 1 98.5 115 ILE B O 1
ATOM 2580 N N 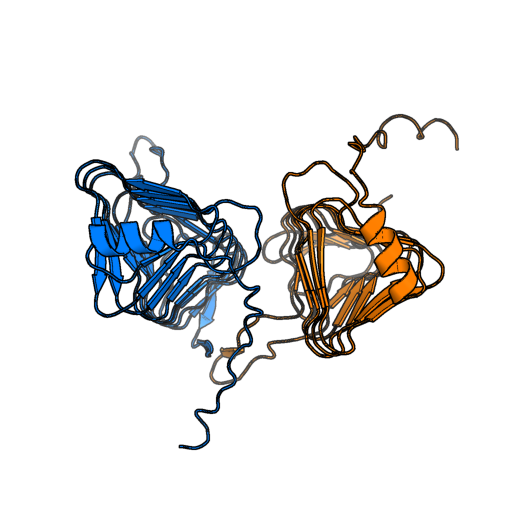. GLN B 1 116 ? -0.651 -8.43 -4.812 1 98.31 116 GLN B N 1
ATOM 2581 C CA . GLN B 1 116 ? -1.331 -7.832 -5.957 1 98.31 116 GLN B CA 1
ATOM 2582 C C . GLN B 1 116 ? -0.893 -8.484 -7.262 1 98.31 116 GLN B C 1
ATOM 2584 O O . GLN B 1 116 ? 0.212 -8.234 -7.75 1 98.31 116 GLN B O 1
ATOM 2589 N N . CYS B 1 117 ? -1.795 -9.312 -7.816 1 98.81 117 CYS B N 1
ATOM 2590 C CA . CYS B 1 117 ? -1.5 -10.133 -8.984 1 98.81 117 CYS B CA 1
ATOM 2591 C C . CYS B 1 117 ? -2.346 -9.703 -10.18 1 98.81 117 CYS B C 1
ATOM 2593 O O . CYS B 1 117 ? -3.551 -9.961 -10.211 1 98.81 117 CYS B O 1
ATOM 2595 N N . ARG B 1 118 ? -1.68 -9.047 -11.102 1 98.62 118 ARG B N 1
ATOM 2596 C CA . ARG B 1 118 ? -2.408 -8.562 -12.273 1 98.62 118 ARG B CA 1
ATOM 2597 C C . ARG B 1 118 ? -2.162 -9.461 -13.477 1 98.62 118 ARG B C 1
ATOM 2599 O O . ARG B 1 118 ? -2.922 -9.43 -14.453 1 98.62 118 ARG B O 1
ATOM 2606 N N . GLU B 1 119 ? -1.103 -10.18 -13.414 1 98.69 119 GLU B N 1
ATOM 2607 C CA . GLU B 1 119 ? -0.79 -11.117 -14.492 1 98.69 119 GLU B CA 1
ATOM 2608 C C . GLU B 1 119 ? -0.448 -12.492 -13.938 1 98.69 119 GLU B C 1
ATOM 2610 O O . GLU B 1 119 ? -1.234 -13.438 -14.078 1 98.69 119 GLU B O 1
ATOM 2615 N N . GLU B 1 120 ? 0.7 -12.594 -13.227 1 98.94 120 GLU B N 1
ATOM 2616 C CA . GLU B 1 120 ? 1.101 -13.891 -12.688 1 98.94 120 GLU B CA 1
ATOM 2617 C C . GLU B 1 120 ? 2.125 -13.727 -11.57 1 98.94 120 GLU B C 1
ATOM 2619 O O . GLU B 1 120 ? 3.117 -13.016 -11.727 1 98.94 120 GLU B O 1
ATOM 2624 N N . ILE B 1 121 ? 1.896 -14.305 -10.484 1 98.94 121 ILE B N 1
ATOM 2625 C CA . ILE B 1 121 ? 2.84 -14.445 -9.375 1 98.94 121 ILE B CA 1
ATOM 2626 C C . ILE B 1 121 ? 2.98 -15.922 -9.008 1 98.94 121 ILE B C 1
ATOM 2628 O O . ILE B 1 121 ? 1.982 -16.625 -8.828 1 98.94 121 ILE B O 1
ATOM 2632 N N . GLN B 1 122 ? 4.203 -16.422 -8.961 1 98.94 122 GLN B N 1
ATOM 2633 C CA . GLN B 1 122 ? 4.508 -17.797 -8.578 1 98.94 122 GLN B CA 1
ATOM 2634 C C . GLN B 1 122 ? 5.371 -17.828 -7.316 1 98.94 122 GLN B C 1
ATOM 2636 O O . GLN B 1 122 ? 6.406 -17.156 -7.246 1 98.94 122 GLN B O 1
ATOM 2641 N N . VAL B 1 123 ? 4.934 -18.562 -6.375 1 98.94 123 VAL B N 1
ATOM 2642 C CA . VAL B 1 123 ? 5.707 -18.859 -5.176 1 98.94 123 VAL B CA 1
ATOM 2643 C C . VAL B 1 123 ? 6.039 -20.344 -5.125 1 98.94 123 VAL B C 1
ATOM 2645 O O . VAL B 1 123 ? 5.145 -21.188 -5.191 1 98.94 123 VAL B O 1
ATOM 2648 N N . GLY B 1 124 ? 7.258 -20.656 -5.016 1 98.88 124 GLY B N 1
ATOM 2649 C CA . GLY B 1 124 ? 7.699 -22.047 -5.02 1 98.88 124 GLY B CA 1
ATOM 2650 C C . GLY B 1 124 ? 7.305 -22.797 -3.766 1 98.88 124 GLY B C 1
ATOM 2651 O O . GLY B 1 124 ? 6.387 -22.391 -3.051 1 98.88 124 GLY B O 1
ATOM 2652 N N . GLU B 1 125 ? 7.977 -23.953 -3.533 1 98.75 125 GLU B N 1
ATOM 2653 C CA . GLU B 1 125 ? 7.711 -24.812 -2.389 1 98.75 125 GLU B CA 1
ATOM 2654 C C . GLU B 1 125 ? 8.578 -24.438 -1.193 1 98.75 125 GLU B C 1
ATOM 2656 O O . GLU B 1 125 ? 9.672 -23.891 -1.362 1 98.75 125 GLU B O 1
ATOM 2661 N N . GLU B 1 126 ? 8.023 -24.672 -0.028 1 98.75 126 GLU B N 1
ATOM 2662 C CA . GLU B 1 126 ? 8.758 -24.531 1.224 1 98.75 126 GLU B CA 1
ATOM 2663 C C . GLU B 1 126 ? 9.25 -23.109 1.421 1 98.75 126 GLU B C 1
ATOM 2665 O O . GLU B 1 126 ? 10.375 -22.891 1.874 1 98.75 126 GLU B O 1
ATOM 2670 N N . CYS B 1 127 ? 8.477 -22.188 0.998 1 98.88 127 CYS B N 1
ATOM 2671 C CA . CYS B 1 127 ? 8.805 -20.781 1.203 1 98.88 127 CYS B CA 1
ATOM 2672 C C . CYS B 1 127 ? 8.227 -20.266 2.516 1 98.88 127 CYS B C 1
ATOM 2674 O O . CYS B 1 127 ? 7.129 -20.672 2.91 1 98.88 127 CYS B O 1
ATOM 2676 N N . ALA B 1 128 ? 8.992 -19.469 3.143 1 98.81 128 ALA B N 1
ATOM 2677 C CA . ALA B 1 128 ? 8.57 -18.766 4.348 1 98.81 128 ALA B CA 1
ATOM 2678 C C . ALA B 1 128 ? 8.453 -17.266 4.082 1 98.81 128 ALA B C 1
ATOM 2680 O O . ALA B 1 128 ? 9.461 -16.547 4.027 1 98.81 128 ALA B O 1
ATOM 2681 N N . ILE B 1 129 ? 7.238 -16.797 3.939 1 98.75 129 ILE B N 1
ATOM 2682 C CA . ILE B 1 129 ? 6.984 -15.383 3.732 1 98.75 129 ILE B CA 1
ATOM 2683 C C . ILE B 1 129 ? 6.48 -14.75 5.027 1 98.75 129 ILE B C 1
ATOM 2685 O O . ILE B 1 129 ? 5.371 -15.055 5.484 1 98.75 129 ILE B O 1
ATOM 2689 N N . SER B 1 130 ? 7.281 -13.922 5.586 1 97.94 130 SER B N 1
ATOM 2690 C CA . SER B 1 130 ? 6.984 -13.344 6.891 1 97.94 130 SER B CA 1
ATOM 2691 C C . SER B 1 130 ? 5.816 -12.367 6.812 1 97.94 130 SER B C 1
ATOM 2693 O O . SER B 1 130 ? 5.012 -12.43 5.879 1 97.94 130 SER B O 1
ATOM 2695 N N . TRP B 1 131 ? 5.613 -11.555 7.91 1 95.31 131 TRP B N 1
ATOM 2696 C CA . TRP B 1 131 ? 4.441 -10.688 8 1 95.31 131 TRP B CA 1
ATOM 2697 C C . TRP B 1 131 ? 4.719 -9.328 7.371 1 95.31 131 TRP B C 1
ATOM 2699 O O . TRP B 1 131 ? 5.871 -8.906 7.27 1 95.31 131 TRP B O 1
ATOM 2709 N N . ASN B 1 132 ? 3.613 -8.719 6.875 1 95.81 132 ASN B N 1
ATOM 2710 C CA . ASN B 1 132 ? 3.66 -7.375 6.309 1 95.81 132 ASN B CA 1
ATOM 2711 C C . ASN B 1 132 ? 4.52 -7.328 5.051 1 95.81 132 ASN B C 1
ATOM 2713 O O . ASN B 1 132 ? 5.227 -6.348 4.809 1 95.81 132 ASN B O 1
ATOM 2717 N N . VAL B 1 133 ? 4.539 -8.391 4.316 1 98.31 133 VAL B N 1
ATOM 2718 C CA . VAL B 1 133 ? 5.277 -8.469 3.061 1 98.31 133 VAL B CA 1
ATOM 2719 C C . VAL B 1 133 ? 4.371 -8.047 1.904 1 98.31 133 VAL B C 1
ATOM 2721 O O . VAL B 1 133 ? 3.174 -8.344 1.906 1 98.31 133 VAL B O 1
ATOM 2724 N N . ASN B 1 134 ? 4.91 -7.297 0.937 1 98.62 134 ASN B N 1
ATOM 2725 C CA . ASN B 1 134 ? 4.223 -6.98 -0.31 1 98.62 134 ASN B CA 1
ATOM 2726 C C . ASN B 1 134 ? 4.824 -7.734 -1.491 1 98.62 134 ASN B C 1
ATOM 2728 O O . ASN B 1 134 ? 6.039 -7.715 -1.691 1 98.62 134 ASN B O 1
ATOM 2732 N N . ILE B 1 135 ? 4.012 -8.445 -2.232 1 98.94 135 ILE B N 1
ATOM 2733 C CA . ILE B 1 135 ? 4.402 -9.023 -3.516 1 98.94 135 ILE B CA 1
ATOM 2734 C C . ILE B 1 135 ? 3.51 -8.469 -4.625 1 98.94 135 ILE B C 1
ATOM 2736 O O . ILE B 1 135 ? 2.312 -8.766 -4.672 1 98.94 135 ILE B O 1
ATOM 2740 N N . LEU B 1 136 ? 4.09 -7.676 -5.488 1 98.75 136 LEU B N 1
ATOM 2741 C CA . LEU B 1 136 ? 3.352 -6.906 -6.484 1 98.75 136 LEU B CA 1
ATOM 2742 C C . LEU B 1 136 ? 3.893 -7.172 -7.883 1 98.75 136 LEU B C 1
ATOM 2744 O O . LEU B 1 136 ? 5.074 -6.938 -8.156 1 98.75 136 LEU B O 1
ATOM 2748 N N . ASP B 1 137 ? 3.037 -7.621 -8.828 1 98.81 137 ASP B N 1
ATOM 2749 C CA . ASP B 1 137 ? 3.514 -7.781 -10.195 1 98.81 137 ASP B CA 1
ATOM 2750 C C . ASP B 1 137 ? 3.096 -6.598 -11.07 1 98.81 137 ASP B C 1
ATOM 2752 O O . ASP B 1 137 ? 3.031 -6.711 -12.297 1 98.81 137 ASP B O 1
ATOM 2756 N N . THR B 1 138 ? 2.809 -5.469 -10.359 1 98.44 138 THR B N 1
ATOM 2757 C CA . THR B 1 138 ? 2.283 -4.305 -11.07 1 98.44 138 THR B CA 1
ATOM 2758 C C . THR B 1 138 ? 2.688 -3.018 -10.359 1 98.44 138 THR B C 1
ATOM 2760 O O . THR B 1 138 ? 2.842 -2.998 -9.133 1 98.44 138 THR B O 1
ATOM 2763 N N . ASP B 1 139 ? 2.824 -1.95 -11.195 1 95.81 139 ASP B N 1
ATOM 2764 C CA . ASP B 1 139 ? 2.969 -0.609 -10.633 1 95.81 139 ASP B CA 1
ATOM 2765 C C . ASP B 1 139 ? 1.608 0.066 -10.477 1 95.81 139 ASP B C 1
ATOM 2767 O O . ASP B 1 139 ? 1.492 1.083 -9.789 1 95.81 139 ASP B O 1
ATOM 2771 N N . GLU B 1 140 ? 0.595 -0.462 -11.086 1 92.88 140 GLU B N 1
ATOM 2772 C CA . GLU B 1 140 ? -0.782 0.022 -11.078 1 92.88 140 GLU B CA 1
ATOM 2773 C C . GLU B 1 140 ? -0.933 1.267 -11.945 1 92.88 140 GLU B C 1
ATOM 2775 O O . GLU B 1 140 ? -2.051 1.659 -12.289 1 92.88 140 GLU B O 1
ATOM 2780 N N . HIS B 1 141 ? 0.156 1.94 -12.211 1 95.81 141 HIS B N 1
ATOM 2781 C CA . HIS B 1 141 ? 0.184 3.092 -13.102 1 95.81 141 HIS B CA 1
ATOM 2782 C C . HIS B 1 141 ? 1.255 2.93 -14.18 1 95.81 141 HIS B C 1
ATOM 2784 O O . HIS B 1 141 ? 2.16 2.105 -14.039 1 95.81 141 HIS B O 1
ATOM 2790 N N . ILE B 1 142 ? 1.091 3.756 -15.211 1 96.88 142 ILE B N 1
ATOM 2791 C CA . ILE B 1 142 ? 2.062 3.736 -16.297 1 96.88 142 ILE B CA 1
ATOM 2792 C C . ILE B 1 142 ? 3.094 4.844 -16.094 1 96.88 142 ILE B C 1
ATOM 2794 O O . ILE B 1 142 ? 2.738 6.016 -15.961 1 96.88 142 ILE B O 1
ATOM 2798 N N . LEU B 1 143 ? 4.316 4.512 -16.062 1 97.25 143 LEU B N 1
ATOM 2799 C CA . LEU B 1 143 ? 5.434 5.445 -15.969 1 97.25 143 LEU B CA 1
ATOM 2800 C C . LEU B 1 143 ? 6.074 5.676 -17.328 1 97.25 143 LEU B C 1
ATOM 2802 O O . LEU B 1 143 ? 6.277 4.73 -18.094 1 97.25 143 LEU B O 1
ATOM 2806 N N . ILE B 1 144 ? 6.273 6.922 -17.641 1 97.75 144 ILE B N 1
ATOM 2807 C CA . ILE B 1 144 ? 6.938 7.324 -18.875 1 97.75 144 ILE B CA 1
ATOM 2808 C C . ILE B 1 144 ? 8.227 8.07 -18.547 1 97.75 144 ILE B C 1
ATOM 2810 O O . ILE B 1 144 ? 8.203 9.078 -17.828 1 97.75 144 ILE B O 1
ATOM 2814 N N . ILE B 1 145 ? 9.344 7.566 -19.062 1 97.12 145 ILE B N 1
ATOM 2815 C CA . ILE B 1 145 ? 10.648 8.18 -18.859 1 97.12 145 ILE B CA 1
ATOM 2816 C C . ILE B 1 145 ? 11.219 8.641 -20.203 1 97.12 145 ILE B C 1
ATOM 2818 O O . ILE B 1 145 ? 11.375 7.832 -21.125 1 97.12 145 ILE B O 1
ATOM 2822 N N . ASP B 1 146 ? 11.461 9.922 -20.203 1 96.94 146 ASP B N 1
ATOM 2823 C CA . ASP B 1 146 ? 11.977 10.492 -21.453 1 96.94 146 ASP B CA 1
ATOM 2824 C C . ASP B 1 146 ? 11.094 10.102 -22.641 1 96.94 146 ASP B C 1
ATOM 2826 O O . ASP B 1 146 ? 11.602 9.703 -23.688 1 96.94 146 ASP B O 1
ATOM 2830 N N . GLY B 1 147 ? 9.82 10.086 -22.312 1 95.56 147 GLY B N 1
ATOM 2831 C CA . GLY B 1 147 ? 8.852 9.844 -23.375 1 95.56 147 GLY B CA 1
ATOM 2832 C C . GLY B 1 147 ? 8.641 8.367 -23.656 1 95.56 147 GLY B C 1
ATOM 2833 O O . GLY B 1 147 ? 7.844 8.008 -24.531 1 95.56 147 GLY B O 1
ATOM 2834 N N . VAL B 1 148 ? 9.328 7.496 -23 1 96.94 148 VAL B N 1
ATOM 2835 C CA . VAL B 1 148 ? 9.219 6.062 -23.25 1 96.94 148 VAL B CA 1
ATOM 2836 C C . VAL B 1 148 ? 8.367 5.414 -22.156 1 96.94 148 VAL B C 1
ATOM 2838 O O . VAL B 1 148 ? 8.688 5.508 -20.969 1 96.94 148 VAL B O 1
ATOM 2841 N N . LYS B 1 149 ? 7.391 4.797 -22.594 1 96.81 149 LYS B N 1
ATOM 2842 C CA . LYS B 1 149 ? 6.492 4.102 -21.672 1 96.81 149 LYS B CA 1
ATOM 2843 C C . LYS B 1 149 ? 7.168 2.873 -21.078 1 96.81 149 LYS B C 1
ATOM 2845 O O . LYS B 1 149 ? 7.727 2.047 -21.797 1 96.81 149 LYS B O 1
ATOM 2850 N N . LYS B 1 150 ? 7.016 2.758 -19.797 1 95.81 150 LYS B N 1
ATOM 2851 C CA . LYS B 1 150 ? 7.566 1.591 -19.109 1 95.81 150 LYS B CA 1
ATOM 2852 C C . LYS B 1 150 ? 6.492 0.534 -18.875 1 95.81 150 LYS B C 1
ATOM 2854 O O . LYS B 1 150 ? 5.32 0.864 -18.688 1 95.81 150 LYS B O 1
ATOM 2859 N N . GLN B 1 151 ? 6.906 -0.72 -18.953 1 95.69 151 GLN B N 1
ATOM 2860 C CA . GLN B 1 151 ? 5.984 -1.808 -18.641 1 95.69 151 GLN B CA 1
ATOM 2861 C C . GLN B 1 151 ? 5.48 -1.712 -17.203 1 95.69 151 GLN B C 1
ATOM 2863 O O . GLN B 1 151 ? 6.277 -1.621 -16.266 1 95.69 151 GLN B O 1
ATOM 2868 N N . SER B 1 152 ? 4.18 -1.767 -17.047 1 96.88 152 SER B N 1
ATOM 2869 C CA . SER B 1 152 ? 3.604 -1.531 -15.734 1 96.88 152 SER B CA 1
ATOM 2870 C C . SER B 1 152 ? 3.236 -2.844 -15.047 1 96.88 152 SER B C 1
ATOM 2872 O O . SER B 1 152 ? 2.965 -2.867 -13.844 1 96.88 152 SER B O 1
ATOM 2874 N N . VAL B 1 153 ? 3.15 -3.936 -15.789 1 98.38 153 VAL B N 1
ATOM 2875 C CA . VAL B 1 153 ? 2.85 -5.266 -15.273 1 98.38 153 VAL B CA 1
ATOM 2876 C C . VAL B 1 153 ? 3.906 -6.258 -15.75 1 98.38 153 VAL B C 1
ATOM 2878 O O . VAL B 1 153 ? 4.25 -6.281 -16.938 1 98.38 153 VAL B O 1
ATOM 2881 N N . LYS B 1 154 ? 4.449 -7.004 -14.797 1 98.62 154 LYS B N 1
ATOM 2882 C CA . LYS B 1 154 ? 5.426 -8.039 -15.125 1 98.62 154 LYS B CA 1
ATOM 2883 C C . LYS B 1 154 ? 5.426 -9.148 -14.078 1 98.62 154 LYS B C 1
ATOM 2885 O O . LYS B 1 154 ? 5.402 -8.875 -12.875 1 98.62 154 LYS B O 1
ATOM 2890 N N . LYS B 1 155 ? 5.555 -10.328 -14.562 1 98.75 155 LYS B N 1
ATOM 2891 C CA . LYS B 1 155 ? 5.449 -11.531 -13.734 1 98.75 155 LYS B CA 1
ATOM 2892 C C . LYS B 1 155 ? 6.504 -11.531 -12.633 1 98.75 155 LYS B C 1
ATOM 2894 O O . LYS B 1 155 ? 7.641 -11.109 -12.852 1 98.75 155 LYS B O 1
ATOM 2899 N N . VAL B 1 156 ? 6.125 -12.008 -11.422 1 98.94 156 VAL B N 1
ATOM 2900 C CA . VAL B 1 156 ? 7.047 -12.242 -10.312 1 98.94 156 VAL B CA 1
ATOM 2901 C C . VAL B 1 156 ? 7.199 -13.742 -10.07 1 98.94 156 VAL B C 1
ATOM 2903 O O . VAL B 1 156 ? 6.203 -14.469 -10 1 98.94 156 VAL B O 1
ATOM 2906 N N . VAL B 1 157 ? 8.422 -14.242 -9.984 1 98.94 157 VAL B N 1
ATOM 2907 C CA . VAL B 1 157 ? 8.695 -15.656 -9.734 1 98.94 157 VAL B CA 1
ATOM 2908 C C . VAL B 1 157 ? 9.578 -15.805 -8.5 1 98.94 157 VAL B C 1
ATOM 2910 O O . VAL B 1 157 ? 10.711 -15.305 -8.477 1 98.94 157 VAL B O 1
ATOM 2913 N N . ILE B 1 158 ? 9.078 -16.438 -7.508 1 99 158 ILE B N 1
ATOM 2914 C CA . ILE B 1 158 ? 9.828 -16.781 -6.305 1 99 158 ILE B CA 1
ATOM 2915 C C . ILE B 1 158 ? 10.141 -18.281 -6.316 1 99 158 ILE B C 1
ATOM 2917 O O . ILE B 1 158 ? 9.227 -19.109 -6.352 1 99 158 ILE B O 1
ATOM 2921 N N . GLY B 1 159 ? 11.359 -18.625 -6.281 1 98.94 159 GLY B N 1
ATOM 2922 C CA . GLY B 1 159 ? 11.773 -20.016 -6.328 1 98.94 159 GLY B CA 1
ATOM 2923 C C . GLY B 1 159 ? 11.422 -20.797 -5.074 1 98.94 159 GLY B C 1
ATOM 2924 O O . GLY B 1 159 ? 10.602 -20.344 -4.273 1 98.94 159 GLY B O 1
ATOM 2925 N N . ASP B 1 160 ? 12.07 -21.984 -4.953 1 98.88 160 ASP B N 1
ATOM 2926 C CA . ASP B 1 160 ? 11.812 -22.875 -3.816 1 98.88 160 ASP B CA 1
ATOM 2927 C C . ASP B 1 160 ? 12.688 -22.484 -2.621 1 98.88 160 ASP B C 1
ATOM 2929 O O . ASP B 1 160 ? 13.789 -21.969 -2.791 1 98.88 160 ASP B O 1
ATOM 2933 N N . LYS B 1 161 ? 12.102 -22.703 -1.419 1 98.81 161 LYS B N 1
ATOM 2934 C CA . LYS B 1 161 ? 12.852 -22.547 -0.18 1 98.81 161 LYS B CA 1
ATOM 2935 C C . LYS B 1 161 ? 13.383 -21.125 -0.036 1 98.81 161 LYS B C 1
ATOM 2937 O O . LYS B 1 161 ? 14.562 -20.922 0.267 1 98.81 161 LYS B O 1
ATOM 2942 N N . VAL B 1 162 ? 12.602 -20.188 -0.357 1 98.94 162 VAL B N 1
ATOM 2943 C CA . VAL B 1 162 ? 12.938 -18.781 -0.201 1 98.94 162 VAL B CA 1
ATOM 2944 C C . VAL B 1 162 ? 12.359 -18.25 1.108 1 98.94 162 VAL B C 1
ATOM 2946 O O . VAL B 1 162 ? 11.219 -18.547 1.456 1 98.94 162 VAL B O 1
ATOM 2949 N N . TRP B 1 163 ? 13.141 -17.547 1.851 1 98.94 163 TRP B N 1
ATOM 2950 C CA . TRP B 1 163 ? 12.703 -16.844 3.051 1 98.94 163 TRP B CA 1
ATOM 2951 C C . TRP B 1 163 ? 12.625 -15.336 2.799 1 98.94 163 TRP B C 1
ATOM 2953 O O . TRP B 1 163 ? 13.633 -14.711 2.457 1 98.94 163 TRP B O 1
ATOM 2963 N N . ILE B 1 164 ? 11.453 -14.797 2.916 1 98.94 164 ILE B N 1
ATOM 2964 C CA . ILE B 1 164 ? 11.258 -13.359 2.768 1 98.94 164 ILE B CA 1
ATOM 2965 C C . ILE B 1 164 ? 10.977 -12.734 4.133 1 98.94 164 ILE B C 1
ATOM 2967 O O . ILE B 1 164 ? 9.953 -13.016 4.758 1 98.94 164 ILE B O 1
ATOM 2971 N N . GLY B 1 165 ? 11.867 -11.875 4.543 1 98.81 165 GLY B N 1
ATOM 2972 C CA . GLY B 1 165 ? 11.758 -11.25 5.852 1 98.81 165 GLY B CA 1
ATOM 2973 C C . GLY B 1 165 ? 10.609 -10.258 5.941 1 98.81 165 GLY B C 1
ATOM 2974 O O . GLY B 1 165 ? 10.086 -9.812 4.922 1 98.81 165 GLY B O 1
ATOM 2975 N N . SER B 1 166 ? 10.328 -9.953 7.223 1 98.5 166 SER B N 1
ATOM 2976 C CA . SER B 1 166 ? 9.164 -9.109 7.48 1 98.5 166 SER B CA 1
ATOM 2977 C C . SER B 1 166 ? 9.32 -7.742 6.828 1 98.5 166 SER B C 1
ATOM 2979 O O . SER B 1 166 ? 10.422 -7.199 6.766 1 98.5 166 SER B O 1
ATOM 2981 N N . LYS B 1 167 ? 8.156 -7.262 6.293 1 98.25 167 LYS B N 1
ATOM 2982 C CA . LYS B 1 167 ? 8.031 -5.91 5.766 1 98.25 167 LYS B CA 1
ATOM 2983 C C . LYS B 1 167 ? 8.781 -5.758 4.445 1 98.25 167 LYS B C 1
ATOM 2985 O O . LYS B 1 167 ? 8.898 -4.652 3.912 1 98.25 167 LYS B O 1
ATOM 2990 N N . ALA B 1 168 ? 9.312 -6.82 3.9 1 98.81 168 ALA B N 1
ATOM 2991 C CA . ALA B 1 168 ? 9.961 -6.73 2.592 1 98.81 168 ALA B CA 1
ATOM 2992 C C . ALA B 1 168 ? 8.93 -6.523 1.485 1 98.81 168 ALA B C 1
ATOM 2994 O O . ALA B 1 168 ? 7.746 -6.82 1.668 1 98.81 168 ALA B O 1
ATOM 2995 N N . THR B 1 169 ? 9.336 -5.973 0.37 1 98.81 169 THR B N 1
ATOM 2996 C CA . THR B 1 169 ? 8.508 -5.777 -0.814 1 98.81 169 THR B CA 1
ATOM 2997 C C . THR B 1 169 ? 9.188 -6.355 -2.053 1 98.81 169 THR B C 1
ATOM 2999 O O . THR B 1 169 ? 10.359 -6.059 -2.32 1 98.81 169 THR B O 1
ATOM 3002 N N . ILE B 1 170 ? 8.477 -7.234 -2.752 1 98.94 170 ILE B N 1
ATOM 3003 C CA . ILE B 1 170 ? 8.922 -7.781 -4.027 1 98.94 170 ILE B CA 1
ATOM 3004 C C . ILE B 1 170 ? 8.188 -7.09 -5.172 1 98.94 170 ILE B C 1
ATOM 3006 O O . ILE B 1 170 ? 6.953 -7.133 -5.238 1 98.94 170 ILE B O 1
ATOM 3010 N N . LEU B 1 171 ? 8.953 -6.492 -6.094 1 98.69 171 LEU B N 1
ATOM 3011 C CA . LEU B 1 171 ? 8.328 -5.66 -7.121 1 98.69 171 LEU B CA 1
ATOM 3012 C C . LEU B 1 171 ? 8.219 -6.418 -8.438 1 98.69 171 LEU B C 1
ATOM 3014 O O . LEU B 1 171 ? 8.781 -7.508 -8.586 1 98.69 171 LEU B O 1
ATOM 3018 N N . LYS B 1 172 ? 7.527 -5.773 -9.352 1 98.62 172 LYS B N 1
ATOM 3019 C CA . LYS B 1 172 ? 7.191 -6.422 -10.617 1 98.62 172 LYS B CA 1
ATOM 3020 C C . LYS B 1 172 ? 8.453 -6.863 -11.359 1 98.62 172 LYS B C 1
ATOM 3022 O O . LYS B 1 172 ? 9.477 -6.188 -11.305 1 98.62 172 LYS B O 1
ATOM 3027 N N . GLY B 1 173 ? 8.352 -8.078 -11.914 1 98.69 173 GLY B N 1
ATOM 3028 C CA . GLY B 1 173 ? 9.398 -8.555 -12.812 1 98.69 173 GLY B CA 1
ATOM 3029 C C . GLY B 1 173 ? 10.523 -9.266 -12.094 1 98.69 173 GLY B C 1
ATOM 3030 O O . GLY B 1 173 ? 11.43 -9.805 -12.727 1 98.69 173 GLY B O 1
ATOM 3031 N N . VAL B 1 174 ? 10.508 -9.336 -10.812 1 98.88 174 VAL B N 1
ATOM 3032 C CA . VAL B 1 174 ? 11.602 -9.898 -10.031 1 98.88 174 VAL B CA 1
ATOM 3033 C C . VAL B 1 174 ? 11.531 -11.422 -10.07 1 98.88 174 VAL B C 1
ATOM 3035 O O . VAL B 1 174 ? 10.453 -12.008 -9.938 1 98.88 174 VAL B O 1
ATOM 3038 N N . GLU B 1 175 ? 12.625 -12.016 -10.266 1 98.94 175 GLU B N 1
ATOM 3039 C CA . GLU B 1 175 ? 12.828 -13.453 -10.078 1 98.94 175 GLU B CA 1
ATOM 3040 C C . GLU B 1 175 ? 13.773 -13.727 -8.914 1 98.94 175 GLU B C 1
ATOM 3042 O O . GLU B 1 175 ? 14.906 -13.234 -8.891 1 98.94 175 GLU B O 1
ATOM 3047 N N . ILE B 1 176 ? 13.32 -14.477 -7.984 1 98.94 176 ILE B N 1
ATOM 3048 C CA . ILE B 1 176 ? 14.133 -14.828 -6.824 1 98.94 176 ILE B CA 1
ATOM 3049 C C . ILE B 1 176 ? 14.555 -16.297 -6.922 1 98.94 176 ILE B C 1
ATOM 3051 O O . ILE B 1 176 ? 13.711 -17.188 -7.02 1 98.94 176 ILE B O 1
ATOM 3055 N N . GLY B 1 177 ? 15.812 -16.531 -6.852 1 98.88 177 GLY B N 1
ATOM 3056 C CA . GLY B 1 177 ? 16.344 -17.891 -6.965 1 98.88 177 GLY B CA 1
ATOM 3057 C C . GLY B 1 177 ? 16.078 -18.75 -5.742 1 98.88 177 GLY B C 1
ATOM 3058 O O . GLY B 1 177 ? 15.805 -18.219 -4.66 1 98.88 177 GLY B O 1
ATOM 3059 N N . ASN B 1 178 ? 16.266 -20.078 -6 1 98.88 178 ASN B N 1
ATOM 3060 C CA . ASN B 1 178 ? 16.047 -21.031 -4.922 1 98.88 178 ASN B CA 1
ATOM 3061 C C . ASN B 1 178 ? 16.938 -20.75 -3.721 1 98.88 178 ASN B C 1
ATOM 3063 O O . ASN B 1 178 ? 18.109 -20.391 -3.883 1 98.88 178 ASN B O 1
ATOM 3067 N N . GLY B 1 179 ? 16.359 -20.844 -2.541 1 98.81 179 GLY B N 1
ATOM 3068 C CA . GLY B 1 179 ? 17.141 -20.797 -1.319 1 98.81 179 GLY B CA 1
ATOM 3069 C C . GLY B 1 179 ? 17.531 -19.375 -0.92 1 98.81 179 GLY B C 1
ATOM 3070 O O . GLY B 1 179 ? 18.203 -19.172 0.095 1 98.81 179 GLY B O 1
ATOM 3071 N N . ALA B 1 180 ? 17.125 -18.375 -1.604 1 98.94 180 ALA B N 1
ATOM 3072 C CA . ALA B 1 180 ? 17.5 -16.984 -1.326 1 98.94 180 ALA B CA 1
ATOM 3073 C C . ALA B 1 180 ? 16.828 -16.484 -0.052 1 98.94 180 ALA B C 1
ATOM 3075 O O . ALA B 1 180 ? 15.789 -17.031 0.366 1 98.94 180 ALA B O 1
ATOM 3076 N N . VAL B 1 181 ? 17.438 -15.539 0.521 1 98.94 181 VAL B N 1
ATOM 3077 C CA . VAL B 1 181 ? 16.906 -14.875 1.705 1 98.94 181 VAL B CA 1
ATOM 3078 C C . VAL B 1 181 ? 16.781 -13.375 1.436 1 98.94 181 VAL B C 1
ATOM 3080 O O . VAL B 1 181 ? 17.734 -12.727 1.021 1 98.94 181 VAL B O 1
ATOM 3083 N N . ILE B 1 182 ? 15.633 -12.852 1.578 1 98.94 182 ILE B N 1
ATOM 3084 C CA . ILE B 1 182 ? 15.375 -11.414 1.509 1 98.94 182 ILE B CA 1
ATOM 3085 C C . ILE B 1 182 ? 15.328 -10.836 2.92 1 98.94 182 ILE B C 1
ATOM 3087 O O . ILE B 1 182 ? 14.477 -11.219 3.729 1 98.94 182 ILE B O 1
ATOM 3091 N N . ALA B 1 183 ? 16.156 -9.93 3.229 1 98.88 183 ALA B N 1
ATOM 3092 C CA . ALA B 1 183 ? 16.203 -9.336 4.562 1 98.88 183 ALA B CA 1
ATOM 3093 C C . ALA B 1 183 ? 14.938 -8.555 4.867 1 98.88 183 ALA B C 1
ATOM 3095 O O . ALA B 1 183 ? 14.273 -8.055 3.955 1 98.88 183 ALA B O 1
ATOM 3096 N N . ALA B 1 184 ? 14.672 -8.484 6.191 1 98.62 184 ALA B N 1
ATOM 3097 C CA . ALA B 1 184 ? 13.523 -7.691 6.633 1 98.62 184 ALA B CA 1
ATOM 3098 C C . ALA B 1 184 ? 13.617 -6.258 6.109 1 98.62 184 ALA B C 1
ATOM 3100 O O . ALA B 1 184 ? 14.688 -5.656 6.121 1 98.62 184 ALA B O 1
ATOM 3101 N N . GLY B 1 185 ? 12.461 -5.844 5.559 1 98.31 185 GLY B N 1
ATOM 3102 C CA . GLY B 1 185 ? 12.367 -4.445 5.16 1 98.31 185 GLY B CA 1
ATOM 3103 C C . GLY B 1 185 ? 12.93 -4.18 3.779 1 98.31 185 GLY B C 1
ATOM 3104 O O . GLY B 1 185 ? 12.844 -3.057 3.273 1 98.31 185 GLY B O 1
ATOM 3105 N N . ALA B 1 186 ? 13.453 -5.176 3.152 1 98.56 186 ALA B N 1
ATOM 3106 C CA . ALA B 1 186 ? 14.117 -4.965 1.869 1 98.56 186 ALA B CA 1
ATOM 3107 C C . ALA B 1 186 ? 13.109 -4.641 0.775 1 98.56 186 ALA B C 1
ATOM 3109 O O . ALA B 1 186 ? 11.992 -5.164 0.779 1 98.56 186 ALA B O 1
ATOM 3110 N N . PHE B 1 187 ? 13.453 -3.797 -0.135 1 98.69 187 PHE B N 1
ATOM 3111 C CA . PHE B 1 187 ? 12.703 -3.553 -1.361 1 98.69 187 PHE B CA 1
ATOM 3112 C C . PHE B 1 187 ? 13.438 -4.129 -2.568 1 98.69 187 PHE B C 1
ATOM 3114 O O . PHE B 1 187 ? 14.453 -3.586 -2.996 1 98.69 187 PHE B O 1
ATOM 3121 N N . VAL B 1 188 ? 12.914 -5.184 -3.162 1 98.81 188 VAL B N 1
ATOM 3122 C CA . VAL B 1 188 ? 13.586 -5.957 -4.199 1 98.81 188 VAL B CA 1
ATOM 3123 C C . VAL B 1 188 ? 13.039 -5.562 -5.574 1 98.81 188 VAL B C 1
ATOM 3125 O O . VAL B 1 188 ? 11.883 -5.844 -5.891 1 98.81 188 VAL B O 1
ATOM 3128 N N . SER B 1 189 ? 13.914 -4.98 -6.355 1 97.69 189 SER B N 1
ATOM 3129 C CA . SER B 1 189 ? 13.508 -4.516 -7.676 1 97.69 189 SER B CA 1
ATOM 3130 C C . SER B 1 189 ? 14.297 -5.211 -8.773 1 97.69 189 SER B C 1
ATOM 3132 O O . SER B 1 189 ? 14.055 -4.984 -9.961 1 97.69 189 SER B O 1
ATOM 3134 N N . LYS B 1 190 ? 15.227 -6.008 -8.383 1 98 190 LYS B N 1
ATOM 3135 C CA . LYS B 1 190 ? 16.047 -6.789 -9.312 1 98 190 LYS B CA 1
ATOM 3136 C C . LYS B 1 190 ? 16.078 -8.258 -8.914 1 98 190 LYS B C 1
ATOM 3138 O O . LYS B 1 190 ? 15.805 -8.602 -7.762 1 98 190 LYS B O 1
ATOM 3143 N N . ASN B 1 191 ? 16.5 -8.992 -9.914 1 98.88 191 ASN B N 1
ATOM 3144 C CA . ASN B 1 191 ? 16.547 -10.43 -9.664 1 98.88 191 ASN B CA 1
ATOM 3145 C C . ASN B 1 191 ? 17.531 -10.773 -8.547 1 98.88 191 ASN B C 1
ATOM 3147 O O . ASN B 1 191 ? 18.516 -10.07 -8.352 1 98.88 191 ASN B O 1
ATOM 3151 N N . VAL B 1 192 ? 17.266 -11.797 -7.836 1 98.94 192 VAL B N 1
ATOM 3152 C CA . VAL B 1 192 ? 18.094 -12.305 -6.74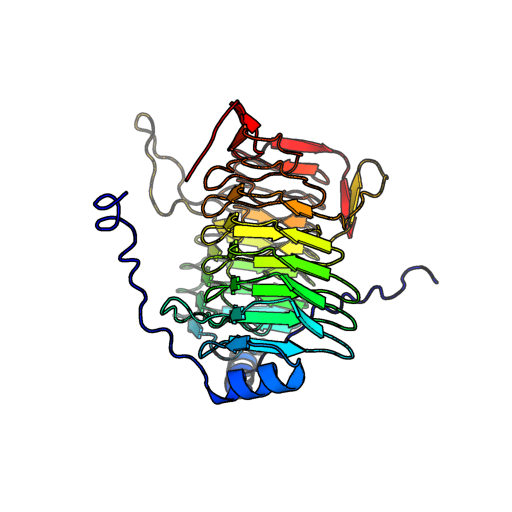6 1 98.94 192 VAL B CA 1
ATOM 3153 C C . VAL B 1 192 ? 18.609 -13.703 -7.09 1 98.94 192 VAL B C 1
ATOM 3155 O O . VAL B 1 192 ? 17.828 -14.594 -7.406 1 98.94 192 VAL B O 1
ATOM 3158 N N . SER B 1 193 ? 19.828 -13.891 -6.988 1 98.75 193 SER B N 1
ATOM 3159 C CA . SER B 1 193 ? 20.438 -15.18 -7.316 1 98.75 193 SER B CA 1
ATOM 3160 C C . SER B 1 193 ? 20.109 -16.234 -6.258 1 98.75 193 SER B C 1
ATOM 3162 O O . SER B 1 193 ? 19.812 -15.883 -5.113 1 98.75 193 SER B O 1
ATOM 3164 N N . THR B 1 194 ? 20.25 -17.469 -6.73 1 98.75 194 THR B N 1
ATOM 3165 C CA . THR B 1 194 ? 20.078 -18.594 -5.82 1 98.75 194 THR B CA 1
ATOM 3166 C C . THR B 1 194 ? 21.031 -18.484 -4.633 1 98.75 194 THR B C 1
ATOM 3168 O O . THR B 1 194 ? 22.203 -18.109 -4.801 1 98.75 194 THR B O 1
ATOM 3171 N N . ASN B 1 195 ? 20.5 -18.734 -3.48 1 98.75 195 ASN B N 1
ATOM 3172 C CA . ASN B 1 195 ? 21.297 -18.828 -2.254 1 98.75 195 ASN B CA 1
ATOM 3173 C C . ASN B 1 195 ? 22.016 -17.531 -1.95 1 98.75 195 ASN B C 1
ATOM 3175 O O . ASN B 1 195 ? 23.156 -17.531 -1.486 1 98.75 195 ASN B O 1
ATOM 3179 N N . CYS B 1 196 ? 21.391 -16.391 -2.213 1 98.81 196 CYS B N 1
ATOM 3180 C CA . CYS B 1 196 ? 21.922 -15.086 -1.856 1 98.81 196 CYS B CA 1
ATOM 3181 C C . CYS B 1 196 ? 21.047 -14.398 -0.822 1 98.81 196 CYS B C 1
ATOM 3183 O O . CYS B 1 196 ? 19.828 -14.617 -0.794 1 98.81 196 CYS B O 1
ATOM 3185 N N . LEU B 1 197 ? 21.625 -13.695 -0.046 1 98.88 197 LEU B N 1
ATOM 3186 C CA . LEU B 1 197 ? 20.938 -12.789 0.857 1 98.88 197 LEU B CA 1
ATOM 3187 C C . LEU B 1 197 ? 20.984 -11.352 0.337 1 98.88 197 LEU B C 1
ATOM 3189 O O . LEU B 1 197 ? 22.078 -10.82 0.089 1 98.88 197 LEU B O 1
ATOM 3193 N N . VAL B 1 198 ? 19.828 -10.789 0.186 1 98.88 198 VAL B N 1
ATOM 3194 C CA . VAL B 1 198 ? 19.797 -9.391 -0.247 1 98.88 198 VAL B CA 1
ATOM 3195 C C . VAL B 1 198 ? 19.078 -8.539 0.805 1 98.88 198 VAL B C 1
ATOM 3197 O O . VAL B 1 198 ? 18.281 -9.055 1.583 1 98.88 198 VAL B O 1
ATOM 3200 N N . GLY B 1 199 ? 19.406 -7.289 0.881 1 98.56 199 GLY B N 1
ATOM 3201 C CA . GLY B 1 199 ? 18.766 -6.348 1.786 1 98.56 199 GLY B CA 1
ATOM 3202 C C . GLY B 1 199 ? 18.969 -4.898 1.382 1 98.56 199 GLY B C 1
ATOM 3203 O O . GLY B 1 199 ? 19.797 -4.598 0.522 1 98.56 199 GLY B O 1
ATOM 3204 N N . GLY B 1 200 ? 18.078 -4.086 1.985 1 97.5 200 GLY B N 1
ATOM 3205 C CA . GLY B 1 200 ? 18.203 -2.654 1.76 1 97.5 200 GLY B CA 1
ATOM 3206 C C . GLY B 1 200 ? 17.141 -2.109 0.82 1 97.5 200 GLY B C 1
ATOM 3207 O O . GLY B 1 200 ? 16.281 -2.854 0.353 1 97.5 200 GLY B O 1
ATOM 3208 N N . ILE B 1 201 ? 17.141 -0.734 0.565 1 96.94 201 ILE B N 1
ATOM 3209 C CA . ILE B 1 201 ? 16.219 -0.021 -0.305 1 96.94 201 ILE B CA 1
ATOM 3210 C C . ILE B 1 201 ? 17 0.894 -1.249 1 96.94 201 ILE B C 1
ATOM 3212 O O . ILE B 1 201 ? 17.5 1.942 -0.835 1 96.94 201 ILE B O 1
ATOM 3216 N N . PRO B 1 202 ? 17.203 0.485 -2.416 1 95.88 202 PRO B N 1
ATOM 3217 C CA . PRO B 1 202 ? 16.859 -0.812 -3.004 1 95.88 202 PRO B CA 1
ATOM 3218 C C . PRO B 1 202 ? 17.734 -1.948 -2.482 1 95.88 202 PRO B C 1
ATOM 3220 O O . PRO B 1 202 ? 18.844 -1.704 -1.988 1 95.88 202 PRO B O 1
ATOM 3223 N N . ALA B 1 203 ? 17.234 -3.094 -2.654 1 98.12 203 ALA B N 1
ATOM 3224 C CA . ALA B 1 203 ? 17.938 -4.27 -2.143 1 98.12 203 ALA B CA 1
ATOM 3225 C C . ALA B 1 203 ? 19.203 -4.555 -2.957 1 98.12 203 ALA B C 1
ATOM 3227 O O . ALA B 1 203 ? 19.188 -4.438 -4.184 1 98.12 203 ALA B O 1
ATOM 3228 N N . LYS B 1 204 ? 20.203 -4.91 -2.244 1 97.94 204 LYS B N 1
ATOM 3229 C CA . LYS B 1 204 ? 21.469 -5.355 -2.828 1 97.94 204 LYS B CA 1
ATOM 3230 C C . LYS B 1 204 ? 21.953 -6.652 -2.176 1 97.94 204 LYS B C 1
ATOM 3232 O O . LYS B 1 204 ? 21.531 -6.984 -1.067 1 97.94 204 LYS B O 1
ATOM 3237 N N . THR B 1 205 ? 22.844 -7.359 -2.959 1 98.38 205 THR B N 1
ATOM 3238 C CA . THR B 1 205 ? 23.391 -8.586 -2.402 1 98.38 205 THR B CA 1
ATOM 3239 C C . THR B 1 205 ? 24.281 -8.281 -1.197 1 98.38 205 THR B C 1
ATOM 3241 O O . THR B 1 205 ? 25.141 -7.402 -1.263 1 98.38 205 THR B O 1
ATOM 3244 N N . ILE B 1 206 ? 24.125 -8.922 -0.186 1 98.38 206 ILE B N 1
ATOM 3245 C CA . ILE B 1 206 ? 24.922 -8.773 1.028 1 98.38 206 ILE B CA 1
ATOM 3246 C C . ILE B 1 206 ? 25.844 -9.984 1.195 1 98.38 206 ILE B C 1
ATOM 3248 O O . ILE B 1 206 ? 27.016 -9.836 1.516 1 98.38 206 ILE B O 1
ATOM 3252 N N . TYR B 1 207 ? 25.234 -11.133 1.043 1 98.06 207 TYR B N 1
ATOM 3253 C CA . TYR B 1 207 ? 26 -12.375 1.143 1 98.06 207 TYR B CA 1
ATOM 3254 C C . TYR B 1 207 ? 25.625 -13.328 0.008 1 98.06 207 TYR B C 1
ATOM 3256 O O . TYR B 1 207 ? 24.516 -13.289 -0.511 1 98.06 207 TYR B O 1
ATOM 3264 N N . GLU B 1 208 ? 26.594 -14.211 -0.328 1 97.5 208 GLU B N 1
ATOM 3265 C CA . GLU B 1 208 ? 26.375 -15.32 -1.255 1 97.5 208 GLU B CA 1
ATOM 3266 C C . GLU B 1 208 ? 26.5 -16.672 -0.548 1 97.5 208 GLU B C 1
ATOM 3268 O O . GLU B 1 208 ? 26.969 -16.734 0.59 1 97.5 208 GLU B O 1
ATOM 3273 N N . ASN B 1 209 ? 26.031 -17.609 -1.126 1 97.81 209 ASN B N 1
ATOM 3274 C CA . ASN B 1 209 ? 26.109 -18.984 -0.626 1 97.81 209 ASN B CA 1
ATOM 3275 C C . ASN B 1 209 ? 25.469 -19.109 0.749 1 97.81 209 ASN B C 1
ATOM 3277 O O . ASN B 1 209 ? 26.078 -19.625 1.683 1 97.81 209 ASN B O 1
ATOM 3281 N N . VAL B 1 210 ? 24.25 -18.641 0.893 1 97.88 210 VAL B N 1
ATOM 3282 C CA . VAL B 1 210 ? 23.484 -18.719 2.139 1 97.88 210 VAL B CA 1
ATOM 3283 C C . VAL B 1 210 ? 22.516 -19.891 2.088 1 97.88 210 VAL B C 1
ATOM 3285 O O . VAL B 1 210 ? 22.062 -20.281 1.011 1 97.88 210 VAL B O 1
ATOM 3288 N N . THR B 1 211 ? 22.234 -20.547 3.156 1 96.88 211 THR B N 1
ATOM 3289 C CA . THR B 1 211 ? 21.172 -21.531 3.369 1 96.88 211 THR B CA 1
ATOM 3290 C C . THR B 1 211 ? 20.391 -21.219 4.645 1 96.88 211 THR B C 1
ATOM 3292 O O . THR B 1 211 ? 20.844 -20.438 5.484 1 96.88 211 THR B O 1
ATOM 3295 N N . TRP B 1 212 ? 19.172 -21.688 4.734 1 97.12 212 TRP B N 1
ATOM 3296 C CA . TRP B 1 212 ? 18.344 -21.484 5.926 1 97.12 212 TRP B CA 1
ATOM 3297 C C . TRP B 1 212 ? 17.453 -22.703 6.191 1 97.12 212 TRP B C 1
ATOM 3299 O O . TRP B 1 212 ? 17.297 -23.562 5.324 1 97.12 212 TRP B O 1
ATOM 3309 N N . ASN B 1 213 ? 16.922 -22.859 7.406 1 89.75 213 ASN B N 1
ATOM 3310 C CA . ASN B 1 213 ? 16.031 -23.953 7.785 1 89.75 213 ASN B CA 1
ATOM 3311 C C . ASN B 1 213 ? 14.797 -23.438 8.508 1 89.75 213 ASN B C 1
ATOM 3313 O O . ASN B 1 213 ? 14.812 -22.344 9.07 1 89.75 213 ASN B O 1
#

Organism: NCBI:txid704125

Secondary structure (DSSP, 8-state):
--SS-------------B-HHHHHHHHHHHTSEEEEBTT-EEEE-TT-EEEEEEEEEEES-SS--SSPPEEEE-TT-EEEEEEEEEE-TT-EEEE-TT-EEEE-TTEEE-TT-EEEESSEEEE-SS-EE-TT-EEESB-SS--EETTEEPP-B--EEE-SS-EE-TT-EE-TT-EE-TT-EEPTT-EE-S-B-TT-EEEETTEEEEESSEEE-/--STTSSTT--------B-HHHHHHHHHHHTSEEEEBTT-EEEE-TT-EEEEEEEEEEES-SS--SPPPEEEE-TT-EEEEEEEEEE-TT-EEEE-TT-EEEE-TTEEE-TT-EEEESSEEEE-SS-EE-SS-EEESB-SS-EEETTEEPP-B--EEE-SS-EE-TT-EEPTT-EE-TT-EEPTT-EE-S-B-TT-EEEETTEEEEESS----

pLDDT: mean 91.57, std 17.43, range [23.83, 99.0]

Radius of gyration: 22.47 Å; Cα contacts (8 Å, |Δi|>4): 1387; chains: 2; bounding box: 53×62×52 Å